Protein AF-A0A8T5Q5N9-F1 (afdb_monomer)

pLDDT: mean 78.14, std 13.55, range [36.5, 97.75]

Mean predicted aligned error: 17.18 Å

Nearest PDB structures (foldseek):
  6h2e-assembly1_P-2  TM=3.193E-01  e=1.320E+00  Aeromonas hydrophila subsp. hydrophila AL09-71
  3ma9-assembly1_A  TM=2.725E-01  e=1.890E+00  Human immunodeficiency virus 1
  4ry2-assembly1_B  TM=1.202E-01  e=4.051E+00  Acetivibrio thermocellus ATCC 27405

Foldseek 3Di:
DVVVVVVVVVVVVVVVVVVVCVPDPPDDPCVVCVVVVVVDVVVVCVVCQLVVQLVVQLVVQLVVLCVPPCVPQDDPVSSVVSSVRSNVRSVVVSVVCVVPVDTVVVCVLVVQLVVLVVVLVVQLCVVQPPHDRALSNLVSLLSSLVCCVPVPVVSLVVLVVDPNSVVVNVVSVVSNVVSVVRSVVRVVVPPDPDDPDDPPPPPDPDDDDDPVRVVVVVVVVVVVVVVVLVVLLVVLVVLQDDPVLLVLLVVLLVLLVVVLVVVVVVLVVDLDDDDPVVLVVLVVSLVVSLVSLVSVVVVLVSLVVNLVSLLVVLVVQCVVDPDPVSVVLSVVLNVLSVVLVVLSVVVVVSNVLSVLLNVLSVVSRPDDPCVPPPDSDGDDVRNSVSSVSNSVSSVVVSVSVVVSSVSSVVSSVSSD

Solvent-accessible surface area (backbone atoms only — not comparable to full-atom values): 23082 Å² total; per-residue (Å²): 110,75,71,57,54,54,50,49,53,51,51,48,52,55,49,50,54,52,54,60,46,70,78,37,104,77,57,50,72,60,58,57,49,48,62,48,63,72,55,47,63,67,57,54,38,71,75,39,47,67,61,54,44,30,52,51,38,27,54,51,36,29,52,50,33,52,74,71,40,43,87,78,36,63,67,73,66,28,49,52,50,35,47,52,52,10,45,54,52,11,54,53,48,40,54,47,26,71,72,70,72,58,52,70,73,79,39,47,48,59,51,51,52,51,48,38,51,51,49,21,52,49,51,22,45,67,74,39,59,92,56,74,89,52,40,43,47,30,47,20,49,42,51,30,54,54,45,44,62,71,77,33,53,66,37,52,52,56,26,59,73,32,76,69,33,38,52,52,51,50,51,52,50,51,49,38,63,54,20,52,62,49,26,51,54,39,58,70,67,65,77,64,98,66,78,92,70,64,95,84,56,91,82,65,92,68,78,79,78,48,76,65,54,54,50,50,50,57,47,52,52,50,53,52,51,51,52,54,54,50,54,56,49,49,55,52,59,74,50,49,81,51,76,62,66,56,47,53,53,54,50,52,52,50,50,53,54,51,49,54,49,54,51,53,57,49,55,77,72,43,86,68,83,84,52,73,72,57,46,54,56,49,46,53,53,53,53,55,49,51,56,57,50,51,55,49,48,57,49,48,54,51,51,55,52,31,52,54,52,53,39,52,52,47,54,50,54,43,72,68,39,82,46,71,69,52,35,58,53,36,52,52,50,42,52,51,38,51,49,52,46,53,57,45,69,62,41,73,46,48,56,53,49,48,51,54,34,47,56,46,54,56,70,51,52,81,59,72,83,54,95,78,55,95,63,93,65,69,77,70,72,58,61,64,47,41,52,52,49,36,51,55,49,49,52,51,50,48,54,50,53,55,48,50,50,53,52,49,53,52,49,50,68,69,74,106

Secondary structure (DSSP, 8-state):
-HHHHHHHHHHHHHHHHHHHHHS-TT--HHHHHHHHHT--HHHHHHHSHHHHHHHHHHHHHHHHHHHHHTTTS-HHHHHHHHHHHHHHHHHHHHHHHHHH---GGGGHHHHHHHHHHHHHHHHHHHHHTTS-S-HHHHHHHHHHHHHHHHH-HHHHHHHHHSHHHHHHHHHHHHHHHHHHHHHHHHHHTTS--S----TT-TT---PPPPHHHHHHHHHHHHHHHHHHHHHHHHHHHHT---HHHHHHHHHHHHHHHHHHHHHHHHHHH--SPPPHHHHHHHHHHHHHHHHHHHHHHHHHHHHHHHHHHHHHHHHHHHHH--SHHHHHHHHHHHHHHHHHHHHHHTTHHHHHHHHHHHHHHHTTTT---GGG--S-----HHHHHHHHHHHHHHHHHHHHHHHHHHHHHHHHHHH-

Radius of gyration: 36.19 Å; Cα contacts (8 Å, |Δi|>4): 230; chains: 1; bounding box: 99×58×91 Å

Sequence (416 aa):
MKNKILLFVFMFLISSVFAIAADTDAFSLGDIVDTISGFNIAEAYLRAPMVIDGILYFIIFIGLGMVTLSKRFEGRGGKALIVGVGLALAIAMTVWTSKTGFRLMNLGPFAGLMFAILLGFWIWKFIAGDEKAGPTFWFAIMVVYIMMYMFFPELMAILSANKWGRMLLALLSILFVIAIPLFLAGMFRGGEPGEAKGWGGVLGGGRAPTAAERKQAKKAEKEEEGLEEGEEAADIAEAKLTKDEIRLMRDLYNKIRAYERKLRTKSIARTVVPSAAEIQAHDIIIASFNEELDAMIVLDEKIKAYVKKARGIISKLYKKATTIRKRKVMKKSMAIADALHSEYATVNLIEKMIDDVKAKLDSTIGLPNLNTFAGSGPMPPQELNALKDSQKIIKKVYNRVAQLMRLQGQTINLIS

Structure (mmCIF, N/CA/C/O backbone):
data_AF-A0A8T5Q5N9-F1
#
_entry.id   AF-A0A8T5Q5N9-F1
#
loop_
_atom_site.group_PDB
_atom_site.id
_atom_site.type_symbol
_atom_site.label_atom_id
_atom_site.label_alt_id
_atom_site.label_comp_id
_atom_site.label_asym_id
_atom_site.label_entity_id
_atom_site.label_seq_id
_atom_site.pdbx_PDB_ins_code
_atom_site.Cartn_x
_atom_site.Cartn_y
_atom_site.Cartn_z
_atom_site.occupancy
_atom_site.B_iso_or_equiv
_atom_site.auth_seq_id
_atom_site.auth_comp_id
_atom_site.auth_asym_id
_atom_site.auth_atom_id
_atom_site.pdbx_PDB_model_num
ATOM 1 N N . MET A 1 1 ? -2.108 -19.840 -4.901 1.00 49.47 1 MET A N 1
ATOM 2 C CA . MET A 1 1 ? -2.825 -20.878 -5.679 1.00 49.47 1 MET A CA 1
ATOM 3 C C . MET A 1 1 ? -3.295 -20.389 -7.048 1.00 49.47 1 MET A C 1
ATOM 5 O O . MET A 1 1 ? -2.982 -21.067 -8.012 1.00 49.47 1 MET A O 1
ATOM 9 N N . LYS A 1 2 ? -3.933 -19.212 -7.184 1.00 44.97 2 LYS A N 1
ATOM 10 C CA . LYS A 1 2 ? -4.432 -18.705 -8.486 1.00 44.97 2 LYS A CA 1
ATOM 11 C C . LYS A 1 2 ? -3.387 -18.668 -9.622 1.00 44.97 2 LYS A C 1
ATOM 13 O O . LYS A 1 2 ? -3.683 -19.134 -10.713 1.00 44.97 2 LYS A O 1
ATOM 18 N N . ASN A 1 3 ? -2.147 -18.249 -9.351 1.00 50.19 3 ASN A N 1
ATOM 19 C CA . ASN A 1 3 ? -1.096 -18.208 -10.386 1.00 50.19 3 ASN A CA 1
ATOM 20 C C . ASN A 1 3 ? -0.580 -19.600 -10.800 1.00 50.19 3 ASN A C 1
ATOM 22 O O . ASN A 1 3 ? -0.071 -19.748 -11.902 1.00 50.19 3 ASN A O 1
ATOM 26 N N . LYS A 1 4 ? -0.728 -20.624 -9.945 1.00 60.47 4 LYS A N 1
ATOM 27 C CA . LYS A 1 4 ? -0.317 -22.001 -10.269 1.00 60.47 4 LYS A CA 1
ATOM 28 C C . LYS A 1 4 ? -1.333 -22.694 -11.180 1.00 60.47 4 LYS A C 1
ATOM 30 O O . LYS A 1 4 ? -0.931 -23.445 -12.051 1.00 60.47 4 LYS A O 1
ATOM 35 N N . ILE A 1 5 ? -2.624 -22.390 -11.016 1.00 68.88 5 ILE A N 1
ATOM 36 C CA . ILE A 1 5 ? -3.695 -22.902 -11.886 1.00 68.88 5 ILE A CA 1
ATOM 37 C C . ILE A 1 5 ? -3.575 -22.296 -13.288 1.00 68.88 5 ILE A C 1
ATOM 39 O O . ILE A 1 5 ? -3.663 -23.025 -14.265 1.00 68.88 5 ILE A O 1
ATOM 43 N N . LEU A 1 6 ? -3.296 -20.991 -13.395 1.00 61.50 6 LEU A N 1
ATOM 44 C CA . LEU A 1 6 ? -3.071 -20.346 -14.693 1.00 61.50 6 LEU A CA 1
ATOM 45 C C . LEU A 1 6 ? -1.845 -20.928 -15.417 1.00 61.50 6 LEU A C 1
ATOM 47 O O . LEU A 1 6 ? -1.925 -21.218 -16.603 1.00 61.50 6 LEU A O 1
ATOM 51 N N . LEU A 1 7 ? -0.739 -21.148 -14.694 1.00 66.44 7 LEU A N 1
ATOM 52 C CA . LEU A 1 7 ? 0.461 -21.786 -15.244 1.00 66.44 7 LEU A CA 1
ATOM 53 C C . LEU A 1 7 ? 0.178 -23.225 -15.703 1.00 66.44 7 LEU A C 1
ATOM 55 O O . LEU A 1 7 ? 0.658 -23.633 -16.751 1.00 66.44 7 LEU A O 1
ATOM 59 N N . PHE A 1 8 ? -0.629 -23.973 -14.944 1.00 79.44 8 PHE A N 1
ATOM 60 C CA . PHE A 1 8 ? -1.012 -25.342 -15.284 1.00 79.44 8 PHE A CA 1
ATOM 61 C C . PHE A 1 8 ? -1.912 -25.394 -16.522 1.00 79.44 8 PHE A C 1
ATOM 63 O O . PHE A 1 8 ? -1.671 -26.200 -17.408 1.00 79.44 8 PHE A O 1
ATOM 70 N N . VAL A 1 9 ? -2.893 -24.492 -16.633 1.00 75.62 9 VAL A N 1
ATOM 71 C CA . VAL A 1 9 ? -3.743 -24.363 -17.831 1.00 75.62 9 VAL A CA 1
ATOM 72 C C . VAL A 1 9 ? -2.912 -23.948 -19.045 1.00 75.62 9 VAL A C 1
ATOM 74 O O . VAL A 1 9 ? -3.109 -24.481 -20.129 1.00 75.62 9 VAL A O 1
ATOM 77 N N . PHE A 1 10 ? -1.951 -23.041 -18.868 1.00 76.31 10 PHE A N 1
ATOM 78 C CA . PHE A 1 10 ? -1.068 -22.609 -19.948 1.00 76.31 10 PHE A CA 1
ATOM 79 C C . PHE A 1 10 ? -0.122 -23.730 -20.402 1.00 76.31 10 PHE A C 1
ATOM 81 O O . PHE A 1 10 ? 0.014 -23.964 -21.597 1.00 76.31 10 PHE A O 1
ATOM 88 N N . MET A 1 11 ? 0.471 -24.479 -19.465 1.00 74.25 11 MET A N 1
ATOM 89 C CA . MET A 1 11 ? 1.277 -25.658 -19.795 1.00 74.25 11 MET A CA 1
ATOM 90 C C . MET A 1 11 ? 0.447 -26.775 -20.425 1.00 74.25 11 MET A C 1
ATOM 92 O O . MET A 1 11 ? 0.939 -27.419 -21.341 1.00 74.25 11 MET A O 1
ATOM 96 N N . PHE A 1 12 ? -0.799 -26.970 -19.990 1.00 79.25 12 PHE A N 1
ATOM 97 C CA . PHE A 1 12 ? -1.718 -27.941 -20.584 1.00 79.25 12 PHE A CA 1
ATOM 98 C C . PHE A 1 12 ? -2.111 -27.552 -22.014 1.00 79.25 12 PHE A C 1
ATOM 100 O O . PHE A 1 12 ? -2.134 -28.401 -22.897 1.00 79.25 12 PHE A O 1
ATOM 107 N N . LEU A 1 13 ? -2.355 -26.262 -22.272 1.00 69.88 13 LEU A N 1
ATOM 108 C CA . LEU A 1 13 ? -2.612 -25.762 -23.624 1.00 69.88 13 LEU A CA 1
ATOM 109 C C . LEU A 1 13 ? -1.392 -25.964 -24.524 1.00 69.88 13 LEU A C 1
ATOM 111 O O . LEU A 1 13 ? -1.527 -26.523 -25.608 1.00 69.88 13 LEU A O 1
ATOM 115 N N . ILE A 1 14 ? -0.197 -25.604 -24.052 1.00 71.31 14 ILE A N 1
ATOM 116 C CA . ILE A 1 14 ? 1.043 -25.830 -24.802 1.00 71.31 14 ILE A CA 1
ATOM 117 C C . ILE A 1 14 ? 1.254 -27.327 -25.058 1.00 71.31 14 ILE A C 1
ATOM 119 O O . ILE A 1 14 ? 1.490 -27.714 -26.199 1.00 71.31 14 ILE A O 1
ATOM 123 N N . SER A 1 15 ? 1.104 -28.188 -24.046 1.00 67.31 15 SER A N 1
ATOM 124 C CA . SER A 1 15 ? 1.284 -29.633 -24.225 1.00 67.31 15 SER A CA 1
ATOM 125 C C . SER A 1 15 ? 0.228 -30.243 -25.141 1.00 67.31 15 SER A C 1
ATOM 127 O O . SER A 1 15 ? 0.544 -31.172 -25.870 1.00 67.31 15 SER A O 1
ATOM 129 N N . SER A 1 16 ? -1.007 -29.729 -25.136 1.00 67.94 16 SER A N 1
ATOM 130 C CA . SER A 1 16 ? -2.064 -30.199 -26.039 1.00 67.94 16 SER A CA 1
ATOM 131 C C . SER A 1 16 ? -1.765 -29.864 -27.500 1.00 67.94 16 SER A C 1
ATOM 133 O O . SER A 1 16 ? -1.978 -30.705 -28.366 1.00 67.94 16 SER A O 1
ATOM 135 N N . VAL A 1 17 ? -1.177 -28.693 -27.771 1.00 63.16 17 VAL A N 1
ATOM 136 C CA . VAL A 1 17 ? -0.716 -28.322 -29.117 1.00 63.16 17 VAL A CA 1
ATOM 137 C C . VAL A 1 17 ? 0.425 -29.240 -29.565 1.00 63.16 17 VAL A C 1
ATOM 139 O O . VAL A 1 17 ? 0.406 -29.725 -30.691 1.00 63.16 17 VAL A O 1
ATOM 142 N N . PHE A 1 18 ? 1.376 -29.550 -28.677 1.00 66.38 18 PHE A N 1
ATOM 143 C CA . PHE A 1 18 ? 2.459 -30.492 -28.982 1.00 66.38 18 PHE A CA 1
ATOM 144 C C . PHE A 1 18 ? 1.983 -31.945 -29.147 1.00 66.38 18 PHE A C 1
ATOM 146 O O . PHE A 1 18 ? 2.539 -32.663 -29.969 1.00 66.38 18 PHE A O 1
ATOM 153 N N . ALA A 1 19 ? 0.962 -32.384 -28.404 1.00 70.25 19 ALA A N 1
ATOM 154 C CA . ALA A 1 19 ? 0.410 -33.735 -28.519 1.00 70.25 19 ALA A CA 1
ATOM 155 C C . ALA A 1 19 ? -0.344 -33.941 -29.842 1.00 70.25 19 ALA A C 1
ATOM 157 O O . ALA A 1 19 ? -0.193 -34.982 -30.470 1.00 70.25 19 ALA A O 1
ATOM 158 N N . ILE A 1 20 ? -1.097 -32.933 -30.297 1.00 59.66 20 ILE A N 1
ATOM 159 C CA . ILE A 1 20 ? -1.766 -32.954 -31.609 1.00 59.66 20 ILE A CA 1
ATOM 160 C C . ILE A 1 20 ? -0.728 -32.931 -32.745 1.00 59.66 20 ILE A C 1
ATOM 162 O O . ILE A 1 20 ? -0.898 -33.614 -33.751 1.00 59.66 20 ILE A O 1
ATOM 166 N N . ALA A 1 21 ? 0.377 -32.202 -32.559 1.00 56.62 21 ALA A N 1
ATOM 167 C CA . ALA A 1 21 ? 1.484 -32.155 -33.514 1.00 56.62 21 ALA A CA 1
ATOM 168 C C . ALA A 1 21 ? 2.294 -33.465 -33.605 1.00 56.62 21 ALA A C 1
ATOM 170 O O . ALA A 1 21 ? 3.019 -33.651 -34.574 1.00 56.62 21 ALA A O 1
ATOM 171 N N . ALA A 1 22 ? 2.201 -34.360 -32.614 1.00 62.09 22 ALA A N 1
ATOM 172 C CA . ALA A 1 22 ? 2.976 -35.602 -32.574 1.00 62.09 22 ALA A CA 1
ATOM 173 C C . ALA A 1 22 ? 2.281 -36.798 -33.252 1.00 62.09 22 ALA A C 1
ATOM 175 O O . ALA A 1 22 ? 2.952 -37.779 -33.554 1.00 62.09 22 ALA A O 1
ATOM 176 N N . ASP A 1 23 ? 0.964 -36.731 -33.477 1.00 56.19 23 ASP A N 1
ATOM 177 C CA . ASP A 1 23 ? 0.148 -37.864 -33.956 1.00 56.19 23 ASP A CA 1
ATOM 178 C C . ASP A 1 23 ? -0.207 -37.769 -35.453 1.00 56.19 23 ASP A C 1
ATOM 180 O O . ASP A 1 23 ? -0.964 -38.571 -35.994 1.00 56.19 23 ASP A O 1
ATOM 184 N N . THR A 1 24 ? 0.326 -36.763 -36.151 1.00 52.03 24 THR A N 1
ATOM 185 C CA . THR A 1 24 ? 0.125 -36.598 -37.592 1.00 52.03 24 THR A CA 1
ATOM 186 C C . THR A 1 24 ? 1.456 -36.297 -38.274 1.00 52.03 24 THR A C 1
ATOM 188 O O . THR A 1 24 ? 2.008 -35.213 -38.117 1.00 52.03 24 THR A O 1
ATOM 191 N N . ASP A 1 25 ? 1.932 -37.219 -39.119 1.00 58.75 25 ASP A N 1
ATOM 192 C CA . ASP A 1 25 ? 3.103 -37.040 -40.007 1.00 58.75 25 ASP A CA 1
ATOM 193 C C . ASP A 1 25 ? 2.936 -35.881 -41.026 1.00 58.75 25 ASP A C 1
ATOM 195 O O . ASP A 1 25 ? 3.796 -35.648 -41.873 1.00 58.75 25 ASP A O 1
ATOM 199 N N . ALA A 1 26 ? 1.820 -35.147 -40.957 1.00 58.34 26 ALA A N 1
ATOM 200 C CA . ALA A 1 26 ? 1.430 -34.065 -41.854 1.00 58.34 26 ALA A CA 1
ATOM 201 C C . ALA A 1 26 ? 1.303 -32.692 -41.165 1.00 58.34 26 ALA A C 1
ATOM 203 O O . ALA A 1 26 ? 0.933 -31.731 -41.830 1.00 58.34 26 ALA A O 1
ATOM 204 N N . PHE A 1 27 ? 1.581 -32.564 -39.861 1.00 58.91 27 PHE A N 1
ATOM 205 C CA . PHE A 1 27 ? 1.531 -31.264 -39.187 1.00 58.91 27 PHE A CA 1
ATOM 206 C C . PHE A 1 27 ? 2.918 -30.625 -39.132 1.00 58.91 27 PHE A C 1
ATOM 208 O O . PHE A 1 27 ? 3.664 -30.754 -38.159 1.00 58.91 27 PHE A O 1
ATOM 215 N N . SER A 1 28 ? 3.280 -29.920 -40.202 1.00 68.88 28 SER A N 1
ATOM 216 C CA . SER A 1 28 ? 4.477 -29.089 -40.200 1.00 68.88 28 SER A CA 1
ATOM 217 C C . SER A 1 28 ? 4.204 -27.838 -39.367 1.00 68.88 28 SER A C 1
ATOM 219 O O . SER A 1 28 ? 3.231 -27.122 -39.599 1.00 68.88 28 SER A O 1
ATOM 221 N N . LEU A 1 29 ? 5.104 -27.496 -38.437 1.00 61.22 29 LEU A N 1
ATOM 222 C CA . LEU A 1 29 ? 5.145 -26.140 -37.865 1.00 61.22 29 LEU A CA 1
ATOM 223 C C . LEU A 1 29 ? 5.176 -25.075 -38.976 1.00 61.22 29 LEU A C 1
ATOM 225 O O . LEU A 1 29 ? 4.679 -23.972 -38.764 1.00 61.22 29 LEU A O 1
ATOM 229 N N . GLY A 1 30 ? 5.695 -25.434 -40.156 1.00 70.38 30 GLY A N 1
ATOM 230 C CA . GLY A 1 30 ? 5.623 -24.653 -41.382 1.00 70.38 30 GLY A CA 1
ATOM 231 C C . GLY A 1 30 ? 4.201 -24.297 -41.800 1.00 70.38 30 GLY A C 1
ATOM 232 O O . GLY A 1 30 ? 3.995 -23.149 -42.125 1.00 70.38 30 GLY A O 1
ATOM 23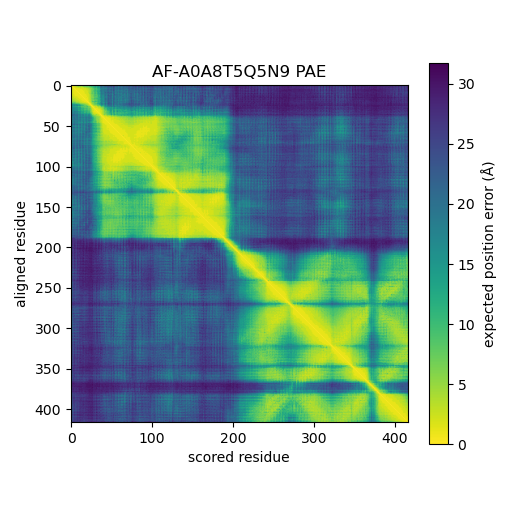3 N N . ASP A 1 31 ? 3.195 -25.167 -41.678 1.00 70.88 31 ASP A N 1
ATOM 234 C CA . ASP A 1 31 ? 1.828 -24.860 -42.139 1.00 70.88 31 ASP A CA 1
ATOM 235 C C . ASP A 1 31 ? 1.099 -23.875 -41.213 1.00 70.88 31 ASP A C 1
ATOM 237 O O . ASP A 1 31 ? 0.349 -23.010 -41.674 1.00 70.88 31 ASP A O 1
ATOM 241 N N . ILE A 1 32 ? 1.342 -23.946 -39.895 1.00 66.19 32 ILE A N 1
ATOM 242 C CA . ILE A 1 32 ? 0.863 -22.910 -38.962 1.00 66.19 32 ILE A CA 1
ATOM 243 C C . ILE A 1 32 ? 1.610 -21.608 -39.225 1.00 66.19 32 ILE A C 1
ATOM 245 O O . ILE A 1 32 ? 0.993 -20.546 -39.279 1.00 66.19 32 ILE A O 1
ATOM 249 N N . VAL A 1 33 ? 2.936 -21.681 -39.362 1.00 70.38 33 VAL A N 1
ATOM 250 C CA . VAL A 1 33 ? 3.762 -20.509 -39.646 1.00 70.38 33 VAL A CA 1
ATOM 251 C C . VAL A 1 33 ? 3.393 -19.915 -40.999 1.00 70.38 33 VAL A C 1
ATOM 253 O O . VAL A 1 33 ? 3.396 -18.702 -41.084 1.00 70.38 33 VAL A O 1
ATOM 256 N N . ASP A 1 34 ? 2.974 -20.700 -41.988 1.00 71.56 34 ASP A N 1
ATOM 257 C CA . ASP A 1 34 ? 2.566 -20.259 -43.324 1.00 71.56 34 ASP A CA 1
ATOM 258 C C . ASP A 1 34 ? 1.148 -19.683 -43.329 1.00 71.56 34 ASP A C 1
ATOM 260 O O . ASP A 1 34 ? 0.881 -18.645 -43.936 1.00 71.56 34 ASP A O 1
ATOM 264 N N . THR A 1 35 ? 0.244 -20.272 -42.546 1.00 73.06 35 THR A N 1
ATOM 265 C CA . THR A 1 35 ? -1.091 -19.707 -42.304 1.00 73.06 35 THR A CA 1
ATOM 266 C C . THR A 1 35 ? -1.003 -18.380 -41.539 1.00 73.06 35 THR A C 1
ATOM 268 O O . THR A 1 35 ? -1.766 -17.450 -41.805 1.00 73.06 35 THR A O 1
ATOM 271 N N . ILE A 1 36 ? -0.056 -18.258 -40.601 1.00 69.75 36 ILE A N 1
ATOM 272 C CA . ILE A 1 36 ? 0.204 -17.019 -39.855 1.00 69.75 36 ILE A CA 1
ATOM 273 C C . ILE A 1 36 ? 1.060 -16.038 -40.673 1.00 69.75 36 ILE A C 1
ATOM 275 O O . ILE A 1 36 ? 0.845 -14.834 -40.564 1.00 69.75 36 ILE A O 1
ATOM 279 N N . SER A 1 37 ? 1.987 -16.501 -41.515 1.00 68.88 37 SER A N 1
ATOM 280 C CA . SER A 1 37 ? 2.844 -15.645 -42.349 1.00 68.88 37 SER A CA 1
ATOM 281 C C . SER A 1 37 ? 2.044 -14.994 -43.473 1.00 68.88 37 SER A C 1
ATOM 283 O O . SER A 1 37 ? 2.305 -13.841 -43.813 1.00 68.88 37 SER A O 1
ATOM 285 N N . GLY A 1 38 ? 0.998 -15.670 -43.964 1.00 76.25 38 GLY A N 1
ATOM 286 C CA . GLY A 1 38 ? -0.015 -15.074 -44.832 1.00 76.25 38 GLY A CA 1
ATOM 287 C C . GLY A 1 38 ? -0.863 -14.001 -44.135 1.00 76.25 38 GLY A C 1
ATOM 288 O O . GLY A 1 38 ? -1.426 -13.129 -44.800 1.00 76.25 38 GLY A O 1
ATOM 289 N N . PHE A 1 39 ? -0.937 -14.007 -42.798 1.00 80.31 39 PHE A N 1
ATOM 290 C CA . PHE A 1 39 ? -1.622 -12.975 -42.023 1.00 80.31 39 PHE A CA 1
ATOM 291 C C . PHE A 1 39 ? -0.670 -11.831 -41.658 1.00 80.31 39 PHE A C 1
ATOM 293 O O . PHE A 1 39 ? -0.136 -11.727 -40.551 1.00 80.31 39 PHE A O 1
ATOM 300 N N . ASN A 1 40 ? -0.494 -10.905 -42.598 1.00 85.12 40 ASN A N 1
ATOM 301 C CA . ASN A 1 40 ? 0.261 -9.688 -42.348 1.00 85.12 40 ASN A CA 1
ATOM 302 C C . ASN A 1 40 ? -0.549 -8.729 -41.453 1.00 85.12 40 ASN A C 1
ATOM 304 O O . ASN A 1 40 ? -1.422 -7.995 -41.918 1.00 85.12 40 ASN A O 1
ATOM 308 N N . ILE A 1 41 ? -0.239 -8.713 -40.152 1.00 83.75 41 ILE A N 1
ATOM 309 C CA . ILE A 1 41 ? -0.877 -7.826 -39.162 1.00 83.75 41 ILE A CA 1
ATOM 310 C C . ILE A 1 41 ? -0.767 -6.353 -39.575 1.00 83.75 41 ILE A C 1
ATOM 312 O O . ILE A 1 41 ? -1.712 -5.592 -39.366 1.00 83.75 41 ILE A O 1
ATOM 316 N N . ALA A 1 42 ? 0.355 -5.944 -40.174 1.00 85.88 42 ALA A N 1
ATOM 317 C CA . ALA A 1 42 ? 0.517 -4.575 -40.647 1.00 85.88 42 ALA A CA 1
ATOM 318 C C . ALA A 1 42 ? -0.461 -4.275 -41.790 1.00 85.88 42 ALA A C 1
ATOM 320 O O . ALA A 1 42 ? -1.094 -3.223 -41.799 1.00 85.88 42 ALA A O 1
ATOM 321 N N . GLU A 1 43 ? -0.667 -5.219 -42.707 1.00 88.19 43 GLU A N 1
ATOM 322 C CA . GLU A 1 43 ? -1.647 -5.069 -43.781 1.00 88.19 43 GLU A CA 1
ATOM 323 C C . GLU A 1 43 ? -3.089 -5.061 -43.253 1.00 88.19 43 GLU A C 1
ATOM 325 O O . GLU A 1 43 ? -3.887 -4.210 -43.647 1.00 88.19 43 GLU A O 1
ATOM 330 N N . ALA A 1 44 ? -3.422 -5.942 -42.304 1.00 87.50 44 ALA A N 1
ATOM 331 C CA . ALA A 1 44 ? -4.719 -5.930 -41.630 1.00 87.50 44 ALA A CA 1
ATOM 332 C C . ALA A 1 44 ? -4.974 -4.586 -40.921 1.00 87.50 44 ALA A C 1
ATOM 334 O O . ALA A 1 44 ? -6.073 -4.032 -41.012 1.00 87.50 44 ALA A O 1
ATOM 335 N N . TYR A 1 45 ? -3.940 -4.021 -40.286 1.00 90.12 45 TYR A N 1
ATOM 336 C CA . TYR A 1 45 ? -3.982 -2.686 -39.695 1.00 90.12 45 TYR A CA 1
ATOM 337 C C . TYR A 1 45 ? -4.235 -1.598 -40.738 1.00 90.12 45 TYR A C 1
ATOM 339 O O . TYR A 1 45 ? -5.102 -0.751 -40.544 1.00 90.12 45 TYR A O 1
ATOM 347 N N . LEU A 1 46 ? -3.528 -1.633 -41.867 1.00 91.12 46 LEU A N 1
ATOM 348 C CA . LEU A 1 46 ? -3.705 -0.661 -42.946 1.00 91.12 46 LEU A CA 1
ATOM 349 C C . LEU A 1 46 ? -5.095 -0.739 -43.593 1.00 91.12 46 LEU A C 1
ATOM 351 O O . LEU A 1 46 ? -5.628 0.297 -43.993 1.00 91.12 46 LEU A O 1
ATOM 355 N N . ARG A 1 47 ? -5.704 -1.932 -43.655 1.00 94.06 47 ARG A N 1
ATOM 356 C CA . ARG A 1 47 ? -7.066 -2.133 -44.179 1.00 94.06 47 ARG A CA 1
ATOM 357 C C . ARG A 1 47 ? -8.150 -1.599 -43.239 1.00 94.06 47 ARG A C 1
ATOM 359 O O . ARG A 1 47 ? -9.149 -1.068 -43.717 1.00 94.06 47 ARG A O 1
ATOM 366 N N . ALA A 1 48 ? -7.972 -1.719 -41.923 1.00 93.06 48 ALA A N 1
ATOM 367 C CA . ALA A 1 48 ? -8.984 -1.330 -40.936 1.00 93.06 48 ALA A CA 1
ATOM 368 C C . ALA A 1 48 ? -8.416 -0.519 -39.748 1.00 93.06 48 ALA A C 1
ATOM 370 O O . ALA A 1 48 ? -8.659 -0.872 -38.588 1.00 93.06 48 ALA A O 1
ATOM 371 N N . PRO A 1 49 ? -7.714 0.606 -39.992 1.00 91.56 49 PRO A N 1
ATOM 372 C CA . PRO A 1 49 ? -6.965 1.308 -38.949 1.00 91.56 49 PRO A CA 1
ATOM 373 C C . PRO A 1 49 ? -7.885 1.875 -37.869 1.00 91.56 49 PRO A C 1
ATOM 375 O O . PRO A 1 49 ? -7.573 1.805 -36.690 1.00 91.56 49 PRO A O 1
ATOM 378 N N . MET A 1 50 ? -9.066 2.375 -38.247 1.00 93.31 50 MET A N 1
ATOM 379 C CA . MET A 1 50 ? -10.024 2.962 -37.305 1.00 93.31 50 MET A CA 1
ATOM 380 C C . MET A 1 50 ? -10.624 1.924 -36.347 1.00 93.31 50 MET A C 1
ATOM 382 O O . MET A 1 50 ? -10.819 2.215 -35.167 1.00 93.31 50 MET A O 1
ATOM 386 N N . VAL A 1 51 ? -10.906 0.715 -36.846 1.00 92.69 51 VAL A N 1
ATOM 387 C CA . VAL A 1 51 ? -11.461 -0.379 -36.034 1.00 92.69 51 VAL A CA 1
ATOM 388 C C . VAL A 1 51 ? -10.406 -0.877 -35.057 1.00 92.69 51 VAL A C 1
ATOM 390 O O . VAL A 1 51 ? -10.682 -1.011 -33.866 1.00 92.69 51 VAL A O 1
ATOM 393 N N . ILE A 1 52 ? -9.186 -1.105 -35.547 1.00 91.94 52 ILE A N 1
ATOM 394 C CA . ILE A 1 52 ? -8.096 -1.615 -34.718 1.00 91.94 52 ILE A CA 1
ATOM 395 C C . ILE A 1 52 ? -7.680 -0.571 -33.676 1.00 91.94 52 ILE A C 1
ATOM 397 O O . ILE A 1 52 ? -7.560 -0.914 -32.501 1.00 91.94 52 ILE A O 1
ATOM 401 N N . ASP A 1 53 ? -7.586 0.707 -34.050 1.00 93.25 53 ASP A N 1
ATOM 402 C CA . ASP A 1 53 ? -7.316 1.798 -33.109 1.00 93.25 53 ASP A CA 1
ATOM 403 C C . ASP A 1 53 ? -8.410 1.924 -32.051 1.00 93.25 53 ASP A C 1
ATOM 405 O O . ASP A 1 53 ? -8.104 2.050 -30.868 1.00 93.25 53 ASP A O 1
ATOM 409 N N . GLY A 1 54 ? -9.685 1.814 -32.438 1.00 94.62 54 GLY A N 1
ATOM 410 C CA . GLY A 1 54 ? -10.801 1.822 -31.491 1.00 94.62 54 GLY A CA 1
ATOM 411 C C . GLY A 1 54 ? -10.742 0.680 -30.476 1.00 94.62 54 GLY A C 1
ATOM 412 O O . GLY A 1 54 ? -10.938 0.908 -29.280 1.00 94.62 54 GLY A O 1
ATOM 413 N N . ILE A 1 55 ? -10.404 -0.535 -30.922 1.00 92.62 55 ILE A N 1
ATOM 414 C CA . ILE A 1 55 ? -10.214 -1.691 -30.032 1.00 92.62 55 ILE A CA 1
ATOM 415 C C . ILE A 1 55 ? -9.022 -1.462 -29.094 1.00 92.62 55 ILE A C 1
ATOM 417 O O . ILE A 1 55 ? -9.124 -1.720 -27.893 1.00 92.62 55 ILE A O 1
ATOM 421 N N . LEU A 1 56 ? -7.904 -0.944 -29.607 1.00 91.69 56 LEU A N 1
ATOM 422 C CA . LEU A 1 56 ? -6.721 -0.655 -28.798 1.00 91.69 56 LEU A CA 1
ATOM 423 C C . LEU A 1 56 ? -7.004 0.425 -27.748 1.00 91.69 56 LEU A C 1
ATOM 425 O O . LEU A 1 56 ? -6.686 0.224 -26.575 1.00 91.69 56 LEU A O 1
ATOM 429 N N . TYR A 1 57 ? -7.662 1.526 -28.122 1.00 93.69 57 TYR A N 1
ATOM 430 C CA . TYR A 1 57 ? -8.093 2.552 -27.171 1.00 93.69 57 TYR A CA 1
ATOM 431 C C . TYR A 1 57 ? -9.000 1.967 -26.088 1.00 93.69 57 TYR A C 1
ATOM 433 O O . TYR A 1 57 ? -8.809 2.257 -24.907 1.00 93.69 57 TYR A O 1
ATOM 441 N N . PHE A 1 58 ? -9.936 1.093 -26.459 1.00 95.50 58 PHE A N 1
ATOM 442 C CA . PHE A 1 58 ? -10.821 0.425 -25.508 1.00 95.50 58 PHE A CA 1
ATOM 443 C C . PHE A 1 58 ? -10.065 -0.420 -24.482 1.00 95.50 58 PHE A C 1
ATOM 445 O O . PHE A 1 58 ? -10.282 -0.266 -23.277 1.00 95.50 58 PHE A O 1
ATOM 452 N N . ILE A 1 59 ? -9.125 -1.254 -24.936 1.00 93.94 59 ILE A N 1
ATOM 453 C CA . ILE A 1 59 ? -8.287 -2.073 -24.051 1.00 93.94 59 ILE A CA 1
ATOM 454 C C . ILE A 1 59 ? -7.450 -1.183 -23.122 1.00 93.94 59 ILE A C 1
ATOM 456 O O . ILE A 1 59 ? -7.399 -1.432 -21.915 1.00 93.94 59 ILE A O 1
ATOM 460 N N . ILE A 1 60 ? -6.830 -0.127 -23.661 1.00 89.94 60 ILE A N 1
ATOM 461 C CA . ILE A 1 60 ? -5.990 0.805 -22.897 1.00 89.94 60 ILE A CA 1
ATOM 462 C C . ILE A 1 60 ? -6.809 1.503 -21.807 1.00 89.94 60 ILE A C 1
ATOM 464 O O . ILE A 1 60 ? -6.405 1.494 -20.642 1.00 89.94 60 ILE A O 1
ATOM 468 N N . PHE A 1 61 ? -7.966 2.080 -22.143 1.00 94.31 61 PHE A N 1
ATOM 469 C CA . PHE A 1 61 ? -8.764 2.828 -21.173 1.00 94.31 61 PHE A CA 1
ATOM 470 C C . PHE A 1 61 ? -9.416 1.935 -20.119 1.00 94.31 61 PHE A C 1
ATOM 472 O 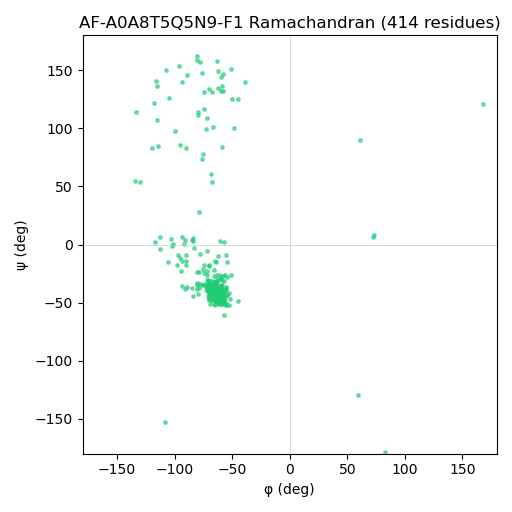O . PHE A 1 61 ? -9.469 2.330 -18.953 1.00 94.31 61 PHE A O 1
ATOM 479 N N . ILE A 1 62 ? -9.835 0.714 -20.470 1.00 96.06 62 ILE A N 1
ATOM 480 C CA . ILE A 1 62 ? -10.263 -0.265 -19.462 1.00 96.06 62 ILE A CA 1
ATOM 481 C C . ILE A 1 62 ? -9.103 -0.632 -18.546 1.00 96.06 62 ILE A C 1
ATOM 483 O O . ILE A 1 62 ? -9.275 -0.632 -17.328 1.00 96.06 62 ILE A O 1
ATOM 487 N N . GLY A 1 63 ? -7.927 -0.935 -19.101 1.00 89.38 63 GLY A N 1
ATOM 488 C CA . GLY A 1 63 ? -6.746 -1.278 -18.314 1.00 89.38 63 GLY A CA 1
ATOM 489 C C . GLY A 1 63 ? -6.382 -0.165 -17.331 1.00 89.38 63 GLY A C 1
ATOM 490 O O . GLY A 1 63 ? -6.219 -0.413 -16.135 1.00 89.38 63 GLY A O 1
ATOM 491 N N . LEU A 1 64 ? -6.348 1.079 -17.813 1.00 87.50 64 LEU A N 1
ATOM 492 C CA . LEU A 1 64 ? -6.065 2.255 -16.997 1.00 87.50 64 LEU A CA 1
ATOM 493 C C . LEU A 1 64 ? -7.133 2.475 -15.919 1.00 87.50 64 LEU A C 1
ATOM 495 O O . LEU A 1 64 ? -6.795 2.693 -14.754 1.00 87.50 64 LEU A O 1
ATOM 499 N N . GLY A 1 65 ? -8.414 2.367 -16.276 1.00 94.44 65 GLY A N 1
ATOM 500 C CA . GLY A 1 65 ? -9.526 2.463 -15.333 1.00 94.44 65 GLY A CA 1
ATOM 501 C C . GLY A 1 65 ? -9.468 1.372 -14.264 1.00 94.44 65 GLY A C 1
ATOM 502 O O . GLY A 1 65 ? -9.663 1.647 -13.084 1.00 94.44 65 GLY A O 1
ATOM 503 N N . MET A 1 66 ? -9.105 0.143 -14.630 1.00 91.81 66 MET A N 1
ATOM 504 C CA . MET A 1 66 ? -8.928 -0.953 -13.679 1.00 91.81 66 MET A CA 1
ATOM 505 C C . MET A 1 66 ? -7.756 -0.698 -12.729 1.00 91.81 66 MET A C 1
ATOM 507 O O . MET A 1 66 ? -7.876 -0.977 -11.546 1.00 91.81 66 MET A O 1
ATOM 511 N N . VAL A 1 67 ? -6.638 -0.135 -13.187 1.00 89.94 67 VAL A N 1
ATOM 512 C CA . VAL A 1 67 ? -5.497 0.159 -12.298 1.00 89.94 67 VAL A CA 1
ATOM 513 C C . VAL A 1 67 ? -5.798 1.321 -11.345 1.00 89.94 67 VAL A C 1
ATOM 515 O O . VAL A 1 67 ? -5.409 1.286 -10.176 1.00 89.94 67 VAL A O 1
ATOM 518 N N . THR A 1 68 ? -6.486 2.352 -11.832 1.00 91.12 68 THR A N 1
ATOM 519 C CA . THR A 1 68 ? -6.678 3.613 -11.099 1.00 91.12 68 THR A CA 1
ATOM 520 C C . THR A 1 68 ? -7.948 3.634 -10.249 1.00 91.12 68 THR A C 1
ATOM 522 O O . THR A 1 68 ? -7.931 4.148 -9.131 1.00 91.12 68 THR A O 1
ATOM 525 N N . LEU A 1 69 ? -9.044 3.051 -10.737 1.00 94.19 69 LEU A N 1
ATOM 526 C CA . LEU A 1 69 ? -10.374 3.172 -10.137 1.00 94.19 69 LEU A CA 1
ATOM 527 C C . LEU A 1 69 ? -10.833 1.910 -9.398 1.00 94.19 69 LEU A C 1
ATOM 529 O O . LEU A 1 69 ? -11.759 2.005 -8.589 1.00 94.19 69 LEU A O 1
ATOM 533 N N . SER A 1 70 ? -10.190 0.749 -9.587 1.00 94.25 70 SER A N 1
ATOM 534 C CA . SER A 1 70 ? -10.664 -0.506 -8.971 1.00 94.25 70 SER A CA 1
ATOM 535 C C . SER A 1 70 ? -10.646 -0.493 -7.446 1.00 94.25 70 SER A C 1
ATOM 537 O O . SER A 1 70 ? -11.404 -1.231 -6.828 1.00 94.25 70 SER A O 1
ATOM 539 N N . LYS A 1 71 ? -9.772 0.315 -6.833 1.00 93.31 71 LYS A N 1
ATOM 540 C CA . LYS A 1 71 ? -9.707 0.467 -5.371 1.00 93.31 71 LYS A CA 1
ATOM 541 C C . LYS A 1 71 ? -10.856 1.305 -4.813 1.00 93.31 71 LYS A C 1
ATOM 543 O O . LYS A 1 71 ? -11.166 1.197 -3.637 1.00 93.31 71 LYS A O 1
ATOM 548 N N . ARG A 1 72 ? -11.445 2.182 -5.633 1.00 96.69 72 ARG A N 1
ATOM 549 C CA . ARG A 1 72 ? -12.550 3.062 -5.230 1.00 96.69 72 ARG A CA 1
ATOM 550 C C . ARG A 1 72 ? -13.906 2.441 -5.555 1.00 96.69 72 ARG A C 1
ATOM 552 O O . ARG A 1 72 ? -14.846 2.616 -4.789 1.00 96.69 72 ARG A O 1
ATOM 559 N N . PHE A 1 73 ? -14.004 1.723 -6.671 1.00 95.25 73 PHE A N 1
ATOM 560 C CA . PHE A 1 73 ? -15.242 1.100 -7.131 1.00 95.25 73 PHE A CA 1
ATOM 561 C C . PHE A 1 73 ? -15.114 -0.422 -7.095 1.00 95.25 73 PHE A C 1
ATOM 563 O O . PHE A 1 73 ? -14.786 -1.070 -8.091 1.00 95.25 73 PHE A O 1
ATOM 570 N N . GLU A 1 74 ? -15.369 -0.992 -5.919 1.00 94.50 74 GLU A N 1
ATOM 571 C CA . GLU A 1 74 ? -15.331 -2.436 -5.706 1.00 94.50 74 GLU A CA 1
ATOM 572 C C . GLU A 1 74 ? -16.628 -3.129 -6.175 1.00 94.50 74 GLU A C 1
ATOM 574 O O . GLU A 1 74 ? -17.678 -2.514 -6.376 1.00 94.50 74 GLU A O 1
ATOM 579 N N . GLY A 1 75 ? -16.564 -4.450 -6.363 1.00 96.00 75 GLY A N 1
ATOM 580 C CA . GLY A 1 75 ? -17.721 -5.268 -6.740 1.00 96.00 75 GLY A CA 1
ATOM 581 C C . GLY A 1 75 ? -18.053 -5.294 -8.239 1.00 96.00 75 GLY A C 1
ATOM 582 O O . GLY A 1 75 ? -17.353 -4.736 -9.085 1.00 96.00 75 GLY A O 1
ATOM 583 N N . ARG A 1 76 ? -19.123 -6.021 -8.592 1.00 94.88 76 ARG A N 1
ATOM 584 C CA . ARG A 1 76 ? -19.531 -6.250 -9.995 1.00 94.88 76 ARG A CA 1
ATOM 585 C C . ARG A 1 76 ? -20.032 -4.967 -10.669 1.00 94.88 76 ARG A C 1
ATOM 587 O O . ARG A 1 76 ? -19.699 -4.735 -11.826 1.00 94.88 76 ARG A O 1
ATOM 594 N N . GLY A 1 77 ? -20.756 -4.123 -9.928 1.00 96.25 77 GLY A N 1
ATOM 595 C CA . GLY A 1 77 ? -21.227 -2.818 -10.407 1.00 96.25 77 GLY A CA 1
ATOM 596 C C . GLY A 1 77 ? -20.085 -1.834 -10.675 1.00 96.25 77 GLY A C 1
ATOM 597 O O . GLY A 1 77 ? -20.058 -1.207 -11.728 1.00 96.25 77 GLY A O 1
ATOM 598 N N . GLY A 1 78 ? -19.084 -1.774 -9.787 1.00 95.94 78 GLY A N 1
ATOM 599 C CA . GLY A 1 78 ? -17.899 -0.934 -9.987 1.00 95.94 78 GLY A CA 1
ATOM 600 C C . GLY A 1 78 ? -17.109 -1.308 -11.243 1.00 95.94 78 GLY A C 1
ATOM 601 O O . GLY A 1 78 ? -16.727 -0.439 -12.022 1.00 95.94 78 GLY A O 1
ATOM 602 N N . LYS A 1 79 ? -16.952 -2.610 -11.512 1.00 95.75 79 LYS A N 1
ATOM 603 C CA . LYS A 1 79 ? -16.323 -3.093 -12.753 1.00 95.75 79 LYS A CA 1
ATOM 604 C C . LYS A 1 79 ? -17.110 -2.710 -14.005 1.00 95.75 79 LYS A C 1
ATOM 606 O O . LYS A 1 79 ? -16.500 -2.288 -14.980 1.00 95.75 79 LYS A O 1
ATOM 611 N N . ALA A 1 80 ? -18.439 -2.835 -13.982 1.00 97.56 80 ALA A N 1
ATOM 612 C CA . ALA A 1 80 ? -19.280 -2.412 -15.102 1.00 97.56 80 ALA A CA 1
ATOM 613 C C . ALA A 1 80 ? -19.137 -0.906 -15.379 1.00 97.56 80 ALA A C 1
ATOM 615 O O . ALA A 1 80 ? -19.022 -0.510 -16.535 1.00 97.56 80 ALA A O 1
ATOM 616 N N . LEU A 1 81 ? -19.052 -0.083 -14.328 1.00 97.31 81 LEU A N 1
ATOM 617 C CA . LEU A 1 81 ? -18.812 1.354 -14.459 1.00 97.31 81 LEU A CA 1
ATOM 618 C C . LEU A 1 81 ? -17.440 1.653 -15.085 1.00 97.31 81 LEU A C 1
ATOM 620 O O . LEU A 1 81 ? -17.355 2.461 -16.004 1.00 97.31 81 LEU A O 1
ATOM 624 N N . ILE A 1 82 ? -16.381 0.963 -14.651 1.00 96.69 82 ILE A N 1
ATOM 625 C CA . ILE A 1 82 ? -15.035 1.101 -15.234 1.00 96.69 82 ILE A CA 1
ATOM 626 C C . ILE A 1 82 ? -15.036 0.732 -16.726 1.00 96.69 82 ILE A C 1
ATOM 628 O O . ILE A 1 82 ? -14.458 1.455 -17.535 1.00 96.69 82 ILE A O 1
ATOM 632 N N . VAL A 1 83 ? -15.713 -0.359 -17.101 1.00 97.19 83 VAL A N 1
ATOM 633 C CA . VAL A 1 83 ? -15.850 -0.782 -18.505 1.00 97.19 83 VAL A CA 1
ATOM 634 C C . VAL A 1 83 ? -16.634 0.246 -19.322 1.00 97.19 83 VAL A C 1
ATOM 636 O O . VAL A 1 83 ? -16.203 0.597 -20.417 1.00 97.19 83 VAL A O 1
ATOM 639 N N . GLY A 1 84 ? -17.738 0.773 -18.783 1.00 97.38 84 GLY A N 1
ATOM 640 C CA . GLY A 1 84 ? -18.541 1.804 -19.443 1.00 97.38 84 GLY A CA 1
ATOM 641 C C . GLY A 1 84 ? -17.760 3.097 -19.688 1.00 97.38 84 GLY A C 1
ATOM 642 O O . GLY A 1 84 ? -17.791 3.633 -20.793 1.00 97.38 84 GLY A O 1
ATOM 643 N N . VAL A 1 85 ? -16.994 3.560 -18.694 1.00 96.25 85 VAL A N 1
ATOM 644 C CA . VAL A 1 85 ? -16.112 4.731 -18.840 1.00 96.25 85 VAL A CA 1
ATOM 645 C C . VAL A 1 85 ? -15.009 4.463 -19.867 1.00 96.25 85 VAL A C 1
ATOM 647 O O . VAL A 1 85 ? -14.751 5.311 -20.719 1.00 96.25 85 VAL A O 1
ATOM 650 N N . GLY A 1 86 ? -14.392 3.278 -19.833 1.00 95.88 86 GLY A N 1
ATOM 651 C CA . GLY A 1 86 ? -13.383 2.881 -20.815 1.00 95.88 86 GLY A CA 1
ATOM 652 C C . GLY A 1 86 ? -13.921 2.867 -22.249 1.00 95.88 86 GLY A C 1
ATOM 653 O O . GLY A 1 86 ? -13.260 3.373 -23.154 1.00 95.88 86 GLY A O 1
ATOM 654 N N . LEU A 1 87 ? -15.145 2.365 -22.448 1.00 97.69 87 LEU A N 1
ATOM 655 C CA . LEU A 1 87 ? -15.826 2.369 -23.746 1.00 97.69 87 LEU A CA 1
ATOM 656 C C . LEU A 1 87 ? -16.107 3.787 -24.244 1.00 97.69 87 LEU A C 1
ATOM 658 O O . LEU A 1 87 ? -15.813 4.102 -25.395 1.00 97.69 87 LEU A O 1
ATOM 662 N N . ALA A 1 88 ? -16.639 4.650 -23.376 1.00 97.75 88 ALA A N 1
ATOM 663 C CA . ALA A 1 88 ? -16.946 6.032 -23.729 1.00 97.75 88 ALA A CA 1
ATOM 664 C C . ALA A 1 88 ? -15.687 6.805 -24.161 1.00 97.75 88 ALA A C 1
ATOM 666 O O . ALA A 1 88 ? -15.709 7.507 -25.172 1.00 97.75 88 ALA A O 1
ATOM 667 N N . LEU A 1 89 ? -14.574 6.631 -23.440 1.00 96.25 89 LEU A N 1
ATOM 668 C CA . LEU A 1 89 ? -13.289 7.247 -23.787 1.00 96.25 89 LEU A CA 1
ATOM 669 C C . LEU A 1 89 ? -12.708 6.699 -25.093 1.00 96.25 89 LEU A C 1
ATOM 671 O O . LEU A 1 89 ? -12.169 7.467 -25.889 1.00 96.25 89 LEU A O 1
ATOM 675 N N . ALA A 1 90 ? -12.844 5.395 -25.343 1.00 96.31 90 ALA A N 1
ATOM 676 C CA . ALA A 1 90 ? -12.395 4.787 -26.589 1.00 96.31 90 ALA A CA 1
ATOM 677 C C . ALA A 1 90 ? -13.133 5.366 -27.797 1.00 96.31 90 ALA A C 1
ATOM 679 O O . ALA A 1 90 ? -12.491 5.809 -28.743 1.00 96.31 90 ALA A O 1
ATOM 680 N N . ILE A 1 91 ? -14.466 5.456 -27.722 1.00 97.25 91 ILE A N 1
ATOM 681 C CA . ILE A 1 91 ? -15.290 6.063 -28.775 1.00 97.25 91 ILE A CA 1
ATOM 682 C C . ILE A 1 91 ? -14.891 7.528 -28.990 1.00 97.25 91 ILE A C 1
ATOM 684 O O . ILE A 1 91 ? -14.699 7.949 -30.130 1.00 97.25 91 ILE A O 1
ATOM 688 N N . ALA A 1 92 ? -14.717 8.298 -27.911 1.00 96.81 92 ALA A N 1
ATOM 689 C CA . ALA A 1 92 ? -14.296 9.695 -28.001 1.00 96.81 92 ALA A CA 1
ATOM 690 C C . ALA A 1 92 ? -12.939 9.848 -28.710 1.00 96.81 92 ALA A C 1
ATOM 692 O O . ALA A 1 92 ? -12.799 10.706 -29.585 1.00 96.81 92 ALA A O 1
ATOM 693 N N . MET A 1 93 ? -11.965 8.989 -28.395 1.00 95.44 93 MET A N 1
ATOM 694 C CA . MET A 1 93 ? -10.663 8.982 -29.066 1.00 95.44 93 MET A CA 1
ATOM 695 C C . MET A 1 93 ? -10.756 8.552 -30.526 1.00 95.44 93 MET A C 1
ATOM 697 O O . MET A 1 93 ? -10.155 9.198 -31.377 1.00 95.44 93 MET A O 1
ATOM 701 N N . THR A 1 94 ? -11.545 7.527 -30.850 1.00 95.62 94 THR A N 1
ATOM 702 C CA . THR A 1 94 ? -11.761 7.101 -32.239 1.00 95.62 94 THR A CA 1
ATOM 703 C C . THR A 1 94 ? -12.381 8.221 -33.081 1.00 95.62 94 THR A C 1
ATOM 705 O O . THR A 1 94 ? -11.947 8.461 -34.208 1.00 95.62 94 THR A O 1
ATOM 708 N N . VAL A 1 95 ? -13.350 8.963 -32.530 1.00 95.75 95 VAL A N 1
ATOM 709 C CA . VAL A 1 95 ? -13.934 10.142 -33.192 1.00 95.75 95 VAL A CA 1
ATOM 710 C C . VAL A 1 95 ? -12.893 11.248 -33.362 1.00 95.75 95 VAL A C 1
ATOM 712 O O . VAL A 1 95 ? -12.832 11.877 -34.418 1.00 95.75 95 VAL A O 1
ATOM 715 N N . TRP A 1 96 ? -12.056 11.489 -32.352 1.00 94.44 96 TRP A N 1
ATOM 716 C CA . TRP A 1 96 ? -10.984 12.479 -32.436 1.00 94.44 96 TRP A CA 1
ATOM 717 C C . TRP A 1 96 ? -9.958 12.124 -33.521 1.00 94.44 96 TRP A C 1
ATOM 719 O O . TRP A 1 96 ? -9.664 12.963 -34.368 1.00 94.44 96 TRP A O 1
ATOM 729 N N . THR A 1 97 ? -9.508 10.869 -33.572 1.00 91.56 97 THR A N 1
ATOM 730 C CA . THR A 1 97 ? -8.648 10.310 -34.627 1.00 91.56 97 THR A CA 1
ATOM 731 C C . THR A 1 97 ? -9.245 10.503 -36.017 1.00 91.56 97 THR A C 1
ATOM 733 O O . THR A 1 97 ? -8.542 10.921 -36.936 1.00 91.56 97 THR A O 1
ATOM 736 N N . SER A 1 98 ? -10.553 10.272 -36.174 1.00 93.19 98 SER A N 1
ATOM 737 C CA . SER A 1 98 ? -11.238 10.503 -37.450 1.00 93.19 98 SER A CA 1
ATOM 738 C C . SER A 1 98 ? -11.223 11.972 -37.880 1.00 93.19 98 SER A C 1
ATOM 740 O O . SER A 1 98 ? -11.260 12.239 -39.077 1.00 93.19 98 SER A O 1
ATOM 742 N N . LYS A 1 99 ? -11.190 12.921 -36.936 1.00 93.81 99 LYS A N 1
ATOM 743 C CA . LYS A 1 99 ? -11.169 14.363 -37.231 1.00 93.81 99 LYS A CA 1
ATOM 744 C C . LYS A 1 99 ? -9.763 14.894 -37.494 1.00 93.81 99 LYS A C 1
ATOM 746 O O . LYS A 1 99 ? -9.598 15.772 -38.331 1.00 93.81 99 LYS A O 1
ATOM 751 N N . THR A 1 100 ? -8.765 14.402 -36.767 1.00 92.69 100 THR A N 1
ATOM 752 C CA . THR A 1 100 ? -7.385 14.909 -36.842 1.00 92.69 100 THR A CA 1
ATOM 753 C C . THR A 1 100 ? -6.509 14.142 -37.827 1.00 92.69 100 THR A C 1
ATOM 755 O O . THR A 1 100 ? -5.420 14.602 -38.155 1.00 92.69 100 THR A O 1
ATOM 758 N N . GLY A 1 101 ? -6.945 12.961 -38.276 1.00 90.50 101 GLY A N 1
ATOM 759 C CA . GLY A 1 101 ? -6.122 12.044 -39.067 1.00 90.50 101 GLY A CA 1
ATOM 760 C C . GLY A 1 101 ? -5.024 11.349 -38.251 1.00 90.50 101 GLY A C 1
ATOM 761 O O . GLY A 1 101 ? -4.190 10.641 -38.816 1.00 90.50 101 GLY A O 1
ATOM 762 N N . PHE A 1 102 ? -5.006 11.531 -36.927 1.00 85.88 102 PHE A N 1
ATOM 763 C CA . PHE A 1 102 ? -4.019 10.926 -36.042 1.00 85.88 102 PHE A CA 1
ATOM 764 C C . PHE A 1 102 ? -4.293 9.433 -35.831 1.00 85.88 102 PHE A C 1
ATOM 766 O O . PHE A 1 102 ? -5.297 9.078 -35.221 1.00 85.88 102 PHE A O 1
ATOM 773 N N . ARG A 1 103 ? -3.380 8.560 -36.268 1.00 88.75 103 ARG A N 1
ATOM 774 C CA . ARG A 1 103 ? -3.475 7.098 -36.094 1.00 88.75 103 ARG A CA 1
ATOM 775 C C . ARG A 1 103 ? -2.472 6.602 -35.056 1.00 88.75 103 ARG A C 1
ATOM 777 O O . ARG A 1 103 ? -1.382 7.165 -34.956 1.00 88.75 103 ARG A O 1
ATOM 784 N N . LEU A 1 104 ? -2.782 5.519 -34.338 1.00 85.50 104 LEU A N 1
ATOM 785 C CA . LEU A 1 104 ? -1.820 4.884 -33.416 1.00 85.50 104 LEU A CA 1
ATOM 786 C C . LEU A 1 104 ? -0.547 4.422 -34.132 1.00 85.50 104 LEU A C 1
ATOM 788 O O . LEU A 1 104 ? 0.525 4.472 -33.540 1.00 85.50 104 LEU A O 1
ATOM 792 N N . MET A 1 105 ? -0.621 4.048 -35.410 1.00 84.88 105 MET A N 1
ATOM 793 C CA . MET A 1 105 ? 0.567 3.750 -36.220 1.00 84.88 105 MET A CA 1
ATOM 794 C C . MET A 1 105 ? 1.561 4.921 -36.275 1.00 84.88 105 MET A C 1
ATOM 796 O O . MET A 1 105 ? 2.768 4.694 -36.282 1.00 84.88 105 MET A O 1
ATOM 800 N N . ASN A 1 106 ? 1.087 6.170 -36.217 1.00 83.44 106 ASN A N 1
ATOM 801 C CA . ASN A 1 106 ? 1.964 7.347 -36.174 1.00 83.44 106 ASN A CA 1
ATOM 802 C C . ASN A 1 106 ? 2.715 7.454 -34.834 1.00 83.44 106 ASN A C 1
ATOM 804 O O . ASN A 1 106 ? 3.721 8.154 -34.738 1.00 83.44 106 ASN A O 1
ATOM 808 N N . LEU A 1 107 ? 2.249 6.747 -33.798 1.00 84.06 107 LEU A N 1
ATOM 809 C CA . LEU A 1 107 ? 2.965 6.566 -32.538 1.00 84.06 107 LEU A CA 1
ATOM 810 C C . LEU A 1 107 ? 3.973 5.417 -32.589 1.00 84.06 107 LEU A C 1
ATOM 812 O O . LEU A 1 107 ? 4.608 5.176 -31.571 1.00 84.06 107 LEU A O 1
ATOM 816 N N . GLY A 1 108 ? 4.172 4.733 -33.721 1.00 81.44 108 GLY A N 1
ATOM 817 C CA . GLY A 1 108 ? 5.166 3.662 -33.873 1.00 81.44 108 GLY A CA 1
ATOM 818 C C . GLY A 1 108 ? 6.538 4.000 -33.265 1.00 81.44 108 GLY A C 1
ATOM 819 O O . GLY A 1 108 ? 7.024 3.238 -32.427 1.00 81.44 108 GLY A O 1
ATOM 820 N N . PRO A 1 109 ? 7.115 5.183 -33.547 1.00 79.94 109 PRO A N 1
ATOM 821 C CA . PRO A 1 109 ? 8.350 5.627 -32.903 1.00 79.94 109 PRO A CA 1
ATOM 822 C C . PRO A 1 109 ? 8.225 5.717 -31.370 1.00 79.94 109 PRO A C 1
ATOM 824 O O . PRO A 1 109 ? 9.078 5.220 -30.638 1.00 79.94 109 PRO A O 1
ATOM 827 N N . PHE A 1 110 ? 7.140 6.297 -30.853 1.00 78.50 110 PHE A N 1
ATOM 828 C CA . PHE A 1 110 ? 6.898 6.386 -29.408 1.00 78.50 110 PHE A CA 1
ATOM 829 C C . PHE A 1 110 ? 6.662 5.016 -28.759 1.00 78.50 110 PHE A C 1
ATOM 831 O O . PHE A 1 110 ? 7.089 4.794 -27.627 1.00 78.50 110 PHE A O 1
ATOM 838 N N . ALA A 1 111 ? 6.019 4.086 -29.466 1.00 80.19 111 ALA A N 1
ATOM 839 C CA . ALA A 1 111 ? 5.839 2.710 -29.029 1.00 80.19 111 ALA A CA 1
ATOM 840 C C . ALA A 1 111 ? 7.190 1.987 -28.951 1.00 80.19 111 ALA A C 1
ATOM 842 O O . ALA A 1 111 ? 7.462 1.332 -27.949 1.00 80.19 111 ALA A O 1
ATOM 843 N N . GLY A 1 112 ? 8.068 2.188 -29.940 1.00 78.06 112 GLY A N 1
ATOM 844 C CA . GLY A 1 112 ? 9.454 1.717 -29.905 1.00 78.06 112 GLY A CA 1
ATOM 845 C C . GLY A 1 112 ? 10.235 2.288 -28.719 1.00 78.06 112 GLY A C 1
ATOM 846 O O . GLY A 1 112 ? 10.898 1.543 -28.002 1.00 78.06 112 GLY A O 1
ATOM 847 N N . LEU A 1 113 ? 10.081 3.586 -28.431 1.00 81.50 113 LEU A N 1
ATOM 848 C CA . LEU A 1 113 ? 10.694 4.230 -27.263 1.00 81.50 113 LEU A CA 1
ATOM 849 C C . LEU A 1 113 ? 10.199 3.620 -25.943 1.00 81.50 113 LEU A C 1
ATOM 851 O O . LEU A 1 113 ? 10.996 3.288 -25.066 1.00 81.50 113 LEU A O 1
ATOM 855 N N . MET A 1 114 ? 8.882 3.463 -25.795 1.00 81.75 114 MET A N 1
ATOM 856 C CA . MET A 1 114 ? 8.283 2.849 -24.610 1.00 81.75 114 MET A CA 1
ATOM 857 C C . MET A 1 114 ? 8.712 1.395 -24.452 1.00 81.75 114 MET A C 1
ATOM 859 O O . MET A 1 114 ? 9.034 0.975 -23.342 1.00 81.75 114 MET A O 1
ATOM 863 N N . PHE A 1 115 ? 8.776 0.644 -25.550 1.00 80.81 115 PHE A N 1
ATOM 864 C CA . PHE A 1 115 ? 9.273 -0.723 -25.559 1.00 80.81 115 PHE A CA 1
ATOM 865 C C . PHE A 1 115 ? 10.741 -0.789 -25.128 1.00 80.81 115 PHE A C 1
ATOM 867 O O . PHE A 1 115 ? 11.070 -1.582 -24.251 1.00 80.81 115 PHE A O 1
ATOM 874 N N . ALA A 1 116 ? 11.605 0.082 -25.655 1.00 80.81 116 ALA A N 1
ATOM 875 C CA . ALA A 1 116 ? 13.009 0.155 -25.258 1.00 80.81 116 ALA A CA 1
ATOM 876 C C . ALA A 1 116 ? 13.161 0.456 -23.757 1.00 80.81 116 ALA A C 1
ATOM 878 O O . ALA A 1 116 ? 13.923 -0.218 -23.068 1.00 80.81 116 ALA A O 1
ATOM 879 N N . ILE A 1 117 ? 12.385 1.403 -23.217 1.00 83.94 117 ILE A N 1
ATOM 880 C CA . ILE A 1 117 ? 12.389 1.729 -21.781 1.00 83.94 117 ILE A CA 1
ATOM 881 C C . ILE A 1 117 ? 11.898 0.547 -20.937 1.00 83.94 117 ILE A C 1
ATOM 883 O O . ILE A 1 117 ? 12.525 0.207 -19.933 1.00 83.94 117 ILE A O 1
ATOM 887 N N . LEU A 1 118 ? 10.793 -0.093 -21.332 1.00 83.25 118 LEU A N 1
ATOM 888 C CA . LEU A 1 118 ? 10.249 -1.261 -20.634 1.00 83.25 118 LEU A CA 1
ATOM 889 C C . LEU A 1 118 ? 11.231 -2.429 -20.644 1.00 83.25 118 LEU A C 1
ATOM 891 O O . LEU A 1 118 ? 11.415 -3.081 -19.617 1.00 83.25 118 LEU A O 1
ATOM 895 N N . LEU A 1 119 ? 11.885 -2.669 -21.776 1.00 81.56 119 LEU A N 1
ATOM 896 C CA . LEU A 1 119 ? 12.896 -3.703 -21.910 1.00 81.56 119 LEU A CA 1
ATOM 897 C C . LEU A 1 119 ? 14.122 -3.388 -21.052 1.00 81.56 119 LEU A C 1
ATOM 899 O O . LEU A 1 119 ? 14.601 -4.263 -20.340 1.00 81.56 119 LEU A O 1
ATOM 903 N N . GLY A 1 120 ? 14.569 -2.132 -21.021 1.00 83.50 120 GLY A N 1
ATOM 904 C CA . GLY A 1 120 ? 15.612 -1.669 -20.108 1.00 83.50 120 GLY A CA 1
ATOM 905 C C . GLY A 1 120 ? 15.272 -1.902 -18.645 1.00 83.50 120 GLY A C 1
ATOM 906 O O . GLY A 1 120 ? 16.075 -2.446 -17.891 1.00 83.50 120 GLY A O 1
ATOM 907 N N . PHE A 1 121 ? 14.052 -1.545 -18.245 1.00 86.19 121 PHE A N 1
ATOM 908 C CA . PHE A 1 121 ? 13.551 -1.801 -16.899 1.00 86.19 121 PHE A CA 1
ATOM 909 C C . PHE A 1 121 ? 13.484 -3.301 -16.589 1.00 86.19 121 PHE A C 1
ATOM 911 O O . PHE A 1 121 ? 13.802 -3.722 -15.476 1.00 86.19 121 PHE A O 1
ATOM 918 N N . TRP A 1 122 ? 13.088 -4.117 -17.565 1.00 84.38 122 TRP A N 1
ATOM 919 C CA . TRP A 1 122 ? 13.023 -5.565 -17.418 1.00 84.38 122 TRP A CA 1
ATOM 920 C C . TRP A 1 122 ? 14.414 -6.185 -17.270 1.00 84.38 122 TRP A C 1
ATOM 922 O O . TRP A 1 122 ? 14.624 -6.948 -16.332 1.00 84.38 122 TRP A O 1
ATOM 932 N N . ILE A 1 123 ? 15.378 -5.791 -18.106 1.00 83.50 123 ILE A N 1
ATOM 933 C CA . ILE A 1 123 ? 16.788 -6.196 -18.014 1.00 83.50 123 ILE A CA 1
ATOM 934 C C . ILE A 1 123 ? 17.376 -5.763 -16.673 1.00 83.50 123 ILE A C 1
ATOM 936 O O . ILE A 1 123 ? 17.983 -6.574 -15.976 1.00 83.50 123 ILE A O 1
ATOM 940 N N . TRP A 1 124 ? 17.138 -4.514 -16.263 1.00 88.44 124 TRP A N 1
ATOM 941 C CA . TRP A 1 124 ? 17.557 -4.022 -14.956 1.00 88.44 124 TRP A CA 1
ATOM 942 C C . TRP A 1 124 ? 17.021 -4.908 -13.836 1.00 88.44 124 TRP A C 1
ATOM 944 O O . TRP A 1 124 ? 17.795 -5.387 -13.015 1.00 88.44 124 TRP A O 1
ATOM 954 N N . LYS A 1 125 ? 15.712 -5.170 -13.817 1.00 85.19 125 LYS A N 1
ATOM 955 C CA . LYS A 1 125 ? 15.075 -5.991 -12.785 1.00 85.19 125 LYS A CA 1
ATOM 956 C C . LYS A 1 125 ? 15.546 -7.445 -12.818 1.00 85.19 125 LYS A C 1
ATOM 958 O O . LYS A 1 125 ? 15.681 -8.059 -11.765 1.00 85.19 125 LYS A O 1
ATOM 963 N N . PHE A 1 126 ? 15.789 -7.991 -14.005 1.00 85.19 126 PHE A N 1
ATOM 964 C CA . PHE A 1 126 ? 16.277 -9.354 -14.179 1.00 85.19 126 PHE A CA 1
ATOM 965 C C . PHE A 1 126 ? 17.692 -9.519 -13.612 1.00 85.19 126 PHE A C 1
ATOM 967 O O . PHE A 1 126 ? 17.949 -10.486 -12.902 1.00 85.19 126 PHE A O 1
ATOM 974 N N . ILE A 1 127 ? 18.580 -8.551 -13.860 1.00 85.62 127 ILE A N 1
ATOM 975 C CA . ILE A 1 127 ? 19.970 -8.593 -13.383 1.00 85.62 127 ILE A CA 1
ATOM 976 C C . ILE A 1 127 ? 20.072 -8.153 -11.910 1.00 85.62 127 ILE A C 1
ATOM 978 O O . ILE A 1 127 ? 20.846 -8.723 -11.149 1.00 85.62 127 ILE A O 1
ATOM 982 N N . ALA A 1 128 ? 19.301 -7.147 -11.482 1.00 81.31 128 ALA A N 1
ATOM 983 C CA . ALA A 1 128 ? 19.349 -6.602 -10.121 1.00 81.31 128 ALA A CA 1
ATOM 984 C C . ALA A 1 128 ? 18.576 -7.436 -9.084 1.00 81.31 128 ALA A C 1
ATOM 986 O O . ALA A 1 128 ? 18.847 -7.336 -7.887 1.00 81.31 128 ALA A O 1
ATOM 987 N N . GLY A 1 129 ? 17.583 -8.224 -9.507 1.00 84.88 129 GLY A N 1
ATOM 988 C CA . GLY A 1 129 ? 16.701 -8.946 -8.592 1.00 84.88 129 GLY A CA 1
ATOM 989 C C . GLY A 1 129 ? 15.946 -8.009 -7.634 1.00 84.88 129 GLY A C 1
ATOM 990 O O . GLY A 1 129 ? 15.309 -7.048 -8.063 1.00 84.88 129 GLY A O 1
ATOM 991 N N . ASP A 1 130 ? 16.005 -8.312 -6.332 1.00 81.88 130 ASP A N 1
ATOM 992 C CA . ASP A 1 130 ? 15.399 -7.515 -5.248 1.00 81.88 130 ASP A CA 1
ATOM 993 C C . ASP A 1 130 ? 16.370 -6.469 -4.646 1.00 81.88 130 ASP A C 1
ATOM 995 O O . ASP A 1 130 ? 16.014 -5.762 -3.694 1.00 81.88 130 ASP A O 1
ATOM 999 N N . GLU A 1 131 ? 17.608 -6.375 -5.142 1.00 72.44 131 GLU A N 1
ATOM 1000 C CA . GLU A 1 131 ? 18.620 -5.480 -4.578 1.00 72.44 131 GLU A CA 1
ATOM 1001 C C . GLU A 1 131 ? 18.416 -4.013 -4.993 1.00 72.44 131 GLU A C 1
ATOM 1003 O O . GLU A 1 131 ? 17.762 -3.686 -5.985 1.00 72.44 131 GLU A O 1
ATOM 1008 N N . LYS A 1 132 ? 18.954 -3.084 -4.187 1.00 72.44 132 LYS A N 1
ATOM 1009 C CA . LYS A 1 132 ? 18.884 -1.643 -4.482 1.00 72.44 132 LYS A CA 1
ATOM 1010 C C . LYS A 1 132 ? 19.630 -1.343 -5.787 1.00 72.44 132 LYS A C 1
ATOM 1012 O O . LYS A 1 132 ? 20.612 -2.008 -6.091 1.00 72.44 132 LYS A O 1
ATOM 1017 N N . ALA A 1 133 ? 19.182 -0.316 -6.516 1.00 74.69 133 ALA A N 1
ATOM 1018 C CA . ALA A 1 133 ? 19.767 0.129 -7.783 1.00 74.69 133 ALA A CA 1
ATOM 1019 C C . ALA A 1 133 ? 21.300 0.276 -7.685 1.00 74.69 133 ALA A C 1
ATOM 1021 O O . ALA A 1 133 ? 21.804 1.248 -7.124 1.00 74.69 133 ALA A O 1
ATOM 1022 N N . GLY A 1 134 ? 22.016 -0.731 -8.187 1.00 85.19 134 GLY A N 1
ATOM 1023 C CA . GLY A 1 134 ? 23.472 -0.819 -8.183 1.00 85.19 134 GLY A CA 1
ATOM 1024 C C . GLY A 1 134 ? 24.059 -0.632 -9.588 1.00 85.19 134 GLY A C 1
ATOM 1025 O O . GLY A 1 134 ? 23.429 0.000 -10.438 1.00 85.19 134 GLY A O 1
ATOM 1026 N N . PRO A 1 135 ? 25.238 -1.212 -9.878 1.00 90.44 135 PRO A N 1
ATOM 1027 C CA . PRO A 1 135 ? 25.885 -1.141 -11.198 1.00 90.44 135 PRO A CA 1
ATOM 1028 C C . PRO A 1 135 ? 24.979 -1.624 -12.344 1.00 90.44 135 PRO A C 1
ATOM 1030 O O . PRO A 1 135 ? 25.052 -1.132 -13.467 1.00 90.44 135 PRO A O 1
ATOM 1033 N N . THR A 1 136 ? 24.057 -2.533 -12.033 1.00 88.50 136 THR A N 1
ATOM 1034 C CA . THR A 1 136 ? 23.042 -3.084 -12.938 1.00 88.50 136 THR A CA 1
ATOM 1035 C C . THR A 1 136 ? 22.100 -2.028 -13.522 1.00 88.50 136 THR A C 1
ATOM 1037 O O . THR A 1 136 ? 21.617 -2.195 -14.639 1.00 88.50 136 THR A O 1
ATOM 1040 N N . PHE A 1 137 ? 21.849 -0.927 -12.805 1.00 92.25 137 PHE A N 1
ATOM 1041 C CA . PHE A 1 137 ? 21.043 0.188 -13.308 1.00 92.25 137 PHE A CA 1
ATOM 1042 C C . PHE A 1 137 ? 21.750 0.918 -14.455 1.00 92.25 137 PHE A C 1
ATOM 1044 O O . PHE A 1 137 ? 21.153 1.163 -15.502 1.00 92.25 137 PHE A O 1
ATOM 1051 N N . TRP A 1 138 ? 23.043 1.206 -14.287 1.00 94.06 138 TRP A N 1
ATOM 1052 C CA . TRP A 1 138 ? 23.863 1.851 -15.314 1.00 94.06 138 TRP A CA 1
ATOM 1053 C C . TRP A 1 138 ? 24.013 0.965 -16.549 1.00 94.06 138 TRP A C 1
ATOM 1055 O O . TRP A 1 138 ? 23.865 1.442 -17.672 1.00 94.06 138 TRP A O 1
ATOM 1065 N N . PHE A 1 139 ? 24.190 -0.342 -16.343 1.00 92.56 139 PHE A N 1
ATOM 1066 C CA . PHE A 1 139 ? 24.188 -1.311 -17.434 1.00 92.56 139 PHE A CA 1
ATOM 1067 C C . PHE A 1 139 ? 22.877 -1.290 -18.232 1.00 92.56 139 PHE A C 1
ATOM 1069 O O . PHE A 1 139 ? 22.900 -1.265 -19.460 1.00 92.56 139 PHE A O 1
ATOM 1076 N N . ALA A 1 140 ? 21.726 -1.231 -17.560 1.00 92.38 140 ALA A N 1
ATOM 1077 C CA . ALA A 1 140 ? 20.439 -1.159 -18.244 1.00 92.38 140 ALA A CA 1
ATOM 1078 C C . ALA A 1 140 ? 20.290 0.116 -19.088 1.00 92.38 140 ALA A C 1
ATOM 1080 O O . ALA A 1 140 ? 19.809 0.033 -20.215 1.00 92.38 140 ALA A O 1
ATOM 1081 N N . ILE A 1 141 ? 20.755 1.272 -18.597 1.00 93.31 141 ILE A N 1
ATOM 1082 C CA . ILE A 1 141 ? 20.797 2.515 -19.390 1.00 93.31 141 ILE A CA 1
ATOM 1083 C C . ILE A 1 141 ? 21.645 2.322 -20.655 1.00 93.31 141 ILE A C 1
ATOM 1085 O O . ILE A 1 141 ? 21.222 2.733 -21.736 1.00 93.31 141 ILE A O 1
ATOM 1089 N N . MET A 1 142 ? 22.806 1.663 -20.543 1.00 95.19 142 MET A N 1
ATOM 1090 C CA . MET A 1 142 ? 23.662 1.371 -21.698 1.00 95.19 142 MET A CA 1
ATOM 1091 C C . MET A 1 142 ? 22.962 0.491 -22.731 1.00 95.19 142 MET A C 1
ATOM 1093 O O . MET A 1 142 ? 22.991 0.802 -23.921 1.00 95.19 142 MET A O 1
ATOM 1097 N N . VAL A 1 143 ? 22.300 -0.575 -22.279 1.00 91.00 143 VAL A N 1
ATOM 1098 C CA . VAL A 1 143 ? 21.568 -1.479 -23.170 1.00 91.00 143 VAL A CA 1
ATOM 1099 C C . VAL A 1 143 ? 20.425 -0.746 -23.865 1.00 91.00 143 VAL A C 1
ATOM 1101 O O . VAL A 1 143 ? 20.305 -0.854 -25.080 1.00 91.00 143 VAL A O 1
ATOM 1104 N N . VAL A 1 144 ? 19.633 0.055 -23.144 1.00 93.00 144 VAL A N 1
ATOM 1105 C CA . VAL A 1 144 ? 18.550 0.852 -23.750 1.00 93.00 144 VAL A CA 1
ATOM 1106 C C . VAL A 1 144 ? 19.090 1.782 -24.827 1.00 93.00 144 VAL A C 1
ATOM 1108 O O . VAL A 1 144 ? 18.539 1.814 -25.925 1.00 93.00 144 VAL A O 1
ATOM 1111 N N . TYR A 1 145 ? 20.175 2.504 -24.540 1.00 94.25 145 TYR A N 1
ATOM 1112 C CA . TYR A 1 145 ? 20.795 3.410 -25.503 1.00 94.25 145 TYR A CA 1
ATOM 1113 C C . TYR A 1 145 ? 21.223 2.675 -26.779 1.00 94.25 145 TYR A C 1
ATOM 1115 O O . TYR A 1 145 ? 20.823 3.057 -27.878 1.00 94.25 145 TYR A O 1
ATOM 1123 N N . ILE A 1 146 ? 21.972 1.577 -26.637 1.00 93.94 146 ILE A N 1
ATOM 1124 C CA . ILE A 1 146 ? 22.458 0.773 -27.768 1.00 93.94 146 ILE A CA 1
ATOM 1125 C C . ILE A 1 146 ? 21.284 0.184 -28.562 1.00 93.94 146 ILE A C 1
ATOM 1127 O O . ILE A 1 146 ? 21.271 0.242 -29.791 1.00 93.94 146 ILE A O 1
ATOM 1131 N N . MET A 1 147 ? 20.268 -0.342 -27.874 1.00 89.31 147 MET A N 1
ATOM 1132 C CA . MET A 1 147 ? 19.088 -0.909 -28.520 1.00 89.31 147 MET A CA 1
ATOM 1133 C C . MET A 1 147 ? 18.278 0.141 -29.282 1.00 89.31 147 MET A C 1
ATOM 1135 O O . MET A 1 147 ? 17.786 -0.157 -30.366 1.00 89.31 147 MET A O 1
ATOM 1139 N N . MET A 1 148 ? 18.162 1.366 -28.762 1.00 91.75 148 MET A N 1
ATOM 1140 C CA . MET A 1 148 ? 17.486 2.453 -29.472 1.00 91.75 148 MET A CA 1
ATOM 1141 C C . MET A 1 148 ? 18.169 2.782 -30.802 1.00 91.75 148 MET A C 1
ATOM 1143 O O . MET A 1 148 ? 17.484 2.904 -31.815 1.00 91.75 148 MET A O 1
ATOM 1147 N N . TYR A 1 149 ? 19.502 2.864 -30.823 1.00 91.94 149 TYR A N 1
ATOM 1148 C CA . TYR A 1 149 ? 20.254 3.119 -32.055 1.00 91.94 149 TYR A CA 1
ATOM 1149 C C . TYR A 1 149 ? 20.206 1.948 -33.045 1.00 91.94 149 TYR A C 1
ATOM 1151 O O . TYR A 1 149 ? 20.151 2.179 -34.249 1.00 91.94 149 TYR A O 1
ATOM 1159 N N . MET A 1 150 ? 20.224 0.707 -32.552 1.00 89.94 150 MET A N 1
ATOM 1160 C CA . MET A 1 150 ? 20.312 -0.486 -33.398 1.00 89.94 150 MET A CA 1
ATOM 1161 C C . MET A 1 150 ? 18.958 -0.943 -33.953 1.00 89.94 150 MET A C 1
ATOM 1163 O O . MET A 1 150 ? 18.863 -1.277 -35.128 1.00 89.94 150 MET A O 1
ATOM 1167 N N . PHE A 1 151 ? 17.912 -0.963 -33.125 1.00 85.69 151 PHE A N 1
ATOM 1168 C CA . PHE A 1 151 ? 16.605 -1.513 -33.507 1.00 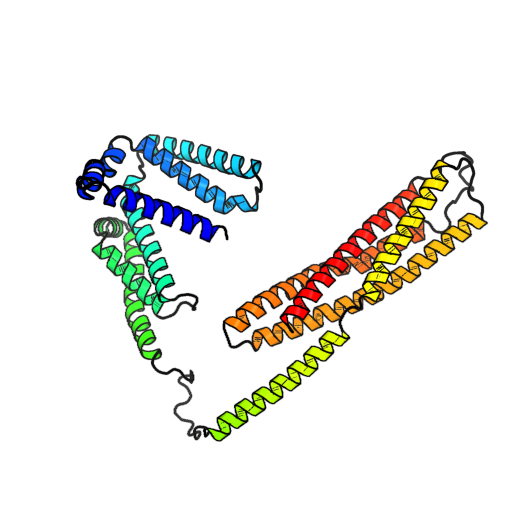85.69 151 PHE A CA 1
ATOM 1169 C C . PHE A 1 151 ? 15.602 -0.447 -33.950 1.00 85.69 151 PHE A C 1
ATOM 1171 O O . PHE A 1 151 ? 14.615 -0.782 -34.600 1.00 85.69 151 PHE A O 1
ATOM 1178 N N . PHE A 1 152 ? 15.834 0.828 -33.619 1.00 89.31 152 PHE A N 1
ATOM 1179 C CA . PHE A 1 152 ? 14.887 1.910 -33.901 1.00 89.31 152 PHE A CA 1
ATOM 1180 C C . PHE A 1 152 ? 15.543 3.121 -34.597 1.00 89.31 152 PHE A C 1
ATOM 1182 O O . PHE A 1 152 ? 15.381 4.256 -34.137 1.00 89.31 152 PHE A O 1
ATOM 1189 N N . PRO A 1 153 ? 16.251 2.935 -35.730 1.00 89.69 153 PRO A N 1
ATOM 1190 C CA . PRO A 1 153 ? 16.928 4.034 -36.427 1.00 89.69 153 PRO A CA 1
ATOM 1191 C C . PRO A 1 153 ? 15.960 5.141 -36.882 1.00 89.69 153 PRO A C 1
ATOM 1193 O O . PRO A 1 153 ? 16.288 6.324 -36.801 1.00 89.69 153 PRO A O 1
ATOM 1196 N N . GLU A 1 154 ? 14.735 4.786 -37.278 1.00 87.12 154 GLU A N 1
ATOM 1197 C CA . GLU A 1 154 ? 13.694 5.750 -37.661 1.00 87.12 154 GLU A CA 1
ATOM 1198 C C . GLU A 1 154 ? 13.265 6.645 -36.491 1.00 87.12 154 GLU A C 1
ATOM 1200 O O . GLU A 1 154 ? 13.113 7.857 -36.647 1.00 87.12 154 GLU A O 1
ATOM 1205 N N . LEU A 1 155 ? 13.132 6.078 -35.286 1.00 87.81 155 LEU A N 1
ATOM 1206 C CA . LEU A 1 155 ? 12.850 6.852 -34.075 1.00 87.81 155 LEU A CA 1
ATOM 1207 C C . LEU A 1 155 ? 13.984 7.840 -33.789 1.00 87.81 155 LEU A C 1
ATOM 1209 O O . LEU A 1 155 ? 13.722 8.991 -33.445 1.00 87.81 155 LEU A O 1
ATOM 1213 N N . MET A 1 156 ? 15.237 7.416 -33.955 1.00 92.50 156 MET A N 1
ATOM 1214 C CA . MET A 1 156 ? 16.401 8.282 -33.763 1.00 92.50 156 MET A CA 1
ATOM 1215 C C . MET A 1 156 ? 16.422 9.435 -34.775 1.00 92.50 156 MET A C 1
ATOM 1217 O O . MET A 1 156 ? 16.693 10.581 -34.403 1.00 92.50 156 MET A O 1
ATOM 1221 N N . ALA A 1 157 ? 16.048 9.172 -36.030 1.00 93.31 157 ALA A N 1
ATOM 1222 C CA . ALA A 1 157 ? 15.886 10.205 -37.050 1.00 93.31 157 ALA A CA 1
ATOM 1223 C C . ALA A 1 157 ? 14.776 11.206 -36.668 1.00 93.31 157 ALA A C 1
ATOM 1225 O O . ALA A 1 157 ? 14.998 12.416 -36.671 1.00 93.31 157 ALA A O 1
ATOM 1226 N N . ILE A 1 158 ? 13.612 10.723 -36.228 1.00 89.06 158 ILE A N 1
ATOM 1227 C CA . ILE A 1 158 ? 12.486 11.577 -35.812 1.00 89.06 158 ILE A CA 1
ATOM 1228 C C . ILE A 1 158 ? 12.830 12.410 -34.569 1.00 89.06 158 ILE A C 1
ATOM 1230 O O . ILE A 1 158 ? 12.507 13.600 -34.500 1.00 89.06 158 ILE A O 1
ATOM 1234 N N . LEU A 1 159 ? 13.496 11.814 -33.578 1.00 90.25 159 LEU A N 1
ATOM 1235 C CA . LEU A 1 159 ? 13.936 12.526 -32.379 1.00 90.25 159 LEU A CA 1
ATOM 1236 C C . LEU A 1 159 ? 14.990 13.585 -32.721 1.00 90.25 159 LEU A C 1
ATOM 1238 O O . LEU A 1 159 ? 14.919 14.697 -32.206 1.00 90.25 159 LEU A O 1
ATOM 1242 N N . SER A 1 160 ? 15.932 13.286 -33.615 1.00 94.75 160 SER A N 1
ATOM 1243 C CA . SER A 1 160 ? 16.970 14.246 -34.010 1.00 94.75 160 SER A CA 1
ATOM 1244 C C . SER A 1 160 ? 16.449 15.392 -34.890 1.00 94.75 160 SER A C 1
ATOM 1246 O O . SER A 1 160 ? 16.990 16.498 -34.823 1.00 94.75 160 SER A O 1
ATOM 1248 N N . ALA A 1 161 ? 15.362 15.187 -35.641 1.00 94.38 161 ALA A N 1
ATOM 1249 C CA . ALA A 1 161 ? 14.700 16.248 -36.404 1.00 94.38 161 ALA A CA 1
ATOM 1250 C C . ALA A 1 161 ? 13.974 17.270 -35.504 1.00 94.38 161 ALA A C 1
ATOM 1252 O O . ALA A 1 161 ? 13.906 18.459 -35.820 1.00 94.38 161 ALA A O 1
ATOM 1253 N N . ASN A 1 162 ? 13.456 16.834 -34.353 1.00 90.81 162 ASN A N 1
ATOM 1254 C CA . ASN A 1 162 ? 12.663 17.670 -33.453 1.00 90.81 162 ASN A CA 1
ATOM 1255 C C . ASN A 1 162 ? 13.513 18.332 -32.354 1.00 90.81 162 ASN A C 1
ATOM 1257 O O . ASN A 1 162 ? 14.357 17.694 -31.731 1.00 90.81 162 ASN A O 1
ATOM 1261 N N . LYS A 1 163 ? 13.252 19.609 -32.017 1.00 92.25 163 LYS A N 1
ATOM 1262 C CA . LYS A 1 163 ? 14.002 20.330 -30.958 1.00 92.25 163 LYS A CA 1
ATOM 1263 C C . LYS A 1 163 ? 13.953 19.610 -29.603 1.00 92.25 163 LYS A C 1
ATOM 1265 O O . LYS A 1 163 ? 14.987 19.461 -28.958 1.00 92.25 163 LYS A O 1
ATOM 1270 N N . TRP A 1 164 ? 12.768 19.162 -29.184 1.00 86.31 164 TRP A N 1
ATOM 1271 C CA . TRP A 1 164 ? 12.590 18.430 -27.926 1.00 86.31 164 TRP A CA 1
ATOM 1272 C C . TRP A 1 164 ? 13.252 17.046 -27.973 1.00 86.31 164 TRP A C 1
ATOM 1274 O O . TRP A 1 164 ? 13.850 16.617 -26.988 1.00 86.31 164 TRP A O 1
ATOM 1284 N N . GLY A 1 165 ? 13.205 16.376 -29.129 1.00 88.31 165 GLY A N 1
ATOM 1285 C CA . GLY A 1 165 ? 13.813 15.065 -29.319 1.00 88.31 165 GLY A CA 1
ATOM 1286 C C . GLY A 1 165 ? 15.338 15.139 -29.262 1.00 88.31 165 GLY A C 1
ATOM 1287 O O . GLY A 1 165 ? 15.950 14.331 -28.576 1.00 88.31 165 GLY A O 1
ATOM 1288 N N . ARG A 1 166 ? 15.956 16.179 -29.841 1.00 94.00 166 ARG A N 1
ATOM 1289 C CA . ARG A 1 166 ? 17.398 16.446 -29.692 1.00 94.00 166 ARG A CA 1
ATOM 1290 C C . ARG A 1 166 ? 17.809 16.636 -28.238 1.00 94.00 166 ARG A C 1
ATOM 1292 O O . ARG A 1 166 ? 18.843 16.115 -27.837 1.00 94.00 166 ARG A O 1
ATOM 1299 N N . MET A 1 167 ? 17.004 17.343 -27.443 1.00 92.25 167 MET A N 1
ATOM 1300 C CA . MET A 1 167 ? 17.267 17.510 -26.010 1.00 92.25 167 MET A CA 1
ATOM 1301 C C . MET A 1 167 ? 17.206 16.166 -25.271 1.00 92.25 167 MET A C 1
ATOM 1303 O O . MET A 1 167 ? 18.081 15.874 -24.459 1.00 92.25 167 MET A O 1
ATOM 1307 N N . LEU A 1 168 ? 16.214 15.328 -25.589 1.00 91.00 168 LEU A N 1
ATOM 1308 C CA . LEU A 1 168 ? 16.088 13.982 -25.028 1.00 91.00 168 LEU A CA 1
ATOM 1309 C C . LEU A 1 168 ? 17.271 13.086 -25.427 1.00 91.00 168 LEU A C 1
ATOM 1311 O O . LEU A 1 168 ? 17.837 12.408 -24.574 1.00 91.00 168 LEU A O 1
ATOM 1315 N N . LEU A 1 169 ? 17.678 13.115 -26.698 1.00 93.75 169 LEU A N 1
ATOM 1316 C CA . LEU A 1 169 ? 18.831 12.365 -27.201 1.00 93.75 169 LEU A CA 1
ATOM 1317 C C . LEU A 1 169 ? 20.144 12.830 -26.569 1.00 93.75 169 LEU 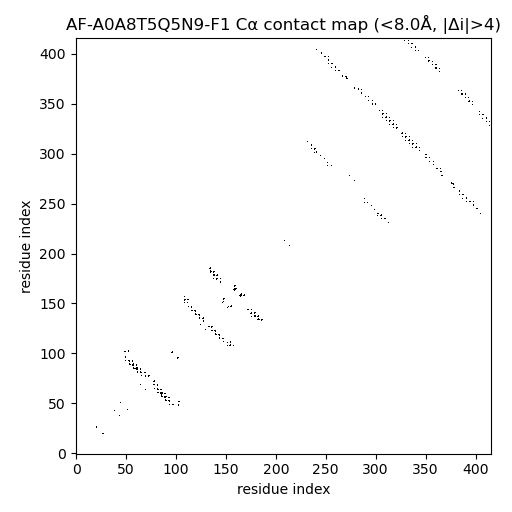A C 1
ATOM 1319 O O . LEU A 1 169 ? 20.983 11.997 -26.226 1.00 93.75 169 LEU A O 1
ATOM 1323 N N . ALA A 1 170 ? 20.314 14.139 -26.375 1.00 95.25 170 ALA A N 1
ATOM 1324 C CA . ALA A 1 170 ? 21.470 14.697 -25.684 1.00 95.25 170 ALA A CA 1
ATOM 1325 C C . ALA A 1 170 ? 21.520 14.218 -24.228 1.00 95.25 170 ALA A C 1
ATOM 1327 O O . ALA A 1 170 ? 22.557 13.733 -23.781 1.00 95.25 170 ALA A O 1
ATOM 1328 N N . LEU A 1 171 ? 20.392 14.267 -23.511 1.00 93.69 171 LEU A N 1
ATOM 1329 C CA . LEU A 1 171 ? 20.296 13.762 -22.141 1.00 93.69 171 LEU A CA 1
ATOM 1330 C C . LEU A 1 171 ? 20.611 12.261 -22.065 1.00 93.69 171 LEU A C 1
ATOM 1332 O O . LEU A 1 171 ? 21.386 11.840 -21.208 1.00 93.69 171 LEU A O 1
ATOM 1336 N N . LEU A 1 172 ? 20.048 11.460 -22.972 1.00 93.69 172 LEU A N 1
ATOM 1337 C CA . LEU A 1 172 ? 20.287 10.018 -23.023 1.00 93.69 172 LEU A CA 1
ATOM 1338 C C . LEU A 1 172 ? 21.759 9.699 -23.334 1.00 93.69 172 LEU A C 1
ATOM 1340 O O . LEU A 1 172 ? 22.330 8.802 -22.722 1.00 93.69 172 LEU A O 1
ATOM 1344 N N . SER A 1 173 ? 22.391 10.471 -24.222 1.00 95.50 173 SER A N 1
ATOM 1345 C CA . SER A 1 173 ? 23.818 10.334 -24.549 1.00 95.50 173 SER A CA 1
ATOM 1346 C C . SER A 1 173 ? 24.715 10.720 -23.369 1.00 95.50 173 SER A C 1
ATOM 1348 O O . SER A 1 173 ? 25.686 10.024 -23.084 1.00 95.50 173 SER A O 1
ATOM 1350 N N . ILE A 1 174 ? 24.370 11.775 -22.621 1.00 95.25 174 ILE A N 1
ATOM 1351 C CA . ILE A 1 174 ? 25.073 12.142 -21.380 1.00 95.25 174 ILE A CA 1
ATOM 1352 C C . ILE A 1 174 ? 24.943 11.020 -20.342 1.00 95.25 174 ILE A C 1
ATOM 1354 O O . ILE A 1 174 ? 25.940 10.616 -19.746 1.00 95.25 174 ILE A O 1
ATOM 1358 N N . LEU A 1 175 ? 23.735 10.478 -20.148 1.00 94.25 175 LEU A N 1
ATOM 1359 C CA . LEU A 1 175 ? 23.509 9.357 -19.230 1.00 94.25 175 LEU A CA 1
ATOM 1360 C C . LEU A 1 175 ? 24.283 8.109 -19.652 1.00 94.25 175 LEU A C 1
ATOM 1362 O O . LEU A 1 175 ? 24.839 7.438 -18.790 1.00 94.25 175 LEU A O 1
ATOM 1366 N N . PHE A 1 176 ? 24.365 7.825 -20.951 1.00 96.38 176 PHE A N 1
ATOM 1367 C CA . PHE A 1 176 ? 25.176 6.737 -21.491 1.00 96.38 176 PHE A CA 1
ATOM 1368 C C . PHE A 1 176 ? 26.665 6.918 -21.161 1.00 96.38 176 PHE A C 1
ATOM 1370 O O . PHE A 1 176 ? 27.295 6.000 -20.639 1.00 96.38 176 PHE A O 1
ATOM 1377 N N . VAL A 1 177 ? 27.214 8.117 -21.382 1.00 97.25 177 VAL A N 1
ATOM 1378 C CA . VAL A 1 177 ? 28.620 8.428 -21.074 1.00 97.25 177 VAL A CA 1
ATOM 1379 C C . VAL A 1 177 ? 28.908 8.314 -19.575 1.00 97.25 177 VAL A C 1
ATOM 1381 O O . VAL A 1 177 ? 29.952 7.790 -19.205 1.00 97.25 177 VAL A O 1
ATOM 1384 N N . ILE A 1 178 ? 27.985 8.743 -18.706 1.00 94.56 178 ILE A N 1
ATOM 1385 C CA . ILE A 1 178 ? 28.100 8.599 -17.242 1.00 94.56 178 ILE A CA 1
ATOM 1386 C C . ILE A 1 178 ? 27.948 7.133 -16.802 1.00 94.56 178 ILE A C 1
ATOM 1388 O O . ILE A 1 178 ? 28.598 6.696 -15.849 1.00 94.56 178 ILE A O 1
ATOM 1392 N N . ALA A 1 179 ? 27.112 6.358 -17.494 1.00 95.19 179 ALA A N 1
ATOM 1393 C CA . ALA A 1 179 ? 26.854 4.965 -17.163 1.00 95.19 179 ALA A CA 1
ATOM 1394 C C . ALA A 1 179 ? 28.105 4.090 -17.302 1.00 95.19 179 ALA A C 1
ATOM 1396 O O . ALA A 1 179 ? 28.313 3.219 -16.463 1.00 95.19 179 ALA A O 1
ATOM 1397 N N . ILE A 1 180 ? 28.963 4.351 -18.295 1.00 95.75 180 ILE A N 1
ATOM 1398 C CA . ILE A 1 180 ? 30.190 3.577 -18.542 1.00 95.75 180 ILE A CA 1
ATOM 1399 C C . ILE A 1 180 ? 31.129 3.557 -17.315 1.00 95.75 180 ILE A C 1
ATOM 1401 O O . ILE A 1 180 ? 31.380 2.470 -16.786 1.00 95.75 180 ILE A O 1
ATOM 1405 N N . PRO A 1 181 ? 31.642 4.695 -16.800 1.00 94.75 181 PRO A N 1
ATOM 1406 C CA . PRO A 1 181 ? 32.560 4.687 -15.665 1.00 94.75 181 PRO A CA 1
ATOM 1407 C C . PRO A 1 181 ? 31.892 4.203 -14.376 1.00 94.75 181 PRO A C 1
ATOM 1409 O O . PRO A 1 181 ? 32.548 3.546 -13.573 1.00 94.75 181 PRO A O 1
ATOM 1412 N N . LEU A 1 182 ? 30.599 4.473 -14.168 1.00 92.50 182 LEU A N 1
ATOM 1413 C CA . LEU A 1 182 ? 29.888 4.013 -12.971 1.00 92.50 182 LEU A CA 1
ATOM 1414 C C . LEU A 1 182 ? 29.623 2.507 -12.988 1.00 92.50 182 LEU A C 1
ATOM 1416 O O . LEU A 1 182 ? 29.731 1.858 -11.946 1.00 92.50 182 LEU A O 1
ATOM 1420 N N . PHE A 1 183 ? 29.325 1.940 -14.156 1.00 93.12 183 PHE A N 1
ATOM 1421 C CA . PHE A 1 183 ? 29.222 0.499 -14.335 1.00 93.12 183 PHE A CA 1
ATOM 1422 C C . PHE A 1 183 ? 30.576 -0.180 -14.106 1.00 93.12 183 PHE A C 1
ATOM 1424 O O . PHE A 1 183 ? 30.649 -1.117 -13.312 1.00 93.12 183 PHE A O 1
ATOM 1431 N N . LEU A 1 184 ? 31.653 0.334 -14.715 1.00 93.12 184 LEU A N 1
ATOM 1432 C CA . LEU A 1 184 ? 33.008 -0.195 -14.525 1.00 93.12 184 LEU A CA 1
ATOM 1433 C C . LEU A 1 184 ? 33.447 -0.102 -13.058 1.00 93.12 184 LEU A C 1
ATOM 1435 O O . LEU A 1 184 ? 33.823 -1.111 -12.468 1.00 93.12 184 LEU A O 1
ATOM 1439 N N . ALA A 1 185 ? 33.323 1.069 -12.427 1.00 89.12 185 ALA A N 1
ATOM 1440 C CA . ALA A 1 185 ? 33.636 1.241 -11.008 1.00 89.12 185 ALA A CA 1
ATOM 1441 C C . ALA A 1 185 ? 32.794 0.315 -10.117 1.00 89.12 185 ALA A C 1
ATOM 1443 O O . ALA A 1 185 ? 33.277 -0.179 -9.102 1.00 89.12 185 ALA A O 1
ATOM 1444 N N . GLY A 1 186 ? 31.544 0.068 -10.503 1.00 87.69 186 GLY A N 1
ATOM 1445 C CA . GLY A 1 186 ? 30.651 -0.877 -9.853 1.00 87.69 186 GLY A CA 1
ATOM 1446 C C . GLY A 1 186 ? 31.108 -2.332 -9.955 1.00 87.69 186 GLY A C 1
ATOM 1447 O O . GLY A 1 186 ? 31.100 -3.033 -8.947 1.00 87.69 186 GLY A O 1
ATOM 1448 N N . MET A 1 187 ? 31.541 -2.772 -11.140 1.00 86.00 187 MET A N 1
ATOM 1449 C CA . MET A 1 187 ? 32.081 -4.121 -11.341 1.00 86.00 187 MET A CA 1
ATOM 1450 C C . MET A 1 187 ? 33.396 -4.329 -10.584 1.00 86.00 187 MET A C 1
ATOM 1452 O O . MET A 1 187 ? 33.560 -5.347 -9.919 1.00 86.00 187 MET A O 1
ATOM 1456 N N . PHE A 1 188 ? 34.306 -3.351 -10.613 1.00 84.62 188 PHE A N 1
ATOM 1457 C CA . PHE A 1 188 ? 35.603 -3.465 -9.933 1.00 84.62 188 PHE A CA 1
ATOM 1458 C C . PHE A 1 188 ? 35.519 -3.306 -8.409 1.00 84.62 188 PHE A C 1
ATOM 1460 O O . PHE A 1 188 ? 36.383 -3.805 -7.695 1.00 84.62 188 PHE A O 1
ATOM 1467 N N . ARG A 1 189 ? 34.463 -2.675 -7.881 1.00 77.38 189 ARG A N 1
ATOM 1468 C CA . ARG A 1 189 ? 34.196 -2.626 -6.432 1.00 77.38 189 ARG A CA 1
ATOM 1469 C C . ARG A 1 189 ? 33.591 -3.919 -5.870 1.00 77.38 189 ARG A C 1
ATOM 1471 O O . ARG A 1 189 ? 33.470 -4.033 -4.657 1.00 77.38 189 ARG A O 1
ATOM 1478 N N . GLY A 1 190 ? 33.209 -4.876 -6.719 1.00 56.19 190 GLY A N 1
ATOM 1479 C CA . GLY A 1 190 ? 32.495 -6.099 -6.331 1.00 56.19 190 GLY A CA 1
ATOM 1480 C C . GLY A 1 190 ? 33.359 -7.334 -6.042 1.00 56.19 190 GLY A C 1
ATOM 1481 O O . GLY A 1 190 ? 32.799 -8.411 -5.863 1.00 56.19 190 GLY A O 1
ATOM 1482 N N . GLY A 1 191 ? 34.692 -7.214 -6.018 1.00 47.78 191 GLY A N 1
ATOM 1483 C CA . GLY A 1 191 ? 35.610 -8.354 -5.868 1.00 47.78 191 GLY A CA 1
ATOM 1484 C C . GLY A 1 191 ? 36.002 -8.742 -4.437 1.00 47.78 191 GLY A C 1
ATOM 1485 O O . GLY A 1 191 ? 36.517 -9.840 -4.245 1.00 47.78 191 GLY A O 1
ATOM 1486 N N . GLU A 1 192 ? 35.750 -7.906 -3.426 1.00 44.22 192 GLU A N 1
ATOM 1487 C CA . GLU A 1 192 ? 36.065 -8.243 -2.030 1.00 44.22 192 GLU A CA 1
ATOM 1488 C C . GLU A 1 192 ? 34.785 -8.358 -1.187 1.00 44.22 192 GLU A C 1
ATOM 1490 O O . GLU A 1 192 ? 34.152 -7.349 -0.861 1.00 44.22 192 GLU A O 1
ATOM 1495 N N . PRO A 1 193 ? 34.373 -9.583 -0.801 1.00 49.41 193 PRO A N 1
ATOM 1496 C CA . PRO A 1 193 ? 33.311 -9.778 0.170 1.00 49.41 193 PRO A CA 1
ATOM 1497 C C . PRO A 1 193 ? 33.862 -9.477 1.569 1.00 49.41 193 PRO A C 1
ATOM 1499 O O . PRO A 1 193 ? 34.181 -10.383 2.336 1.00 49.41 193 PRO A O 1
ATOM 1502 N N . GLY A 1 194 ? 33.993 -8.200 1.920 1.00 47.38 194 GLY A N 1
ATOM 1503 C CA . GLY A 1 194 ? 34.367 -7.827 3.280 1.00 47.38 194 GLY A CA 1
ATOM 1504 C C . GLY A 1 194 ? 34.753 -6.368 3.444 1.00 47.38 194 GLY A C 1
ATOM 1505 O O . GLY A 1 194 ? 35.728 -5.919 2.871 1.00 47.38 194 GLY A O 1
ATOM 1506 N N . GLU A 1 195 ? 34.015 -5.675 4.310 1.00 45.75 195 GLU A N 1
ATOM 1507 C CA . GLU A 1 195 ? 34.385 -4.386 4.906 1.00 45.75 195 GLU A CA 1
ATOM 1508 C C . GLU A 1 195 ? 34.591 -3.226 3.923 1.00 45.75 195 GLU A C 1
ATOM 1510 O O . GLU A 1 195 ? 35.696 -2.875 3.523 1.00 45.75 195 GLU A O 1
ATOM 1515 N N . ALA A 1 196 ? 33.496 -2.508 3.665 1.00 44.81 196 ALA A N 1
ATOM 1516 C CA . ALA A 1 196 ? 33.549 -1.117 3.242 1.00 44.81 196 ALA A CA 1
ATOM 1517 C C . ALA A 1 196 ? 34.270 -0.266 4.310 1.00 44.81 196 ALA A C 1
ATOM 1519 O O . ALA A 1 196 ? 33.639 0.366 5.157 1.00 44.81 196 ALA A O 1
ATOM 1520 N N . LYS A 1 197 ? 35.604 -0.239 4.270 1.00 41.53 197 LYS A N 1
ATOM 1521 C CA . LYS A 1 197 ? 36.399 0.831 4.864 1.00 41.53 197 LYS A CA 1
ATOM 1522 C C . LYS A 1 197 ? 36.365 2.000 3.896 1.00 41.53 197 LYS A C 1
ATOM 1524 O O . LYS A 1 197 ? 36.851 1.923 2.770 1.00 41.53 197 LYS A O 1
ATOM 1529 N N . GLY A 1 198 ? 35.739 3.084 4.344 1.00 38.00 198 GLY A N 1
ATOM 1530 C CA . GLY A 1 198 ? 35.822 4.371 3.676 1.00 38.00 198 GLY A CA 1
ATOM 1531 C C . GLY A 1 198 ? 37.279 4.752 3.416 1.00 38.00 198 GLY A C 1
ATOM 1532 O O . GLY A 1 198 ? 38.183 4.397 4.173 1.00 38.00 198 GLY A O 1
ATOM 1533 N N . TRP A 1 199 ? 37.483 5.517 2.350 1.00 40.31 199 TRP A N 1
ATOM 1534 C CA . TRP A 1 199 ? 38.773 5.975 1.820 1.00 40.31 199 TRP A CA 1
ATOM 1535 C C . TRP A 1 199 ? 39.641 6.781 2.827 1.00 40.31 199 TRP A C 1
ATOM 1537 O O . TRP A 1 199 ? 40.733 7.219 2.493 1.00 40.31 199 TRP A O 1
ATOM 1547 N N . GLY A 1 200 ? 39.205 6.966 4.078 1.00 41.19 200 GLY A N 1
ATOM 1548 C CA . GLY A 1 200 ? 39.929 7.694 5.127 1.00 41.19 200 GLY A CA 1
ATOM 1549 C C . GLY A 1 200 ? 40.861 6.859 6.022 1.00 41.19 200 GLY A C 1
ATOM 1550 O O . GLY A 1 200 ? 41.396 7.402 6.978 1.00 41.19 200 GLY A O 1
ATOM 1551 N N . GLY A 1 201 ? 41.044 5.554 5.778 1.00 36.50 201 GLY A N 1
ATOM 1552 C CA . GLY A 1 201 ? 41.720 4.649 6.729 1.00 36.50 201 GLY A CA 1
ATOM 1553 C C . GLY A 1 201 ? 43.184 4.270 6.454 1.00 36.50 201 GLY A C 1
ATOM 1554 O O . GLY A 1 201 ? 43.745 3.495 7.223 1.00 36.50 201 GLY A O 1
ATOM 1555 N N . VAL A 1 202 ? 43.819 4.762 5.384 1.00 42.75 202 VAL A N 1
ATOM 1556 C CA . VAL A 1 202 ? 45.119 4.237 4.890 1.00 42.75 202 VAL A CA 1
ATOM 1557 C C . VAL A 1 202 ? 46.333 4.587 5.779 1.00 42.75 202 VAL A C 1
ATOM 1559 O O . VAL A 1 202 ? 47.415 4.054 5.568 1.00 42.75 202 VAL A O 1
ATOM 1562 N N . LEU A 1 203 ? 46.176 5.396 6.833 1.00 40.03 203 LEU A N 1
ATOM 1563 C CA . LEU A 1 203 ? 47.286 5.757 7.738 1.00 40.03 203 LEU A CA 1
ATOM 1564 C C . LEU A 1 203 ? 47.169 5.210 9.170 1.00 40.03 203 LEU A C 1
ATOM 1566 O O . LEU A 1 203 ? 48.003 5.521 10.016 1.00 40.03 203 LEU A O 1
ATOM 1570 N N . GLY A 1 204 ? 46.177 4.365 9.460 1.00 43.47 204 GLY A N 1
ATOM 1571 C CA . GLY A 1 204 ? 46.039 3.738 10.777 1.00 43.47 204 GLY A CA 1
ATOM 1572 C C . GLY A 1 204 ? 46.571 2.309 10.786 1.00 43.47 204 GLY A C 1
ATOM 1573 O O . GLY A 1 204 ? 45.841 1.394 10.414 1.00 43.47 204 GLY A O 1
ATOM 1574 N N . GLY A 1 205 ? 47.811 2.108 11.242 1.00 40.59 205 GLY A N 1
ATOM 1575 C CA . GLY A 1 205 ? 48.466 0.805 11.441 1.00 40.59 205 GLY A CA 1
ATOM 1576 C C . GLY A 1 205 ? 47.853 -0.043 12.564 1.00 40.59 205 GLY A C 1
ATOM 1577 O O . GLY A 1 205 ? 48.545 -0.465 13.486 1.00 40.59 205 GLY A O 1
ATOM 1578 N N . GLY A 1 206 ? 46.543 -0.278 12.510 1.00 49.97 206 GLY A N 1
ATOM 1579 C CA . GLY A 1 206 ? 45.837 -1.186 13.404 1.00 49.97 206 GLY A CA 1
ATOM 1580 C C . GLY A 1 206 ? 46.034 -2.627 12.948 1.00 49.97 206 GLY A C 1
ATOM 1581 O O . GLY A 1 206 ? 45.535 -3.025 11.894 1.00 49.97 206 GLY A O 1
ATOM 1582 N N . ARG A 1 207 ? 46.767 -3.408 13.744 1.00 57.62 207 ARG A N 1
ATOM 1583 C CA . ARG A 1 207 ? 46.946 -4.855 13.567 1.00 57.62 207 ARG A CA 1
ATOM 1584 C C . ARG A 1 207 ? 45.574 -5.518 13.397 1.00 57.62 207 ARG A C 1
ATOM 1586 O O . ARG A 1 207 ? 44.684 -5.323 14.221 1.00 57.62 207 ARG A O 1
ATOM 1593 N N . ALA A 1 208 ? 45.393 -6.270 12.312 1.00 57.78 208 ALA A N 1
ATOM 1594 C CA . ALA A 1 208 ? 44.136 -6.961 12.052 1.00 57.78 208 ALA A CA 1
ATOM 1595 C C . ALA A 1 208 ? 43.835 -7.946 13.200 1.00 57.78 208 ALA A C 1
ATOM 1597 O O . ALA A 1 208 ? 44.732 -8.707 13.578 1.00 57.78 208 ALA A O 1
ATOM 1598 N N . PRO A 1 209 ? 42.603 -7.954 13.744 1.00 66.69 209 PRO A N 1
ATOM 1599 C CA . PRO A 1 209 ? 42.247 -8.838 14.841 1.00 66.69 209 PRO A CA 1
ATOM 1600 C C . PRO A 1 209 ? 42.364 -10.298 14.403 1.00 66.69 209 PRO A C 1
ATOM 1602 O O . PRO A 1 209 ? 41.913 -10.688 13.319 1.00 66.69 209 PRO A O 1
ATOM 1605 N N . THR A 1 210 ? 42.978 -11.100 15.261 1.00 83.56 210 THR A N 1
ATOM 1606 C CA . THR A 1 210 ? 43.205 -12.531 15.068 1.00 83.56 210 THR A CA 1
ATOM 1607 C C . THR A 1 210 ? 41.880 -13.296 14.987 1.00 83.56 210 THR A C 1
ATOM 1609 O O . THR A 1 210 ? 40.833 -12.863 15.474 1.00 83.56 210 THR A O 1
ATOM 1612 N N . ALA A 1 211 ? 41.895 -14.486 14.377 1.00 79.50 211 ALA A N 1
ATOM 1613 C CA . ALA A 1 211 ? 40.703 -15.334 14.280 1.00 79.50 211 ALA A CA 1
ATOM 1614 C C . ALA A 1 211 ? 40.103 -15.693 15.659 1.00 79.50 211 ALA A C 1
ATOM 1616 O O . ALA A 1 211 ? 38.895 -15.915 15.763 1.00 79.50 211 ALA A O 1
ATOM 1617 N N . ALA A 1 212 ? 40.933 -15.724 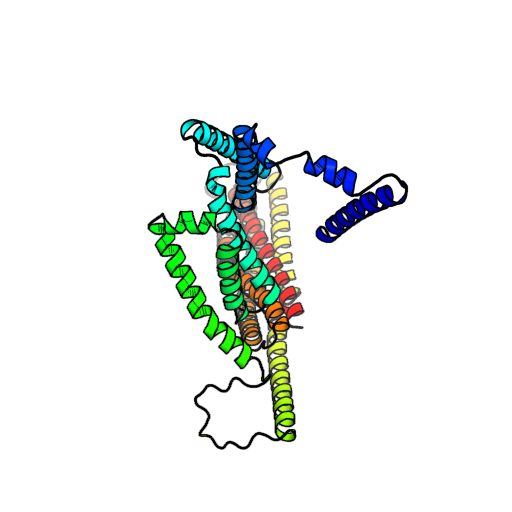16.708 1.00 81.44 212 ALA A N 1
ATOM 1618 C CA . ALA A 1 212 ? 40.507 -15.920 18.089 1.00 81.44 212 ALA A CA 1
ATOM 1619 C C . ALA A 1 212 ? 39.746 -14.697 18.631 1.00 81.44 212 ALA A C 1
ATOM 1621 O O . ALA A 1 212 ? 38.644 -14.862 19.150 1.00 81.44 212 ALA A O 1
ATOM 1622 N N . GLU A 1 213 ? 40.260 -13.483 18.414 1.00 79.31 213 GLU A N 1
ATOM 1623 C CA . GLU A 1 213 ? 39.589 -12.228 18.794 1.00 79.31 213 GLU A CA 1
ATOM 1624 C C . GLU A 1 213 ? 38.264 -12.051 18.045 1.00 79.31 213 GLU A C 1
ATOM 1626 O O . GLU A 1 213 ? 37.259 -11.682 18.642 1.00 79.31 213 GLU A O 1
ATOM 1631 N N . ARG A 1 214 ? 38.200 -12.424 16.758 1.00 78.19 214 ARG A N 1
ATOM 1632 C CA . ARG A 1 214 ? 36.938 -12.425 15.993 1.00 78.19 214 ARG A CA 1
ATOM 1633 C C . ARG A 1 214 ? 35.912 -13.421 16.539 1.00 78.19 214 ARG A C 1
ATOM 1635 O O . ARG A 1 214 ? 34.714 -13.151 16.488 1.00 78.19 214 ARG A O 1
ATOM 1642 N N . LYS A 1 215 ? 36.351 -14.584 17.035 1.00 82.00 215 LYS A N 1
ATOM 1643 C CA . LYS A 1 215 ? 35.458 -15.571 17.667 1.00 82.00 215 LYS A CA 1
ATOM 1644 C C . LYS A 1 215 ? 34.991 -15.110 19.046 1.00 82.00 215 LYS A C 1
ATOM 1646 O O . LYS A 1 215 ? 33.820 -15.306 19.352 1.00 82.00 215 LYS A O 1
ATOM 1651 N N . GLN A 1 216 ? 35.864 -14.492 19.840 1.00 79.19 216 GLN A N 1
ATOM 1652 C CA . GLN A 1 216 ? 35.498 -13.922 21.138 1.00 79.19 216 GLN A CA 1
ATOM 1653 C C . GLN A 1 216 ? 34.549 -12.733 20.980 1.00 79.19 216 GLN A C 1
ATOM 1655 O O . GLN A 1 216 ? 33.518 -12.724 21.638 1.00 79.19 216 GLN A O 1
ATOM 1660 N N . ALA A 1 217 ? 34.806 -11.820 20.038 1.00 74.25 217 ALA A N 1
ATOM 1661 C CA . ALA A 1 217 ? 33.904 -10.710 19.730 1.00 74.25 217 ALA A CA 1
ATOM 1662 C C . ALA A 1 217 ? 32.518 -11.205 19.292 1.00 74.25 217 ALA A C 1
ATOM 1664 O O . ALA A 1 217 ? 31.515 -10.757 19.826 1.00 74.25 217 ALA A O 1
ATOM 1665 N N . LYS A 1 218 ? 32.446 -12.217 18.412 1.00 77.38 218 LYS A N 1
ATOM 1666 C CA . LYS A 1 218 ? 31.164 -12.833 18.020 1.00 77.38 218 LYS A CA 1
ATOM 1667 C C . LYS A 1 218 ? 30.459 -13.580 19.152 1.00 77.38 218 LYS A C 1
ATOM 1669 O O . LYS A 1 218 ? 29.251 -13.779 19.075 1.00 77.38 218 LYS A O 1
ATOM 1674 N N . LYS A 1 219 ? 31.198 -14.090 20.139 1.00 80.44 219 LYS A N 1
ATOM 1675 C CA . LYS A 1 219 ? 30.609 -14.783 21.290 1.00 80.44 219 LYS A CA 1
ATOM 1676 C C . LYS A 1 219 ? 30.085 -13.774 22.312 1.00 80.44 219 LYS A C 1
ATOM 1678 O O . LYS A 1 219 ? 28.962 -13.945 22.760 1.00 80.44 219 LYS A O 1
ATOM 1683 N N . ALA A 1 220 ? 30.847 -12.715 22.581 1.00 74.00 220 ALA A N 1
ATOM 1684 C CA . ALA A 1 220 ? 30.427 -11.591 23.410 1.00 74.00 220 ALA A CA 1
ATOM 1685 C C . ALA A 1 220 ? 29.204 -10.881 22.809 1.00 74.00 220 ALA A C 1
ATOM 1687 O O . ALA A 1 220 ? 28.224 -10.696 23.510 1.00 74.00 220 ALA A O 1
ATOM 1688 N N . GLU A 1 221 ? 29.201 -10.615 21.497 1.00 75.00 221 GLU A N 1
ATOM 1689 C CA . GLU A 1 221 ? 28.053 -10.026 20.787 1.00 75.00 221 GLU A CA 1
ATOM 1690 C C . GLU A 1 221 ? 26.800 -10.912 20.899 1.00 75.00 221 GLU A C 1
ATOM 1692 O O . GLU A 1 221 ? 25.706 -10.407 21.110 1.00 75.00 221 GLU A O 1
ATOM 1697 N N . LYS A 1 222 ? 26.948 -12.244 20.837 1.00 75.50 222 LYS A N 1
ATOM 1698 C CA . LYS A 1 222 ? 25.825 -13.179 21.032 1.00 75.50 222 LYS A CA 1
ATOM 1699 C C . LYS A 1 222 ? 25.344 -13.283 22.480 1.00 75.50 222 LYS A C 1
ATOM 1701 O O . LYS A 1 222 ? 24.159 -13.517 22.693 1.00 75.50 222 LYS A O 1
ATOM 1706 N N . GLU A 1 223 ? 26.245 -13.197 23.456 1.00 75.44 223 GLU A N 1
ATOM 1707 C CA . GLU A 1 223 ? 25.884 -13.201 24.880 1.00 75.44 223 GLU A CA 1
ATOM 1708 C C . GLU A 1 223 ? 25.195 -11.883 25.268 1.00 75.44 223 GLU A C 1
ATOM 1710 O O . GLU A 1 223 ? 24.192 -11.913 25.974 1.00 75.44 223 GLU A O 1
ATOM 1715 N N . GLU A 1 224 ? 25.657 -10.750 24.732 1.00 71.38 224 GLU A N 1
ATOM 1716 C CA . GLU A 1 224 ? 25.041 -9.431 24.912 1.00 71.38 224 GLU A CA 1
ATOM 1717 C C . GLU A 1 224 ? 23.678 -9.340 24.200 1.00 71.38 224 GLU A C 1
ATOM 1719 O O . GLU A 1 224 ? 22.699 -8.932 24.823 1.00 71.38 224 GLU A O 1
ATOM 1724 N N . GLU A 1 225 ? 23.563 -9.835 22.955 1.00 72.06 225 GLU A N 1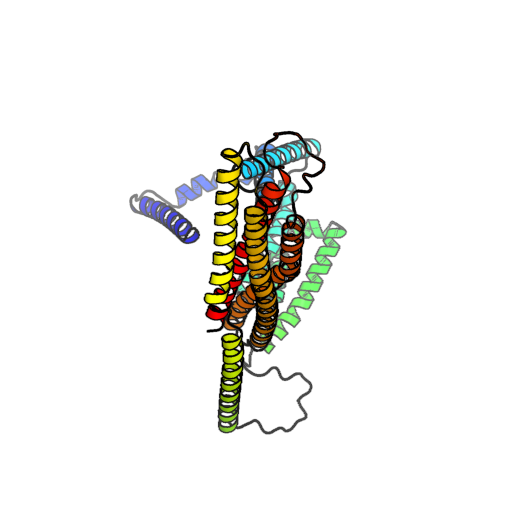
ATOM 1725 C CA . GLU A 1 225 ? 22.269 -9.962 22.256 1.00 72.06 225 GLU A CA 1
ATOM 1726 C C . GLU A 1 225 ? 21.286 -10.849 23.041 1.00 72.06 225 GLU A C 1
ATOM 1728 O O . GLU A 1 225 ? 20.113 -10.504 23.156 1.00 72.06 225 GLU A O 1
ATOM 1733 N N . GLY A 1 226 ? 21.743 -11.969 23.611 1.00 71.62 226 GLY A N 1
ATOM 1734 C CA . GLY A 1 226 ? 20.884 -12.886 24.367 1.00 71.62 226 GLY A CA 1
ATOM 1735 C C . GLY A 1 226 ? 20.388 -12.321 25.704 1.00 71.62 226 GLY A C 1
ATOM 1736 O O . GLY A 1 226 ? 19.258 -12.605 26.104 1.00 71.62 226 GLY A O 1
ATOM 1737 N N . LEU A 1 227 ? 21.207 -11.515 26.388 1.00 68.31 227 LEU A N 1
ATOM 1738 C CA . LEU A 1 227 ? 20.818 -10.838 27.629 1.00 68.31 227 LEU A CA 1
ATOM 1739 C C . LEU A 1 227 ? 19.804 -9.717 27.361 1.00 68.31 227 LEU A C 1
ATOM 1741 O O . LEU A 1 227 ? 18.786 -9.652 28.050 1.00 68.31 227 LEU A O 1
ATOM 1745 N N . GLU A 1 228 ? 20.023 -8.900 26.325 1.00 70.12 228 GLU A N 1
ATOM 1746 C CA . GLU A 1 228 ? 19.064 -7.862 25.922 1.00 70.12 228 GLU A CA 1
ATOM 1747 C C . GLU A 1 228 ? 17.737 -8.461 25.424 1.00 70.12 228 GLU A C 1
ATOM 1749 O O . GLU A 1 228 ? 16.667 -7.963 25.775 1.00 70.12 228 GLU A O 1
ATOM 1754 N N . GLU A 1 229 ? 17.772 -9.544 24.635 1.00 71.12 229 GLU A N 1
ATOM 1755 C CA . GLU A 1 229 ? 16.554 -10.233 24.180 1.00 71.12 229 GLU A CA 1
ATOM 1756 C C . GLU A 1 229 ? 15.754 -10.815 25.360 1.00 71.12 229 GLU A C 1
ATOM 1758 O O . GLU A 1 229 ? 14.521 -10.783 25.343 1.00 71.12 229 GLU A O 1
ATOM 1763 N N . GLY A 1 230 ? 16.433 -11.305 26.405 1.00 73.12 230 GLY A N 1
ATOM 1764 C CA . GLY A 1 230 ? 15.798 -11.818 27.621 1.00 73.12 230 GLY A CA 1
ATOM 1765 C C . GLY A 1 230 ? 15.101 -10.735 28.448 1.00 73.12 230 GLY A C 1
ATOM 1766 O O . GLY A 1 230 ? 13.967 -10.935 28.891 1.00 73.12 230 GLY A O 1
ATOM 1767 N N . GLU A 1 231 ? 15.745 -9.581 28.620 1.00 74.19 231 GLU A N 1
ATOM 1768 C CA . GLU A 1 231 ? 15.193 -8.444 29.366 1.00 74.19 231 GLU A CA 1
ATOM 1769 C C . GLU A 1 231 ? 14.007 -7.805 28.616 1.00 74.19 231 GLU A C 1
ATOM 1771 O O . GLU A 1 231 ? 12.939 -7.589 29.194 1.00 74.19 231 GLU A O 1
ATOM 1776 N N . GLU A 1 232 ? 14.118 -7.628 27.292 1.00 70.12 232 GLU A N 1
ATOM 1777 C CA . GLU A 1 232 ? 13.024 -7.098 26.464 1.00 70.12 232 GLU A CA 1
ATOM 1778 C C . GLU A 1 232 ? 11.825 -8.068 26.382 1.00 70.12 232 GLU A C 1
ATOM 1780 O O . GLU A 1 232 ? 10.667 -7.635 26.347 1.00 70.12 232 GLU A O 1
ATOM 1785 N N . ALA A 1 233 ? 12.062 -9.385 26.393 1.00 68.81 233 ALA A N 1
ATOM 1786 C CA . ALA A 1 233 ? 10.994 -10.384 26.441 1.00 68.81 233 ALA A CA 1
ATOM 1787 C C . ALA A 1 233 ? 10.265 -10.402 27.796 1.00 68.81 233 ALA A C 1
ATOM 1789 O O . ALA A 1 233 ? 9.038 -10.557 27.823 1.00 68.81 233 ALA A O 1
ATOM 1790 N N . ALA A 1 234 ? 10.990 -10.212 28.903 1.00 71.50 234 ALA A N 1
ATOM 1791 C CA . ALA A 1 234 ? 10.411 -10.103 30.241 1.00 71.50 234 ALA A CA 1
ATOM 1792 C C . ALA A 1 234 ? 9.511 -8.861 30.360 1.00 71.50 234 ALA A C 1
ATOM 1794 O O . ALA A 1 234 ? 8.363 -8.976 30.793 1.00 71.50 234 ALA A O 1
ATOM 1795 N N . ASP A 1 235 ? 9.968 -7.716 29.848 1.00 68.69 235 ASP A N 1
ATOM 1796 C CA . ASP A 1 235 ? 9.193 -6.471 29.801 1.00 68.69 235 ASP A CA 1
ATOM 1797 C C . ASP A 1 235 ? 7.890 -6.601 28.989 1.00 68.69 235 ASP A C 1
ATOM 1799 O O . ASP A 1 235 ? 6.847 -6.039 29.346 1.00 68.69 235 ASP A O 1
ATOM 1803 N N . ILE A 1 236 ? 7.926 -7.341 27.874 1.00 66.00 236 ILE A N 1
ATOM 1804 C CA . ILE A 1 236 ? 6.733 -7.620 27.057 1.00 66.00 236 ILE A CA 1
ATOM 1805 C C . ILE A 1 236 ? 5.783 -8.574 27.784 1.00 66.00 236 ILE A C 1
ATOM 1807 O O . ILE A 1 236 ? 4.563 -8.425 27.663 1.00 66.00 236 ILE A O 1
ATOM 1811 N N . ALA A 1 237 ? 6.322 -9.564 28.498 1.00 69.25 237 ALA A N 1
ATOM 1812 C CA . ALA A 1 237 ? 5.535 -10.527 29.257 1.00 69.25 237 ALA A CA 1
ATOM 1813 C C . ALA A 1 237 ? 4.812 -9.860 30.434 1.00 69.25 237 ALA A C 1
ATOM 1815 O O . ALA A 1 237 ? 3.634 -10.146 30.648 1.00 69.25 237 ALA A O 1
ATOM 1816 N N . GLU A 1 238 ? 5.471 -8.933 31.128 1.00 67.81 238 GLU A N 1
ATOM 1817 C CA . GLU A 1 238 ? 4.882 -8.156 32.222 1.00 67.81 238 GLU A CA 1
ATOM 1818 C C . GLU A 1 238 ? 3.775 -7.212 31.723 1.00 67.81 238 GLU A C 1
ATOM 1820 O O . GLU A 1 238 ? 2.729 -7.071 32.352 1.00 67.81 238 GLU A O 1
ATOM 1825 N N . ALA A 1 239 ? 3.947 -6.624 30.536 1.00 61.19 239 ALA A N 1
ATOM 1826 C CA . ALA A 1 239 ? 2.957 -5.731 29.933 1.00 61.19 239 ALA A CA 1
ATOM 1827 C C . ALA A 1 239 ? 1.846 -6.471 29.150 1.00 61.19 239 ALA A C 1
ATOM 1829 O O . ALA A 1 239 ? 1.007 -5.850 28.486 1.00 61.19 239 ALA A O 1
ATOM 1830 N N . LYS A 1 240 ? 1.826 -7.806 29.190 1.00 67.94 240 LYS A N 1
ATOM 1831 C CA . LYS A 1 240 ? 0.833 -8.613 28.485 1.00 67.94 240 LYS A CA 1
ATOM 1832 C C . LYS A 1 240 ? -0.520 -8.488 29.182 1.00 67.94 240 LYS A C 1
ATOM 1834 O O . LYS A 1 240 ? -0.732 -9.050 30.250 1.00 67.94 240 LYS A O 1
ATOM 1839 N N . LEU A 1 241 ? -1.448 -7.797 28.523 1.00 66.88 241 LEU A N 1
ATOM 1840 C CA . LEU A 1 241 ? -2.861 -7.775 28.897 1.00 66.88 241 LEU A CA 1
ATOM 1841 C C . LEU A 1 241 ? -3.362 -9.183 29.213 1.00 66.88 241 LEU A C 1
ATOM 1843 O O . LEU A 1 241 ? -3.242 -10.123 28.414 1.00 66.88 241 LEU A O 1
ATOM 1847 N N . THR A 1 242 ? -3.923 -9.318 30.405 1.00 72.56 242 THR A N 1
ATOM 1848 C CA . THR A 1 242 ? -4.414 -10.593 30.907 1.00 72.56 242 THR A CA 1
ATOM 1849 C C . THR A 1 242 ? -5.740 -10.930 30.231 1.00 72.56 242 THR A C 1
ATOM 1851 O O . THR A 1 242 ? -6.548 -10.066 29.884 1.00 72.56 242 THR A O 1
ATOM 1854 N N . LYS A 1 243 ? -6.008 -12.226 30.028 1.00 73.62 243 LYS A N 1
ATOM 1855 C CA . LYS A 1 243 ? -7.319 -12.680 29.523 1.00 73.62 243 LYS A CA 1
ATOM 1856 C C . LYS A 1 243 ? -8.470 -12.200 30.415 1.00 73.62 243 LYS A C 1
ATOM 1858 O O . LYS A 1 243 ? -9.591 -12.060 29.927 1.00 73.62 243 LYS A O 1
ATOM 1863 N N . ASP A 1 244 ? -8.182 -11.955 31.687 1.00 76.56 244 ASP A N 1
ATOM 1864 C CA . ASP A 1 244 ? -9.146 -11.529 32.693 1.00 76.56 244 ASP A CA 1
ATOM 1865 C C . ASP A 1 244 ? -9.572 -10.066 32.511 1.00 76.56 244 ASP A C 1
ATOM 1867 O O . ASP A 1 244 ? -10.756 -9.762 32.634 1.00 76.56 244 ASP A O 1
ATOM 1871 N N . GLU A 1 245 ? -8.683 -9.185 32.049 1.00 74.38 245 GLU A N 1
ATOM 1872 C CA . GLU A 1 245 ? -9.032 -7.796 31.717 1.00 74.38 245 GLU A CA 1
ATOM 1873 C C . GLU A 1 245 ? -10.024 -7.701 30.536 1.00 74.38 245 GLU A C 1
ATOM 1875 O O . GLU A 1 245 ? -10.937 -6.875 30.530 1.00 74.38 245 GLU A O 1
ATOM 1880 N N . ILE A 1 246 ? -9.931 -8.608 29.553 1.00 70.25 246 ILE A N 1
ATOM 1881 C CA . ILE A 1 246 ? -10.932 -8.708 28.470 1.00 70.25 246 ILE A CA 1
ATOM 1882 C C . ILE A 1 246 ? -12.265 -9.247 28.997 1.00 70.25 246 ILE A C 1
ATOM 1884 O O . ILE A 1 246 ? -13.332 -8.836 28.524 1.00 70.25 246 ILE A O 1
ATOM 1888 N N . ARG A 1 247 ? -12.216 -10.217 29.921 1.00 79.94 247 ARG A N 1
ATOM 1889 C CA . ARG A 1 247 ? -13.425 -10.787 30.531 1.00 79.94 247 ARG A CA 1
ATOM 1890 C C . ARG A 1 247 ? -14.215 -9.697 31.237 1.00 79.94 247 ARG A C 1
ATOM 1892 O O . ARG A 1 247 ? -15.398 -9.579 30.947 1.00 79.94 247 ARG A O 1
ATOM 1899 N N . LEU A 1 248 ? -13.542 -8.829 31.993 1.00 80.62 248 LEU A N 1
ATOM 1900 C CA . 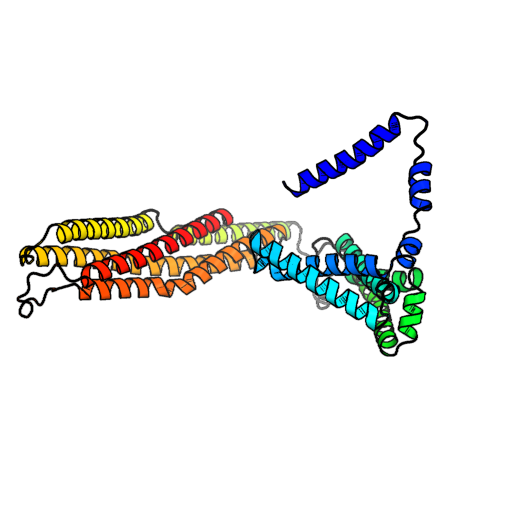LEU A 1 248 ? -14.161 -7.681 32.660 1.00 80.62 248 LEU A CA 1
ATOM 1901 C C . LEU A 1 248 ? -14.977 -6.823 31.678 1.00 80.62 248 LEU A C 1
ATOM 1903 O O . LEU A 1 248 ? -16.154 -6.555 31.908 1.00 80.62 248 LEU A O 1
ATOM 1907 N N . MET A 1 249 ? -14.415 -6.493 30.511 1.00 73.19 249 MET A N 1
ATOM 1908 C CA . MET A 1 249 ? -15.133 -5.712 29.497 1.00 73.19 249 MET A CA 1
ATOM 1909 C C . MET A 1 249 ? -16.340 -6.418 28.885 1.00 73.19 249 MET A C 1
ATOM 1911 O O . MET A 1 249 ? -17.378 -5.803 28.616 1.00 73.19 249 MET A O 1
ATOM 1915 N N . ARG A 1 250 ? -16.204 -7.718 28.624 1.00 81.62 250 ARG A N 1
ATOM 1916 C CA . ARG A 1 250 ? -17.307 -8.532 28.115 1.00 81.62 250 ARG A CA 1
ATOM 1917 C C . ARG A 1 250 ? -18.427 -8.633 29.148 1.00 81.62 250 ARG A C 1
ATOM 1919 O O . ARG A 1 250 ? -19.600 -8.572 28.777 1.00 81.62 250 ARG A O 1
ATOM 1926 N N . ASP A 1 251 ? -18.060 -8.791 30.410 1.00 85.56 251 ASP A N 1
ATOM 1927 C CA . ASP A 1 251 ? -18.992 -8.962 31.511 1.00 85.56 251 ASP A CA 1
ATOM 1928 C C . ASP A 1 251 ? -19.757 -7.663 31.775 1.00 85.56 251 ASP A C 1
ATOM 1930 O O . ASP A 1 251 ? -20.986 -7.719 31.840 1.00 85.56 251 ASP A O 1
ATOM 1934 N N . LEU A 1 252 ? -19.096 -6.496 31.751 1.00 79.19 252 LEU A N 1
ATOM 1935 C CA . LEU A 1 252 ? -19.781 -5.198 31.835 1.00 79.19 252 LEU A CA 1
ATOM 1936 C C . LEU A 1 252 ? -20.788 -5.011 30.687 1.00 79.19 252 LEU A C 1
ATOM 1938 O O . LEU A 1 252 ? -21.950 -4.663 30.911 1.00 79.19 252 LEU A O 1
ATOM 1942 N N . TYR A 1 253 ? -20.389 -5.316 29.445 1.00 77.38 253 TYR A N 1
ATOM 1943 C CA . TYR A 1 253 ? -21.298 -5.255 28.294 1.00 77.38 253 TYR A CA 1
ATOM 1944 C C . TYR A 1 253 ? -22.532 -6.155 28.479 1.00 77.38 253 TYR A C 1
ATOM 1946 O O . TYR A 1 253 ? -23.666 -5.752 28.192 1.00 77.38 253 TYR A O 1
ATOM 1954 N N . ASN A 1 254 ? -22.324 -7.378 28.970 1.00 82.44 254 ASN A N 1
ATOM 1955 C CA . ASN A 1 254 ? -23.399 -8.333 29.217 1.00 82.44 254 ASN A CA 1
ATOM 1956 C C . ASN A 1 254 ? -24.323 -7.880 30.354 1.00 82.44 254 ASN A C 1
ATOM 1958 O O . ASN A 1 254 ? -25.542 -8.024 30.216 1.00 82.44 254 ASN A O 1
ATOM 1962 N N . LYS A 1 255 ? -23.774 -7.303 31.431 1.00 84.06 255 LYS A N 1
ATOM 1963 C CA . LYS A 1 255 ? -24.535 -6.738 32.554 1.00 84.06 255 LYS A CA 1
ATOM 1964 C C . LYS A 1 255 ? -25.439 -5.596 32.094 1.00 84.06 255 LYS A C 1
ATOM 1966 O O . LYS A 1 255 ? -26.648 -5.658 32.314 1.00 84.06 255 LYS A O 1
ATOM 1971 N N . ILE A 1 256 ? -24.903 -4.635 31.343 1.00 74.00 256 ILE A N 1
ATOM 1972 C CA . ILE A 1 256 ? -25.675 -3.496 30.815 1.00 74.00 256 ILE A CA 1
ATOM 1973 C C . ILE A 1 256 ? -26.772 -3.968 29.858 1.00 74.00 256 ILE A C 1
ATOM 1975 O O . ILE A 1 256 ? -27.923 -3.545 29.955 1.00 74.00 256 ILE A O 1
ATOM 1979 N N . ARG A 1 257 ? -26.471 -4.932 28.980 1.00 80.12 257 ARG A N 1
ATOM 1980 C CA . ARG A 1 257 ? -27.471 -5.531 28.080 1.00 80.12 257 ARG A CA 1
ATOM 1981 C C . ARG A 1 257 ? -28.547 -6.332 28.819 1.00 80.12 257 ARG A C 1
ATOM 1983 O O . ARG A 1 257 ? -29.687 -6.416 28.359 1.00 80.12 257 ARG A O 1
ATOM 1990 N N . ALA A 1 258 ? -28.202 -7.007 29.912 1.00 82.88 258 ALA A N 1
ATOM 1991 C CA . ALA A 1 258 ? -29.181 -7.692 30.750 1.00 82.88 258 ALA A CA 1
ATOM 1992 C C . ALA A 1 258 ? -30.092 -6.679 31.457 1.00 82.88 258 ALA A C 1
ATOM 1994 O O . ALA A 1 258 ? -31.304 -6.889 31.514 1.00 82.88 258 ALA A O 1
ATOM 1995 N N . TYR A 1 259 ? -29.524 -5.566 31.919 1.00 78.94 259 TYR A N 1
ATOM 1996 C CA . TYR A 1 259 ? -30.257 -4.491 32.574 1.00 78.94 259 TYR A CA 1
ATOM 1997 C C . TYR A 1 259 ? -31.225 -3.763 31.633 1.00 78.94 259 TYR A C 1
ATOM 1999 O O . TYR A 1 259 ? -32.412 -3.656 31.937 1.00 78.94 259 TYR A O 1
ATOM 2007 N N . GLU A 1 260 ? -30.771 -3.394 30.433 1.00 76.12 260 GLU A N 1
ATOM 2008 C CA . GLU A 1 260 ? -31.612 -2.806 29.381 1.00 76.12 260 GLU A CA 1
ATOM 2009 C C . GLU A 1 260 ? -32.824 -3.700 29.060 1.00 76.12 260 GLU A C 1
ATOM 2011 O O . GLU A 1 260 ? -33.956 -3.225 28.946 1.00 76.12 260 GLU A O 1
ATOM 2016 N N . ARG A 1 261 ? -32.611 -5.022 28.961 1.00 79.88 261 ARG A N 1
ATOM 2017 C CA . ARG A 1 261 ? -33.698 -5.985 28.732 1.00 79.88 261 ARG A CA 1
ATOM 2018 C C . ARG A 1 261 ? -34.706 -5.994 29.880 1.00 79.88 261 ARG A C 1
ATOM 2020 O O . ARG A 1 261 ? -35.902 -5.991 29.606 1.00 79.88 261 ARG A O 1
ATOM 2027 N N . LYS A 1 262 ? -34.247 -5.969 31.138 1.00 82.50 262 LYS A N 1
ATOM 2028 C CA . LYS A 1 262 ? -35.133 -5.899 32.314 1.00 82.50 262 LYS A CA 1
ATOM 2029 C C . LYS A 1 262 ? -35.986 -4.627 32.299 1.00 82.50 262 LYS A C 1
ATOM 2031 O O . LYS A 1 262 ? -37.191 -4.716 32.529 1.00 82.50 262 LYS A O 1
ATOM 2036 N N . LEU A 1 263 ? -35.389 -3.477 31.983 1.00 74.56 263 LEU A N 1
ATOM 2037 C CA . LEU A 1 263 ? -36.107 -2.202 31.899 1.00 74.56 263 LEU A CA 1
ATOM 2038 C C . LEU A 1 263 ? -37.119 -2.183 30.756 1.00 74.56 263 LEU A C 1
ATOM 2040 O O . LEU A 1 263 ? -38.248 -1.757 30.965 1.00 74.56 263 LEU A O 1
ATOM 2044 N N . ARG A 1 264 ? -36.771 -2.723 29.583 1.00 74.69 264 ARG A N 1
ATOM 2045 C CA . ARG A 1 264 ? -37.699 -2.823 28.447 1.00 74.69 264 ARG A CA 1
ATOM 2046 C C . ARG A 1 264 ? -38.901 -3.718 28.749 1.00 74.69 264 ARG A C 1
ATOM 2048 O O . ARG A 1 264 ? -40.020 -3.371 28.394 1.00 74.69 264 ARG A O 1
ATOM 2055 N N . THR A 1 265 ? -38.693 -4.859 29.405 1.00 78.19 265 THR A N 1
ATOM 2056 C CA . THR A 1 265 ? -39.808 -5.729 29.808 1.00 78.19 265 THR A CA 1
ATOM 2057 C C . THR A 1 265 ? -40.688 -5.044 30.856 1.00 78.19 265 THR A C 1
ATOM 2059 O O . THR A 1 265 ? -41.910 -5.106 30.753 1.00 78.19 265 THR A O 1
ATOM 2062 N N . LYS A 1 266 ? -40.089 -4.337 31.829 1.00 75.50 266 LYS A N 1
ATOM 2063 C CA . LYS A 1 266 ? -40.838 -3.562 32.833 1.00 75.50 266 LYS A CA 1
ATOM 2064 C C . LYS A 1 266 ? -41.599 -2.378 32.225 1.00 75.50 266 LYS A C 1
ATOM 2066 O O . LYS A 1 266 ? -42.720 -2.132 32.654 1.00 75.50 266 LYS A O 1
ATOM 2071 N N . SER A 1 267 ? -41.034 -1.664 31.250 1.00 68.06 267 SER A N 1
ATOM 2072 C CA . SER A 1 267 ? -41.681 -0.492 30.641 1.00 68.06 267 SER A CA 1
ATOM 2073 C C . SER A 1 267 ? -42.879 -0.863 29.771 1.00 68.06 267 SER A C 1
ATOM 2075 O O . SER A 1 267 ? -43.858 -0.129 29.748 1.00 68.06 267 SER A O 1
ATOM 2077 N N . ILE A 1 268 ? -42.842 -2.028 29.116 1.00 65.31 268 ILE A N 1
ATOM 2078 C CA . ILE A 1 268 ? -43.986 -2.565 28.364 1.00 65.31 268 ILE A CA 1
ATOM 2079 C C . ILE A 1 268 ? -45.124 -2.991 29.310 1.00 65.31 268 ILE A C 1
ATOM 2081 O O . ILE A 1 268 ? -46.290 -2.902 28.943 1.00 65.31 268 ILE A O 1
ATOM 2085 N N . ALA A 1 269 ? -44.798 -3.436 30.528 1.00 63.34 269 ALA A N 1
ATOM 2086 C CA . ALA A 1 269 ? -45.770 -3.958 31.489 1.00 63.34 269 ALA A CA 1
ATOM 2087 C C . ALA A 1 269 ? -46.376 -2.902 32.438 1.00 63.34 269 ALA A C 1
ATOM 2089 O O . ALA A 1 269 ? -47.290 -3.233 33.191 1.00 63.34 269 ALA A O 1
ATOM 2090 N N . ARG A 1 270 ? -45.870 -1.659 32.466 1.00 58.06 270 ARG A N 1
ATOM 2091 C CA . ARG A 1 270 ? -46.248 -0.660 33.485 1.00 58.06 270 ARG A CA 1
ATOM 2092 C C . ARG A 1 270 ? -47.185 0.427 32.978 1.00 58.06 270 ARG A C 1
ATOM 2094 O O . ARG A 1 270 ? -46.835 1.195 32.092 1.00 58.06 270 ARG A O 1
ATOM 2101 N N . THR A 1 271 ? -48.295 0.576 33.694 1.00 58.34 271 THR A N 1
ATOM 2102 C CA . THR A 1 271 ? -49.135 1.784 33.761 1.00 58.34 271 THR A CA 1
ATOM 2103 C C . THR A 1 271 ? -48.904 2.602 35.043 1.00 58.34 271 THR A C 1
ATOM 2105 O O . THR A 1 271 ? -49.528 3.643 35.218 1.00 58.34 271 THR A O 1
ATOM 2108 N N . VAL A 1 272 ? -48.023 2.150 35.949 1.00 60.47 272 VAL A N 1
ATOM 2109 C CA . VAL A 1 272 ? -47.861 2.708 37.305 1.00 60.47 272 VAL A CA 1
ATOM 2110 C C . VAL A 1 272 ? -46.473 3.322 37.506 1.00 60.47 272 VAL A C 1
ATOM 2112 O O . VAL A 1 272 ? -45.463 2.778 37.047 1.00 60.47 272 VAL A O 1
ATOM 2115 N N . VAL A 1 273 ? -46.451 4.452 38.218 1.00 69.38 273 VAL A N 1
ATOM 2116 C CA . VAL A 1 273 ? -45.263 5.210 38.636 1.00 69.38 273 VAL A CA 1
ATOM 2117 C C . VAL A 1 273 ? -44.313 4.328 39.478 1.00 69.38 273 VAL A C 1
ATOM 2119 O O . VAL A 1 273 ? -44.789 3.640 40.383 1.00 69.38 273 VAL A O 1
ATOM 2122 N N . PRO A 1 274 ? -42.990 4.309 39.200 1.00 74.69 274 PRO A N 1
ATOM 2123 C CA . PRO A 1 274 ? -42.021 3.554 40.000 1.00 74.69 274 PRO A CA 1
ATOM 2124 C C . PRO A 1 274 ? -41.996 4.003 41.469 1.00 74.69 274 PRO A C 1
ATOM 2126 O O . PRO A 1 274 ? -42.126 5.190 41.759 1.00 74.69 274 PRO A O 1
ATOM 2129 N N . SER A 1 275 ? -41.797 3.066 42.402 1.00 81.25 275 SER A N 1
ATOM 2130 C CA . SER A 1 275 ? -41.680 3.397 43.831 1.00 81.25 275 SER A CA 1
ATOM 2131 C C . SER A 1 275 ? -40.271 3.890 44.190 1.00 81.25 275 SER A C 1
ATOM 2133 O O . SER A 1 275 ? -39.301 3.576 43.501 1.00 81.25 275 SER A O 1
ATOM 2135 N N . ALA A 1 276 ? -40.132 4.614 45.307 1.00 76.62 276 ALA A N 1
ATOM 2136 C CA . ALA A 1 276 ? -38.835 5.113 45.786 1.00 76.62 276 ALA A CA 1
ATOM 2137 C C . ALA A 1 276 ? -37.788 3.996 45.973 1.00 76.62 276 ALA A C 1
ATOM 2139 O O . ALA A 1 276 ? -36.623 4.174 45.630 1.00 76.62 276 ALA A O 1
ATOM 2140 N N . ALA A 1 277 ? -38.213 2.815 46.435 1.00 79.19 277 ALA A N 1
ATOM 2141 C CA . ALA A 1 277 ? -37.338 1.650 46.566 1.00 79.19 277 ALA A CA 1
ATOM 2142 C C . ALA A 1 277 ? -36.817 1.145 45.208 1.00 79.19 277 ALA A C 1
ATOM 2144 O O . ALA A 1 277 ? -35.701 0.640 45.113 1.00 79.19 277 ALA A O 1
ATOM 2145 N N . GLU A 1 278 ? -37.606 1.283 44.139 1.00 76.25 278 GLU A N 1
ATOM 2146 C CA . GLU A 1 278 ? -37.175 0.899 42.793 1.00 76.25 278 GLU A CA 1
ATOM 2147 C C . GLU A 1 278 ? -36.209 1.900 42.173 1.00 76.25 278 GLU A C 1
ATOM 2149 O O . GLU A 1 278 ? -35.299 1.475 41.464 1.00 76.25 278 GLU A O 1
ATOM 2154 N N . ILE A 1 279 ? -36.386 3.192 42.461 1.00 75.69 279 ILE A N 1
ATOM 2155 C CA . ILE A 1 279 ? -35.437 4.245 42.076 1.00 75.69 279 ILE A CA 1
ATOM 2156 C C . ILE A 1 279 ? -34.104 3.998 42.788 1.00 75.69 279 ILE A C 1
ATOM 2158 O O . ILE A 1 279 ? -33.074 3.883 42.135 1.00 75.69 279 ILE A O 1
ATOM 2162 N N . GLN A 1 280 ? -34.130 3.752 44.101 1.00 81.00 280 GLN A N 1
ATOM 2163 C CA . GLN A 1 280 ? -32.918 3.440 44.860 1.00 81.00 280 GLN A CA 1
ATOM 2164 C C . GLN A 1 280 ? -32.207 2.178 44.337 1.00 81.00 280 GLN A C 1
ATOM 2166 O O . GLN A 1 280 ? -30.983 2.148 44.225 1.00 81.00 280 GLN A O 1
ATOM 2171 N N . ALA A 1 281 ? -32.957 1.131 43.974 1.00 79.69 281 ALA A N 1
ATOM 2172 C CA . ALA A 1 281 ? -32.377 -0.062 43.358 1.00 79.69 281 ALA A CA 1
ATOM 2173 C C . ALA A 1 281 ? -31.761 0.226 41.974 1.00 79.69 281 ALA A C 1
ATOM 2175 O O . ALA A 1 281 ? -30.776 -0.414 41.603 1.00 79.69 281 ALA A O 1
ATOM 2176 N N . HIS A 1 282 ? -32.328 1.170 41.217 1.00 79.12 282 HIS A N 1
ATOM 2177 C CA . HIS A 1 282 ? -31.786 1.625 39.938 1.00 79.12 282 HIS A CA 1
ATOM 2178 C C . HIS A 1 282 ? -30.447 2.345 40.136 1.00 79.12 282 HIS A C 1
ATOM 2180 O O . HIS A 1 282 ? -29.466 1.999 39.476 1.00 79.12 282 HIS A O 1
ATOM 2186 N N . ASP A 1 283 ? -30.391 3.272 41.092 1.00 78.19 283 ASP A N 1
ATOM 2187 C CA . ASP A 1 283 ? -29.196 4.059 41.407 1.00 78.19 283 ASP A CA 1
ATOM 2188 C C . ASP A 1 283 ? -28.034 3.172 41.877 1.00 78.19 283 ASP A C 1
ATOM 2190 O O . ASP A 1 2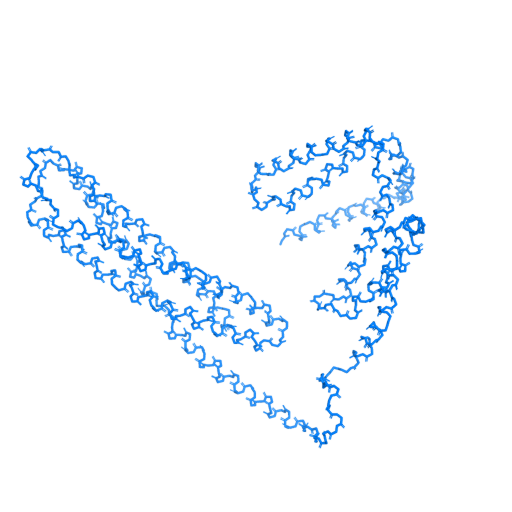83 ? -26.900 3.357 41.440 1.00 78.19 283 ASP A O 1
ATOM 2194 N N . ILE A 1 284 ? -28.306 2.140 42.689 1.00 84.00 284 ILE A N 1
ATOM 2195 C CA . ILE A 1 284 ? -27.288 1.161 43.116 1.00 84.00 284 ILE A CA 1
ATOM 2196 C C . ILE A 1 284 ? -26.687 0.423 41.909 1.00 84.00 284 ILE A C 1
ATOM 2198 O O . ILE A 1 284 ? -25.478 0.188 41.854 1.00 84.00 284 ILE A O 1
ATOM 2202 N N . ILE A 1 285 ? -27.513 0.057 40.924 1.00 82.50 285 ILE A N 1
ATOM 2203 C CA . ILE A 1 285 ? -27.035 -0.625 39.715 1.00 82.50 285 ILE A CA 1
ATOM 2204 C C . ILE A 1 285 ? -26.195 0.329 38.860 1.00 82.50 285 ILE A C 1
ATOM 2206 O O . ILE A 1 285 ? -25.127 -0.072 38.396 1.00 82.50 285 ILE A O 1
ATOM 2210 N N . ILE A 1 286 ? -26.628 1.582 38.686 1.00 76.88 286 ILE A N 1
ATOM 2211 C CA . ILE A 1 286 ? -25.839 2.601 37.978 1.00 76.88 286 ILE A CA 1
ATOM 2212 C C . ILE A 1 286 ? -24.485 2.811 38.662 1.00 76.88 286 ILE A C 1
ATOM 2214 O O . ILE A 1 286 ? -23.458 2.776 37.987 1.00 76.88 286 ILE A O 1
ATOM 2218 N N . ALA A 1 287 ? -24.467 2.949 39.990 1.00 82.69 287 ALA A N 1
ATOM 2219 C CA . ALA A 1 287 ? -23.234 3.118 40.752 1.00 82.69 287 ALA A CA 1
ATOM 2220 C C . ALA A 1 287 ? -22.257 1.950 40.524 1.00 82.69 287 ALA A C 1
ATOM 2222 O O . ALA A 1 287 ? -21.072 2.181 40.288 1.00 82.69 287 ALA A O 1
ATOM 2223 N N . SER A 1 288 ? -22.757 0.708 40.482 1.00 87.94 288 SER A N 1
ATOM 2224 C CA . SER A 1 288 ? -21.922 -0.463 40.169 1.00 87.94 288 SER A CA 1
ATOM 2225 C C . SER A 1 288 ? -21.342 -0.435 38.747 1.00 87.94 288 SER A C 1
ATOM 2227 O O . SER A 1 288 ? -20.220 -0.885 38.523 1.00 87.94 288 SER A O 1
ATOM 2229 N N . PHE A 1 289 ? -22.066 0.132 37.772 1.00 83.62 289 PHE A N 1
ATOM 2230 C CA . PHE A 1 289 ? -21.525 0.319 36.424 1.00 83.62 289 PHE A CA 1
ATOM 2231 C C . PHE A 1 289 ? -20.431 1.381 36.399 1.00 83.62 289 PHE A C 1
ATOM 2233 O O . PHE A 1 289 ? -19.443 1.187 35.696 1.00 83.62 289 PHE A O 1
ATOM 2240 N N . ASN A 1 290 ? -20.576 2.466 37.164 1.00 82.69 290 ASN A N 1
ATOM 2241 C CA . ASN A 1 290 ? -19.558 3.512 37.246 1.00 82.69 290 ASN A CA 1
ATOM 2242 C C . ASN A 1 290 ? -18.236 2.974 37.818 1.00 82.69 290 ASN A C 1
ATOM 2244 O O . ASN A 1 290 ? -17.186 3.246 37.241 1.00 82.69 290 ASN A O 1
ATOM 2248 N N . GLU A 1 291 ? -18.291 2.130 38.851 1.00 87.00 291 GLU A N 1
ATOM 2249 C CA . GLU A 1 291 ? -17.105 1.473 39.419 1.00 87.00 291 GLU A CA 1
ATOM 2250 C C . GLU A 1 291 ? -16.414 0.533 38.407 1.00 87.00 291 GLU A C 1
ATOM 2252 O O . GLU A 1 291 ? -15.194 0.558 38.234 1.00 87.00 291 GLU A O 1
ATOM 2257 N N . GLU A 1 292 ? -17.184 -0.265 37.659 1.00 85.94 292 GLU A N 1
ATOM 2258 C CA . GLU A 1 292 ? -16.627 -1.123 36.600 1.00 85.94 292 GLU A CA 1
ATOM 2259 C C . GLU A 1 292 ? -16.055 -0.313 35.423 1.00 85.94 292 GLU A C 1
ATOM 2261 O O . GLU A 1 292 ? -15.084 -0.737 34.790 1.00 85.94 292 GLU A O 1
ATOM 2266 N N . LEU A 1 293 ? -16.629 0.857 35.127 1.00 82.31 293 LEU A N 1
ATOM 2267 C CA . LEU A 1 293 ? -16.109 1.793 34.130 1.00 82.31 293 LEU A CA 1
ATOM 2268 C C . LEU A 1 293 ? -14.793 2.441 34.587 1.00 82.31 293 LEU A C 1
ATOM 2270 O O . LEU A 1 293 ? -13.902 2.615 33.759 1.00 82.31 293 LEU A O 1
ATOM 2274 N N . ASP A 1 294 ? -14.617 2.730 35.878 1.00 86.69 294 ASP A N 1
ATOM 2275 C CA . ASP A 1 294 ? -13.334 3.198 36.426 1.00 86.69 294 ASP A CA 1
ATOM 2276 C C . ASP A 1 294 ? -12.219 2.165 36.245 1.00 86.69 294 ASP A C 1
ATOM 2278 O O . ASP A 1 294 ? -11.109 2.497 35.819 1.00 86.69 294 ASP A O 1
ATOM 2282 N N . ALA A 1 295 ? -12.527 0.883 36.452 1.00 84.69 295 ALA A N 1
ATOM 2283 C CA . ALA A 1 295 ? -11.579 -0.192 36.168 1.00 84.69 295 ALA A CA 1
ATOM 2284 C C . ALA A 1 295 ? -11.167 -0.239 34.679 1.00 84.69 295 ALA A C 1
ATOM 2286 O O . ALA A 1 295 ? -10.034 -0.614 34.360 1.00 84.69 295 ALA A O 1
ATOM 2287 N N . MET A 1 296 ? -12.044 0.176 33.754 1.00 81.12 296 MET A N 1
ATOM 2288 C CA . MET A 1 296 ? -11.706 0.279 32.327 1.00 81.12 296 MET A CA 1
ATOM 2289 C C . MET A 1 296 ? -10.763 1.440 32.011 1.00 81.12 296 MET A C 1
ATOM 2291 O O . MET A 1 296 ? -9.968 1.316 31.081 1.00 81.12 296 MET A O 1
ATOM 2295 N N . ILE A 1 297 ? -10.817 2.537 32.768 1.00 82.94 297 ILE A N 1
ATOM 2296 C CA . ILE A 1 297 ? -9.875 3.656 32.609 1.00 82.94 297 ILE A CA 1
ATOM 2297 C C . ILE A 1 297 ? -8.464 3.193 32.988 1.00 82.94 297 ILE A C 1
ATOM 2299 O O . ILE A 1 297 ? -7.513 3.398 32.235 1.00 82.94 297 ILE A O 1
ATOM 2303 N N . VAL A 1 298 ? -8.330 2.462 34.099 1.00 86.31 298 VAL A N 1
ATOM 2304 C CA . VAL A 1 298 ? -7.046 1.856 34.498 1.00 86.31 298 VAL A CA 1
ATOM 2305 C C . VAL A 1 298 ? -6.534 0.890 33.425 1.00 86.31 298 VAL A C 1
ATOM 2307 O O . VAL A 1 298 ? -5.337 0.844 33.131 1.00 86.31 298 VAL A O 1
ATOM 2310 N N . LEU A 1 299 ? -7.437 0.121 32.811 1.00 80.88 299 LEU A N 1
ATOM 2311 C CA . LEU A 1 299 ? -7.092 -0.774 31.713 1.00 80.88 299 LEU A CA 1
ATOM 2312 C C . LEU A 1 299 ? -6.590 -0.011 30.479 1.00 80.88 299 LEU A C 1
ATOM 2314 O O . LEU A 1 299 ? -5.643 -0.465 29.836 1.00 80.88 299 LEU A O 1
ATOM 2318 N N . ASP A 1 300 ? -7.189 1.137 30.156 1.00 80.94 300 ASP A N 1
ATOM 2319 C CA . ASP A 1 300 ? -6.740 1.975 29.045 1.00 80.94 300 ASP A CA 1
ATOM 2320 C C . ASP A 1 300 ? -5.282 2.408 29.224 1.00 80.94 300 ASP A C 1
ATOM 2322 O O . ASP A 1 300 ? -4.472 2.199 28.320 1.00 80.94 300 ASP A O 1
ATOM 2326 N N . GLU A 1 301 ? -4.910 2.895 30.410 1.00 84.50 301 GLU A N 1
ATOM 2327 C CA . GLU A 1 301 ? -3.529 3.283 30.728 1.00 84.50 301 GLU A CA 1
ATOM 2328 C C . GLU A 1 301 ? -2.536 2.119 30.584 1.00 84.50 301 GLU A C 1
ATOM 2330 O O . GLU A 1 301 ? -1.434 2.281 30.046 1.00 84.50 301 GLU A O 1
ATOM 2335 N N . LYS A 1 302 ? -2.932 0.899 30.967 1.00 83.81 302 LYS A N 1
ATOM 2336 C CA . LYS A 1 302 ? -2.100 -0.295 30.741 1.00 83.81 302 LYS A CA 1
ATOM 2337 C C . LYS A 1 302 ? -1.905 -0.591 29.254 1.00 83.81 302 LYS A C 1
ATOM 2339 O O . LYS A 1 302 ? -0.785 -0.886 28.827 1.00 83.81 302 LYS A O 1
ATOM 2344 N N . ILE A 1 303 ? -2.963 -0.484 28.446 1.00 78.38 303 ILE A N 1
ATOM 2345 C CA . ILE A 1 303 ? -2.870 -0.652 26.987 1.00 78.38 303 ILE A CA 1
ATOM 2346 C C . ILE A 1 303 ? -1.945 0.433 26.402 1.00 78.38 303 ILE A C 1
ATOM 2348 O O . ILE A 1 303 ? -1.070 0.119 25.590 1.00 78.38 303 ILE A O 1
ATOM 2352 N N . LYS A 1 304 ? -2.085 1.684 26.861 1.00 82.81 304 LYS A N 1
ATOM 2353 C CA . LYS A 1 304 ? -1.269 2.861 26.509 1.00 82.81 304 LYS A CA 1
ATOM 2354 C C . LYS A 1 304 ? 0.224 2.564 26.703 1.00 82.81 304 LYS A C 1
ATOM 2356 O O . LYS A 1 304 ? 1.033 2.703 25.775 1.00 82.81 304 LYS A O 1
ATOM 2361 N N . ALA A 1 305 ? 0.579 2.065 27.887 1.00 84.69 305 ALA A N 1
ATOM 2362 C CA . ALA A 1 305 ? 1.939 1.674 28.239 1.00 84.69 305 ALA A CA 1
ATOM 2363 C C . ALA A 1 305 ? 2.461 0.511 27.374 1.00 84.69 305 ALA A C 1
ATOM 2365 O O . ALA A 1 305 ? 3.578 0.589 26.851 1.00 84.69 305 ALA A O 1
ATOM 2366 N N . TYR A 1 306 ? 1.646 -0.529 27.156 1.00 81.44 306 TYR A N 1
ATOM 2367 C CA . TYR A 1 306 ? 2.015 -1.686 26.334 1.00 81.44 306 TYR A CA 1
ATOM 2368 C C . TYR A 1 306 ? 2.340 -1.294 24.888 1.00 81.44 306 TYR A C 1
ATOM 2370 O O . TYR A 1 306 ? 3.400 -1.643 24.368 1.00 81.44 306 TYR A O 1
ATOM 2378 N N . VAL A 1 307 ? 1.455 -0.530 24.238 1.00 80.31 307 VAL A N 1
ATOM 2379 C CA . VAL A 1 307 ? 1.617 -0.093 22.840 1.00 80.31 307 VAL A CA 1
ATOM 2380 C C . VAL A 1 307 ? 2.918 0.693 22.669 1.00 80.31 307 VAL A C 1
ATOM 2382 O O . VAL A 1 307 ? 3.665 0.469 21.710 1.00 80.31 307 VAL A O 1
ATOM 2385 N N . LYS A 1 308 ? 3.216 1.596 23.613 1.00 85.88 308 LYS A N 1
ATOM 2386 C CA . LYS A 1 308 ? 4.438 2.408 23.607 1.00 85.88 308 LYS A CA 1
ATOM 2387 C C . LYS A 1 308 ? 5.693 1.541 23.752 1.00 85.88 308 LYS A C 1
ATOM 2389 O O . LYS A 1 308 ? 6.621 1.703 22.956 1.00 85.88 308 LYS A O 1
ATOM 2394 N N . LYS A 1 309 ? 5.707 0.605 24.712 1.00 83.88 309 LYS A N 1
ATOM 2395 C CA . LYS A 1 309 ? 6.823 -0.335 24.918 1.00 83.88 309 LYS A CA 1
ATOM 2396 C C . LYS A 1 309 ? 7.044 -1.226 23.689 1.00 83.88 309 LYS A C 1
ATOM 2398 O O . LYS A 1 309 ? 8.148 -1.253 23.148 1.00 83.88 309 LYS A O 1
ATOM 2403 N N . ALA A 1 310 ? 5.990 -1.869 23.181 1.00 78.62 310 ALA A N 1
ATOM 2404 C CA . ALA A 1 310 ? 6.063 -2.774 22.032 1.00 78.62 310 ALA A CA 1
ATOM 2405 C C . ALA A 1 310 ? 6.625 -2.085 20.776 1.00 78.62 310 ALA A C 1
ATOM 2407 O O . ALA A 1 310 ? 7.489 -2.634 20.091 1.00 78.62 310 ALA A O 1
ATOM 2408 N N . ARG A 1 311 ? 6.190 -0.850 20.491 1.00 84.38 311 ARG A N 1
ATOM 2409 C CA . ARG A 1 311 ? 6.721 -0.063 19.368 1.00 84.38 311 ARG A CA 1
ATOM 2410 C C . ARG A 1 311 ? 8.205 0.265 19.543 1.00 84.38 311 ARG A C 1
ATOM 2412 O O . ARG A 1 311 ? 8.958 0.201 18.571 1.00 84.38 311 ARG A O 1
ATOM 2419 N N . GLY A 1 312 ? 8.622 0.602 20.765 1.00 85.31 312 GLY A N 1
ATOM 2420 C CA . GLY A 1 312 ? 10.023 0.854 21.102 1.00 85.31 312 GLY A CA 1
ATOM 2421 C C . GLY A 1 312 ? 10.911 -0.351 20.797 1.00 85.31 312 GLY A C 1
ATOM 2422 O O . GLY A 1 312 ? 11.895 -0.214 20.067 1.00 85.31 312 GLY A O 1
ATOM 2423 N N . ILE A 1 313 ? 10.508 -1.531 21.272 1.00 82.19 313 ILE A N 1
ATOM 2424 C CA . ILE A 1 313 ? 11.233 -2.795 21.072 1.00 82.19 313 ILE A CA 1
ATOM 2425 C C . ILE A 1 313 ? 11.313 -3.147 19.582 1.00 82.19 313 ILE A C 1
ATOM 2427 O O . ILE A 1 313 ? 12.400 -3.325 19.038 1.00 82.19 313 ILE A O 1
ATOM 2431 N N . ILE A 1 314 ? 10.187 -3.129 18.862 1.00 80.94 314 ILE A N 1
ATOM 2432 C CA . ILE A 1 314 ? 10.163 -3.460 17.426 1.00 80.94 314 ILE A CA 1
ATOM 2433 C C . ILE A 1 314 ? 11.025 -2.493 16.608 1.00 80.94 314 ILE A C 1
ATOM 2435 O O . ILE A 1 314 ? 11.719 -2.912 15.682 1.00 80.94 314 ILE A O 1
ATOM 2439 N N . SER A 1 315 ? 11.031 -1.204 16.955 1.00 85.62 315 SER A N 1
ATOM 2440 C CA . SER A 1 315 ? 11.896 -0.213 16.312 1.00 85.62 315 SER A CA 1
ATOM 2441 C C . SER A 1 315 ? 13.384 -0.505 16.555 1.00 85.62 315 SER A C 1
ATOM 2443 O O . SER A 1 315 ? 14.183 -0.404 15.620 1.00 85.62 315 SER A O 1
ATOM 2445 N N . LYS A 1 316 ? 13.777 -0.886 17.779 1.00 84.88 316 LYS A N 1
ATOM 2446 C CA . LYS A 1 316 ? 15.160 -1.296 18.080 1.00 84.88 316 LYS A CA 1
ATOM 2447 C C . LYS A 1 316 ? 15.548 -2.551 17.292 1.00 84.88 316 LYS A C 1
ATOM 2449 O O . LYS A 1 316 ? 16.561 -2.530 16.592 1.00 84.88 316 LYS A O 1
ATOM 2454 N N . LEU A 1 317 ? 14.710 -3.589 17.314 1.00 79.88 317 LEU A N 1
ATOM 2455 C CA . LEU A 1 317 ? 14.928 -4.835 16.570 1.00 79.88 317 LEU A CA 1
ATOM 2456 C C . LEU A 1 317 ? 15.014 -4.597 15.056 1.00 79.88 317 LEU A C 1
ATOM 2458 O O . LEU A 1 317 ? 15.859 -5.173 14.371 1.00 79.88 317 LEU A O 1
ATOM 2462 N N . TYR A 1 318 ? 14.191 -3.693 14.516 1.00 79.88 318 TYR A N 1
ATOM 2463 C CA . TYR A 1 318 ? 14.255 -3.303 13.109 1.00 79.88 318 TYR A CA 1
ATOM 2464 C C . TYR A 1 318 ? 15.587 -2.625 12.754 1.00 79.88 318 TYR A C 1
ATOM 2466 O O . TYR A 1 318 ? 16.150 -2.916 11.697 1.00 79.88 318 TYR A O 1
ATOM 2474 N N . LYS A 1 319 ? 16.115 -1.756 13.629 1.00 83.38 319 LYS A N 1
ATOM 2475 C CA . LYS A 1 319 ? 17.429 -1.113 13.441 1.00 83.38 319 LYS A CA 1
ATOM 2476 C C . LYS A 1 319 ? 18.580 -2.120 13.515 1.00 83.38 319 LYS A C 1
ATOM 2478 O O . LYS A 1 319 ? 19.499 -2.024 12.706 1.00 83.38 319 LYS A O 1
ATOM 2483 N N . LYS A 1 320 ? 18.502 -3.095 14.428 1.00 81.56 320 LYS A N 1
ATOM 2484 C CA . LYS A 1 320 ? 19.500 -4.168 14.595 1.00 81.56 320 LYS A CA 1
ATOM 2485 C C . LYS A 1 320 ? 19.430 -5.242 13.495 1.00 81.56 320 LYS A C 1
ATOM 2487 O O . LYS A 1 320 ? 20.390 -5.971 13.270 1.00 81.56 320 LYS A O 1
ATOM 2492 N N . ALA A 1 321 ? 18.332 -5.337 12.739 1.00 82.62 321 ALA A N 1
ATOM 2493 C CA . ALA A 1 321 ? 18.187 -6.330 11.674 1.00 82.62 321 ALA A CA 1
ATOM 2494 C C . ALA A 1 321 ? 19.161 -6.089 10.496 1.00 82.62 321 ALA A C 1
ATOM 2496 O O . ALA A 1 321 ? 18.914 -5.279 9.594 1.00 82.62 321 ALA A O 1
ATOM 2497 N N . THR A 1 322 ? 20.251 -6.858 10.460 1.00 79.38 322 THR A N 1
ATOM 2498 C CA . THR A 1 322 ? 21.284 -6.801 9.409 1.00 79.38 322 THR A CA 1
ATOM 2499 C C . THR A 1 322 ? 20.895 -7.559 8.137 1.00 79.38 322 THR A C 1
ATOM 2501 O O . THR A 1 322 ? 21.193 -7.108 7.032 1.00 79.38 322 THR A O 1
ATOM 2504 N N . THR A 1 323 ? 20.167 -8.676 8.249 1.00 81.81 323 THR A N 1
ATOM 2505 C CA . THR A 1 323 ? 19.816 -9.517 7.091 1.00 81.81 323 THR A CA 1
ATOM 2506 C C . THR A 1 323 ? 18.502 -9.101 6.423 1.00 81.81 323 THR A C 1
ATOM 2508 O O . THR A 1 323 ? 17.537 -8.709 7.081 1.00 81.81 323 THR A O 1
ATOM 2511 N N . ILE A 1 324 ? 18.419 -9.251 5.093 1.00 76.75 324 ILE A N 1
ATOM 2512 C CA . ILE A 1 324 ? 17.218 -8.923 4.296 1.00 76.75 324 ILE A CA 1
ATOM 2513 C C . ILE A 1 324 ? 15.990 -9.702 4.791 1.00 76.75 324 ILE A C 1
ATOM 2515 O O . ILE A 1 324 ? 14.896 -9.144 4.911 1.00 76.75 324 ILE A O 1
ATOM 2519 N N . ARG A 1 325 ? 16.169 -10.985 5.132 1.00 73.81 325 ARG A N 1
ATOM 2520 C CA . ARG A 1 325 ? 15.091 -11.835 5.653 1.00 73.81 325 ARG A CA 1
ATOM 2521 C C . ARG A 1 325 ? 14.572 -11.318 6.997 1.00 73.81 325 ARG A C 1
ATOM 2523 O O . ARG A 1 325 ? 13.359 -11.152 7.125 1.00 73.81 325 ARG A O 1
ATOM 2530 N N . LYS A 1 326 ? 15.464 -10.991 7.946 1.00 77.62 326 LYS A N 1
ATOM 2531 C CA . LYS A 1 326 ? 15.077 -10.380 9.230 1.00 77.62 326 LYS A CA 1
ATOM 2532 C C . LYS A 1 326 ? 14.385 -9.032 9.003 1.00 77.62 326 LYS A C 1
ATOM 2534 O O . LYS A 1 326 ? 13.301 -8.822 9.533 1.00 77.62 326 LYS A O 1
ATOM 2539 N N . ARG A 1 327 ? 14.902 -8.169 8.119 1.00 76.06 327 ARG A N 1
ATOM 2540 C CA . ARG A 1 327 ? 14.263 -6.880 7.780 1.00 76.06 327 ARG A CA 1
ATOM 2541 C C . ARG A 1 327 ? 12.855 -7.033 7.216 1.00 76.06 327 ARG A C 1
ATOM 2543 O O . ARG A 1 327 ? 11.985 -6.239 7.551 1.00 76.06 327 ARG A O 1
ATOM 2550 N N . LYS A 1 328 ? 12.598 -8.038 6.373 1.00 78.44 328 LYS A N 1
ATOM 2551 C CA . LYS A 1 328 ? 11.259 -8.272 5.805 1.00 78.44 328 LYS A CA 1
ATOM 2552 C C . LYS A 1 328 ? 10.252 -8.710 6.869 1.00 78.44 328 LYS A C 1
ATOM 2554 O O . LYS A 1 328 ? 9.106 -8.270 6.818 1.00 78.44 328 LYS A O 1
ATOM 2559 N N . VAL A 1 329 ? 10.673 -9.551 7.817 1.00 78.12 329 VAL A N 1
ATOM 2560 C CA . VAL A 1 329 ? 9.852 -9.937 8.977 1.00 78.12 329 VAL A CA 1
ATOM 2561 C C . VAL A 1 329 ? 9.619 -8.721 9.872 1.00 78.12 329 VAL A C 1
ATOM 2563 O O . VAL A 1 329 ? 8.470 -8.356 10.097 1.00 78.12 329 VAL A O 1
ATOM 2566 N N . MET A 1 330 ? 10.681 -8.005 10.245 1.00 81.94 330 MET A N 1
ATOM 2567 C CA . MET A 1 330 ? 10.591 -6.822 11.105 1.00 81.94 330 MET A CA 1
ATOM 2568 C C . MET A 1 330 ? 9.787 -5.684 10.472 1.00 81.94 330 MET A C 1
ATOM 2570 O O . MET A 1 330 ? 9.080 -4.975 11.172 1.00 81.94 330 MET A O 1
ATOM 2574 N N . LYS A 1 331 ? 9.801 -5.532 9.142 1.00 83.56 331 LYS A N 1
ATOM 2575 C CA . LYS A 1 331 ? 8.939 -4.570 8.439 1.00 83.56 331 LYS A CA 1
ATOM 2576 C C . LYS A 1 331 ? 7.455 -4.908 8.600 1.00 83.56 331 LYS A C 1
ATOM 2578 O O . LYS A 1 331 ? 6.641 -3.997 8.713 1.00 83.56 331 LYS A O 1
ATOM 2583 N N . LYS A 1 332 ? 7.092 -6.198 8.615 1.00 81.31 332 LYS A N 1
ATOM 2584 C CA . LYS A 1 332 ? 5.715 -6.620 8.920 1.00 81.31 332 LYS A CA 1
ATOM 2585 C C . LYS A 1 332 ? 5.374 -6.337 10.380 1.00 81.31 332 LYS A C 1
ATOM 2587 O O . LYS A 1 332 ? 4.309 -5.788 10.632 1.00 81.31 332 LYS A O 1
ATOM 2592 N N . SER A 1 333 ? 6.280 -6.646 11.308 1.00 75.94 333 SER A N 1
ATOM 2593 C CA . SER A 1 333 ? 6.096 -6.349 12.733 1.00 75.94 333 SER A CA 1
ATOM 2594 C C . SER A 1 333 ? 5.942 -4.848 12.983 1.00 75.94 333 SER A C 1
ATOM 2596 O O . SER A 1 333 ? 5.050 -4.442 13.716 1.00 75.94 333 SER A O 1
ATOM 2598 N N . MET A 1 334 ? 6.733 -4.010 12.306 1.00 83.38 334 MET A N 1
ATOM 2599 C CA . MET A 1 334 ? 6.632 -2.552 12.388 1.00 83.38 334 MET A CA 1
ATOM 2600 C C . MET A 1 334 ? 5.299 -2.049 11.832 1.00 83.38 334 MET A C 1
ATOM 2602 O O . MET A 1 334 ? 4.653 -1.228 12.465 1.00 83.38 334 MET A O 1
ATOM 2606 N N . ALA A 1 335 ? 4.831 -2.596 10.704 1.00 83.44 335 ALA A N 1
ATOM 2607 C CA . ALA A 1 335 ? 3.512 -2.254 10.173 1.00 83.44 335 ALA A CA 1
ATOM 2608 C C . ALA A 1 335 ? 2.379 -2.618 11.151 1.00 83.44 335 ALA A C 1
ATOM 2610 O O . ALA A 1 335 ? 1.411 -1.873 11.269 1.00 83.44 335 ALA A O 1
ATOM 2611 N N . ILE A 1 336 ? 2.506 -3.737 11.874 1.00 78.38 336 ILE A N 1
ATOM 2612 C CA . ILE A 1 336 ? 1.556 -4.128 12.926 1.00 78.38 336 ILE A CA 1
ATOM 2613 C C . ILE A 1 336 ? 1.664 -3.183 14.127 1.00 78.38 336 ILE A C 1
ATOM 2615 O O . ILE A 1 336 ? 0.636 -2.755 14.639 1.00 78.38 336 ILE A O 1
ATOM 2619 N N . ALA A 1 337 ? 2.874 -2.810 14.548 1.00 76.94 337 ALA A N 1
ATOM 2620 C CA . ALA A 1 337 ? 3.100 -1.870 15.644 1.00 76.94 337 ALA A CA 1
ATOM 2621 C C . ALA A 1 337 ? 2.564 -0.466 15.330 1.00 76.94 337 ALA A C 1
ATOM 2623 O O . ALA A 1 337 ? 1.956 0.168 16.187 1.00 76.94 337 ALA A O 1
ATOM 2624 N N . ASP A 1 338 ? 2.748 0.009 14.099 1.00 83.19 338 ASP A N 1
ATOM 2625 C CA . ASP A 1 338 ? 2.208 1.285 13.638 1.00 83.19 338 ASP A CA 1
ATOM 2626 C C . ASP A 1 338 ? 0.681 1.223 13.504 1.00 83.19 338 ASP A C 1
ATOM 2628 O O . ASP A 1 338 ? 0.007 2.179 13.874 1.00 83.19 338 ASP A O 1
ATOM 2632 N N . ALA A 1 339 ? 0.113 0.096 13.057 1.00 80.75 339 ALA A N 1
ATOM 2633 C CA . ALA A 1 339 ? -1.336 -0.110 13.068 1.00 80.75 339 ALA A CA 1
ATOM 2634 C C . ALA A 1 339 ? -1.895 -0.131 14.500 1.00 80.75 339 ALA A C 1
ATOM 2636 O O . ALA A 1 339 ? -2.905 0.513 14.766 1.00 80.75 339 ALA A O 1
ATOM 2637 N N . LEU A 1 340 ? -1.212 -0.806 15.431 1.00 77.75 340 LEU A N 1
ATOM 2638 C CA . LEU A 1 340 ? -1.540 -0.827 16.857 1.00 77.75 340 LEU A CA 1
ATOM 2639 C C . LEU A 1 340 ? -1.493 0.594 17.437 1.00 77.75 340 LEU A C 1
ATOM 2641 O O . LEU A 1 340 ? -2.430 1.015 18.103 1.00 77.75 340 LEU A O 1
ATOM 2645 N N . HIS A 1 341 ? -0.440 1.354 17.132 1.00 81.44 341 HIS A N 1
ATOM 2646 C CA . HIS A 1 341 ? -0.285 2.737 17.574 1.00 81.44 341 HIS A CA 1
ATOM 2647 C C . HIS A 1 341 ? -1.316 3.679 16.945 1.00 81.44 341 HIS A C 1
ATOM 2649 O O . HIS A 1 341 ? -1.812 4.563 17.629 1.00 81.44 341 HIS A O 1
ATOM 2655 N N . SER A 1 342 ? -1.669 3.493 15.671 1.00 81.75 342 SER A N 1
ATOM 2656 C CA . SER A 1 342 ? -2.697 4.284 14.986 1.00 81.75 342 SER A CA 1
ATOM 2657 C C . SER A 1 342 ? -4.090 4.000 15.539 1.00 81.75 342 SER A C 1
ATOM 2659 O O . SER A 1 342 ? -4.835 4.937 15.807 1.00 81.75 342 SER A O 1
ATOM 2661 N N . GLU A 1 343 ? -4.447 2.727 15.725 1.00 77.06 343 GLU A N 1
ATOM 2662 C CA . GLU A 1 343 ? -5.694 2.347 16.397 1.00 77.06 343 GLU A CA 1
ATOM 2663 C C . GLU A 1 343 ? -5.718 2.943 17.804 1.00 77.06 343 GLU A C 1
ATOM 2665 O O . GLU A 1 343 ? -6.712 3.546 18.198 1.00 77.06 343 GLU A O 1
ATOM 2670 N N . TYR A 1 344 ? -4.589 2.900 18.514 1.00 73.75 344 TYR A N 1
ATOM 2671 C CA . TYR A 1 344 ? -4.463 3.482 19.841 1.00 73.75 344 TYR A CA 1
ATOM 2672 C C . TYR A 1 344 ? -4.498 5.022 19.868 1.00 73.75 344 TYR A C 1
ATOM 2674 O O . TYR A 1 344 ? -5.050 5.625 20.779 1.00 73.75 344 TYR A O 1
ATOM 2682 N N . ALA A 1 345 ? -3.984 5.718 18.857 1.00 73.25 345 ALA A N 1
ATOM 2683 C CA . ALA A 1 345 ? -4.147 7.170 18.761 1.00 73.25 345 ALA A CA 1
ATOM 2684 C C . ALA A 1 345 ? -5.637 7.553 18.673 1.00 73.25 345 ALA A C 1
ATOM 2686 O O . ALA A 1 345 ? -6.044 8.618 19.131 1.00 73.25 345 ALA A O 1
ATOM 2687 N N . THR A 1 346 ? -6.478 6.644 18.164 1.00 65.69 346 THR A N 1
ATOM 2688 C CA . THR A 1 346 ? -7.938 6.775 18.226 1.00 65.69 346 THR A CA 1
ATOM 2689 C C . THR A 1 346 ? -8.560 6.264 19.533 1.00 65.69 346 THR A C 1
ATOM 2691 O O . THR A 1 346 ? -9.782 6.262 19.637 1.00 65.69 346 THR A O 1
ATOM 2694 N N . VAL A 1 347 ? -7.766 5.825 20.515 1.00 58.97 347 VAL A N 1
ATOM 2695 C CA . VAL A 1 347 ? -8.171 5.291 21.832 1.00 58.97 347 VAL A CA 1
ATOM 2696 C C . VAL A 1 347 ? -8.123 6.332 22.956 1.00 58.97 347 VAL A C 1
ATOM 2698 O O . VAL A 1 347 ? -8.822 6.139 23.938 1.00 58.97 347 VAL A O 1
ATOM 2701 N N . ASN A 1 348 ? -7.572 7.536 22.748 1.00 63.91 348 ASN A N 1
ATOM 2702 C CA . ASN A 1 348 ? -7.989 8.709 23.554 1.00 63.91 348 ASN A CA 1
ATOM 2703 C C . ASN A 1 348 ? -9.522 8.951 23.491 1.00 63.91 348 ASN A C 1
ATOM 2705 O O . ASN A 1 348 ? -10.080 9.776 24.205 1.00 63.91 348 ASN A O 1
ATOM 2709 N N . LEU A 1 349 ? -10.216 8.222 22.611 1.00 64.50 349 LEU A N 1
ATOM 2710 C CA . LEU A 1 349 ? -11.661 8.110 22.541 1.00 64.50 349 LEU A CA 1
ATOM 2711 C C . LEU A 1 349 ? -12.264 7.157 23.592 1.00 64.50 349 LEU A C 1
ATOM 2713 O O . LEU A 1 349 ? -13.438 7.318 23.854 1.00 64.50 349 LEU A O 1
ATOM 2717 N N . ILE A 1 350 ? -11.551 6.171 24.159 1.00 69.00 350 ILE A N 1
ATOM 2718 C CA . ILE A 1 350 ? -12.107 5.215 25.141 1.00 69.00 350 ILE A CA 1
ATOM 2719 C C . ILE A 1 350 ? -12.414 5.920 26.456 1.00 69.00 350 ILE A C 1
ATOM 2721 O O . ILE A 1 350 ? -13.547 5.820 26.904 1.00 69.00 350 ILE A O 1
ATOM 2725 N N . GLU A 1 351 ? -11.459 6.658 27.022 1.00 78.81 351 GLU A N 1
ATOM 2726 C CA . GLU A 1 351 ? -11.673 7.477 28.225 1.00 78.81 351 GLU A CA 1
ATOM 2727 C C . GLU A 1 351 ? -12.842 8.443 28.009 1.00 78.81 351 GLU A C 1
ATOM 2729 O O . GLU A 1 351 ? -13.850 8.362 28.700 1.00 78.81 351 GLU A O 1
ATOM 2734 N N . LYS A 1 352 ? -12.811 9.208 26.911 1.00 82.25 352 LYS A N 1
ATOM 2735 C CA . LYS A 1 352 ? -13.920 10.088 26.524 1.00 82.25 352 LYS A CA 1
ATOM 2736 C C . LYS A 1 352 ? -15.253 9.348 26.346 1.00 82.25 352 LYS A C 1
ATOM 2738 O O . LYS A 1 352 ? -16.302 9.860 26.707 1.00 82.25 352 LYS A O 1
ATOM 2743 N N . MET A 1 353 ? -15.241 8.154 25.759 1.00 76.50 353 MET A N 1
ATOM 2744 C CA . MET A 1 353 ? -16.438 7.329 25.577 1.00 76.50 353 MET A CA 1
ATOM 2745 C C . MET A 1 353 ? -16.961 6.788 26.908 1.00 76.50 353 MET A C 1
ATOM 2747 O O . MET A 1 353 ? -18.170 6.621 27.045 1.00 76.50 353 MET A O 1
ATOM 2751 N N . ILE A 1 354 ? -16.075 6.487 27.858 1.00 78.88 354 ILE A N 1
ATOM 2752 C CA . ILE A 1 354 ? -16.427 6.096 29.222 1.00 78.88 354 ILE A CA 1
ATOM 2753 C C . ILE A 1 354 ? -17.038 7.295 29.944 1.00 78.88 354 ILE A C 1
ATOM 2755 O O . ILE A 1 354 ? -18.116 7.150 30.509 1.00 78.88 354 ILE A O 1
ATOM 2759 N N . ASP A 1 355 ? -16.431 8.475 29.844 1.00 85.00 355 ASP A N 1
ATOM 2760 C CA . ASP A 1 355 ? -16.965 9.711 30.418 1.00 85.00 355 ASP A CA 1
ATOM 2761 C C . ASP A 1 355 ? -18.330 10.069 29.822 1.00 85.00 355 ASP A C 1
ATOM 2763 O O . ASP A 1 355 ? -19.257 10.391 30.557 1.00 85.00 355 ASP A O 1
ATOM 2767 N N . ASP A 1 356 ? -18.505 9.925 28.504 1.00 80.81 356 ASP A N 1
ATOM 2768 C CA . ASP A 1 356 ? -19.796 10.116 27.831 1.00 80.81 356 ASP A CA 1
ATOM 2769 C C . ASP A 1 356 ? -20.854 9.122 28.349 1.00 80.81 356 ASP A C 1
ATOM 2771 O O . ASP A 1 356 ? -22.033 9.462 28.466 1.00 80.81 356 ASP A O 1
ATOM 2775 N N . VAL A 1 357 ? -20.457 7.877 28.640 1.00 75.75 357 VAL A N 1
ATOM 2776 C CA . VAL A 1 357 ? -21.344 6.856 29.221 1.00 75.75 357 VAL A CA 1
ATOM 2777 C C . VAL A 1 357 ? -21.694 7.209 30.662 1.00 75.75 357 VAL A C 1
ATOM 2779 O O . VAL A 1 357 ? -22.873 7.139 31.002 1.00 75.75 357 VAL A O 1
ATOM 2782 N N . LYS A 1 358 ? -20.712 7.610 31.478 1.00 81.62 358 LYS A N 1
ATOM 2783 C CA . LYS A 1 358 ? -20.921 8.048 32.862 1.00 81.62 358 LYS A CA 1
ATOM 2784 C C . LYS A 1 358 ? -21.841 9.253 32.912 1.00 81.62 358 LYS A C 1
ATOM 2786 O O . LYS A 1 358 ? -22.886 9.168 33.529 1.00 81.62 358 LYS A O 1
ATOM 2791 N N . ALA A 1 359 ? -21.561 10.302 32.142 1.00 82.12 359 ALA A N 1
ATOM 2792 C CA . ALA A 1 359 ? -22.412 11.486 32.060 1.00 82.12 359 ALA A CA 1
ATOM 2793 C C . ALA A 1 359 ? -23.858 11.138 31.666 1.00 82.12 359 ALA A C 1
ATOM 2795 O O . ALA A 1 359 ? -24.809 11.693 32.216 1.00 82.12 359 ALA A O 1
ATOM 2796 N N . LYS A 1 360 ? -24.049 10.184 30.742 1.00 79.62 360 LYS A N 1
ATOM 2797 C CA . LYS A 1 360 ? -25.386 9.694 30.374 1.00 79.62 360 LYS A CA 1
ATOM 2798 C C . LYS A 1 360 ? -26.046 8.886 31.488 1.00 79.62 360 LYS A C 1
ATOM 2800 O O . LYS A 1 360 ? -27.238 9.067 31.709 1.00 79.62 360 LYS A O 1
ATOM 2805 N N . LEU A 1 361 ? -25.315 8.011 32.170 1.00 74.12 361 LEU A N 1
ATOM 2806 C CA . LEU A 1 361 ? -25.837 7.238 33.298 1.00 74.12 361 LEU A CA 1
ATOM 2807 C C . LEU A 1 361 ? -26.157 8.146 34.493 1.00 74.12 361 LEU A C 1
ATOM 2809 O O . LEU A 1 361 ? -27.240 8.057 35.059 1.00 74.12 361 LEU A O 1
ATOM 2813 N N . ASP A 1 362 ? -25.289 9.095 34.808 1.00 78.62 362 ASP A N 1
ATOM 2814 C CA . ASP A 1 362 ? -25.478 10.050 35.896 1.00 78.62 362 ASP A CA 1
ATOM 2815 C C . ASP A 1 362 ? -26.655 10.989 35.616 1.00 78.62 362 ASP A C 1
ATOM 2817 O O . ASP A 1 362 ? -27.409 11.318 36.524 1.00 78.62 362 ASP A O 1
ATOM 2821 N N . SER A 1 363 ? -26.909 11.333 34.346 1.00 77.75 363 SER A N 1
ATOM 2822 C CA . SER A 1 363 ? -28.122 12.072 33.960 1.00 77.75 363 SER A CA 1
ATOM 2823 C C . SER A 1 363 ? -29.423 11.294 34.190 1.00 77.75 363 SER A C 1
ATOM 2825 O O . SER A 1 363 ? -30.501 11.886 34.149 1.00 77.75 363 SER A O 1
ATOM 2827 N N . THR A 1 364 ? -29.331 9.978 34.418 1.00 70.19 364 THR A N 1
ATOM 2828 C CA . THR A 1 364 ? -30.475 9.136 34.789 1.00 70.19 364 THR A CA 1
ATOM 2829 C C . THR A 1 364 ? -30.624 8.938 36.299 1.00 70.19 364 THR A C 1
ATOM 2831 O O . THR A 1 364 ? -31.684 8.491 36.732 1.00 70.19 364 THR A O 1
ATOM 2834 N N . ILE A 1 365 ? -29.624 9.324 37.105 1.00 72.75 365 ILE A N 1
ATOM 2835 C CA . ILE A 1 365 ? -29.700 9.273 38.572 1.00 72.75 365 ILE A CA 1
ATOM 2836 C C . ILE A 1 365 ? -30.734 10.293 39.056 1.00 72.75 365 ILE A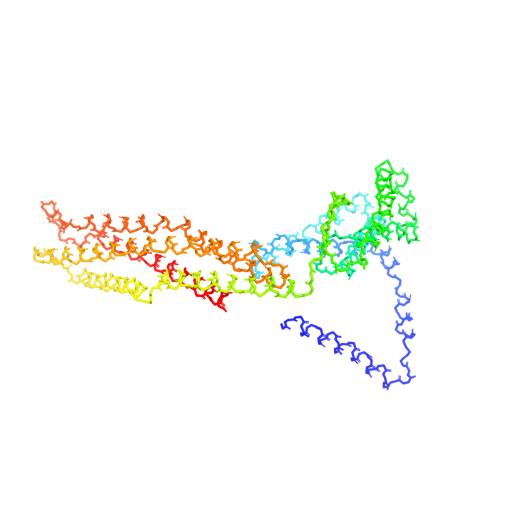 C 1
ATOM 2838 O O . ILE A 1 365 ? -30.723 11.458 38.656 1.00 72.75 365 ILE A O 1
ATOM 2842 N N . GLY A 1 366 ? -31.638 9.862 39.935 1.00 62.94 366 GLY A N 1
ATOM 2843 C CA . GLY A 1 366 ? -32.652 10.745 40.518 1.00 62.94 366 GLY A CA 1
ATOM 2844 C C . GLY A 1 366 ? -33.789 11.157 39.573 1.00 62.94 366 GLY A C 1
ATOM 2845 O O . GLY A 1 366 ? -34.624 11.981 39.953 1.00 62.94 366 GLY A O 1
ATOM 2846 N N . LEU A 1 367 ? -33.886 10.581 38.369 1.00 62.41 367 LEU A N 1
ATOM 2847 C CA . LEU A 1 367 ? -35.151 10.592 37.633 1.00 62.41 367 LEU A CA 1
ATOM 2848 C C . LEU A 1 367 ? -36.146 9.661 38.355 1.00 62.41 367 LEU A C 1
ATOM 2850 O O . LEU A 1 367 ? -35.773 8.555 38.748 1.00 62.41 367 LEU A O 1
ATOM 2854 N N . PRO A 1 368 ? -37.404 10.094 38.577 1.00 51.50 368 PRO A N 1
ATOM 2855 C CA . PRO A 1 368 ? -38.128 11.110 37.818 1.00 51.50 368 PRO A CA 1
ATOM 2856 C C . PRO A 1 368 ? -38.450 12.366 38.652 1.00 51.50 368 PRO A C 1
ATOM 2858 O O . PRO A 1 368 ? -38.984 12.254 39.755 1.00 51.50 368 PRO A O 1
ATOM 2861 N N . ASN A 1 369 ? -38.267 13.586 38.125 1.00 39.75 369 ASN A N 1
ATOM 2862 C CA . ASN A 1 369 ? -38.894 14.754 38.765 1.00 39.75 369 ASN A CA 1
ATOM 2863 C C . ASN A 1 369 ? -40.401 14.765 38.420 1.00 39.75 369 ASN A C 1
ATOM 2865 O O . ASN A 1 369 ? -40.859 15.495 37.547 1.00 39.75 369 ASN A O 1
ATOM 2869 N N . LEU A 1 370 ? -41.159 13.856 39.043 1.00 41.84 370 LEU A N 1
ATOM 2870 C CA . LEU A 1 370 ? -42.587 13.601 38.809 1.00 41.84 370 LEU A CA 1
ATOM 2871 C C . LEU A 1 370 ? -43.513 14.559 39.564 1.00 41.84 370 LEU A C 1
ATOM 2873 O O . LEU A 1 370 ? -44.720 14.515 39.341 1.00 41.84 370 LEU A O 1
ATOM 2877 N N . ASN A 1 371 ? -42.983 15.474 40.382 1.00 45.41 371 ASN A N 1
ATOM 2878 C CA . ASN A 1 371 ? -43.811 16.503 41.021 1.00 45.41 371 ASN A CA 1
ATOM 2879 C C . ASN A 1 371 ? -44.485 17.447 40.001 1.00 45.41 371 ASN A C 1
ATOM 2881 O O . ASN A 1 371 ? -45.369 18.211 40.376 1.00 45.41 371 ASN A O 1
ATOM 2885 N N . THR A 1 372 ? -44.122 17.381 38.714 1.00 47.81 372 THR A N 1
ATOM 2886 C CA . THR A 1 372 ? -44.729 18.170 37.628 1.00 47.81 372 THR A CA 1
ATOM 2887 C C . THR A 1 372 ? -45.520 17.357 36.597 1.00 47.81 372 THR A C 1
ATOM 2889 O O . THR A 1 372 ? -46.145 17.959 35.726 1.00 47.81 372 THR A O 1
ATOM 2892 N N . PHE A 1 373 ? -45.564 16.020 36.675 1.00 46.78 373 PHE A N 1
ATOM 2893 C CA . PHE A 1 373 ? -46.243 15.185 35.671 1.00 46.78 373 PHE A CA 1
ATOM 2894 C C . PHE A 1 373 ? -47.378 14.355 36.283 1.00 46.78 373 PHE A C 1
ATOM 2896 O O . PHE A 1 373 ? -47.244 13.169 36.565 1.00 46.78 373 PHE A O 1
ATOM 2903 N N . ALA A 1 374 ? -48.547 14.979 36.420 1.00 49.03 374 ALA A N 1
ATOM 2904 C CA . ALA A 1 374 ? -49.803 14.328 36.808 1.00 49.03 374 ALA A CA 1
ATOM 2905 C C . ALA A 1 374 ? -50.487 13.558 35.648 1.00 49.03 374 ALA A C 1
ATOM 2907 O O . ALA A 1 374 ? -51.709 13.437 35.611 1.00 49.03 374 ALA A O 1
ATOM 2908 N N . GLY A 1 375 ? -49.721 13.059 34.672 1.00 51.59 375 GLY A N 1
ATOM 2909 C CA . GLY A 1 375 ? -50.242 12.365 33.491 1.00 51.59 375 GLY A CA 1
ATOM 2910 C C . GLY A 1 375 ? -49.751 10.923 33.429 1.00 51.59 375 GLY A C 1
ATOM 2911 O O . GLY A 1 375 ? -48.548 10.685 33.369 1.00 51.59 375 GLY A O 1
ATOM 2912 N N . SER A 1 376 ? -50.678 9.967 33.409 1.00 46.09 376 SER A N 1
ATOM 2913 C CA . SER A 1 376 ? -50.469 8.519 33.268 1.00 46.09 376 SER A CA 1
ATOM 2914 C C . SER A 1 376 ? -49.965 8.124 31.868 1.00 46.09 376 SER A C 1
ATOM 2916 O O . SER A 1 376 ? -50.620 7.394 31.125 1.00 46.09 376 SER A O 1
ATOM 2918 N N . GLY A 1 377 ? -48.796 8.632 31.482 1.00 55.88 377 GLY A N 1
ATOM 2919 C CA . GLY A 1 377 ? -48.099 8.257 30.255 1.00 55.88 377 GLY A CA 1
ATOM 2920 C C . GLY A 1 377 ? -47.034 7.179 30.497 1.00 55.88 377 GLY A C 1
ATOM 2921 O O . GLY A 1 377 ? -46.495 7.086 31.602 1.00 55.88 377 GLY A O 1
ATOM 2922 N N . PRO A 1 378 ? -46.699 6.359 29.482 1.00 54.56 378 PRO A N 1
ATOM 2923 C CA . PRO A 1 378 ? -45.577 5.431 29.564 1.00 54.56 378 PRO A CA 1
ATOM 2924 C C . PRO A 1 378 ? -44.270 6.182 29.859 1.00 54.56 378 PRO A C 1
ATOM 2926 O O . PRO A 1 378 ? -44.076 7.314 29.418 1.00 54.56 378 PRO A O 1
ATOM 2929 N N . MET A 1 379 ? -43.390 5.519 30.612 1.00 53.19 379 MET A N 1
ATOM 2930 C CA . MET A 1 379 ? -42.072 5.990 31.058 1.00 53.19 379 MET A CA 1
ATOM 2931 C C . MET A 1 379 ? -41.329 6.795 29.964 1.00 53.19 379 MET A C 1
ATOM 2933 O O . MET A 1 379 ? -41.373 6.393 28.794 1.00 53.19 379 MET A O 1
ATOM 2937 N N . PRO A 1 380 ? -40.629 7.900 30.296 1.00 56.78 380 PRO A N 1
ATOM 2938 C CA . PRO A 1 380 ? -40.053 8.781 29.288 1.00 56.78 380 PRO A CA 1
ATOM 2939 C C . PRO A 1 380 ? -39.061 8.028 28.382 1.00 56.78 380 PRO A C 1
ATOM 2941 O O . PRO A 1 380 ? -38.204 7.299 28.886 1.00 56.78 380 PRO A O 1
ATOM 2944 N N . PRO A 1 381 ? -39.085 8.238 27.052 1.00 68.94 381 PRO A N 1
ATOM 2945 C CA . PRO A 1 381 ? -38.147 7.624 26.103 1.00 68.94 381 PRO A CA 1
ATOM 2946 C C . PRO A 1 381 ? -36.656 7.857 26.415 1.00 68.94 381 PRO A C 1
ATOM 2948 O O . PRO A 1 381 ? -35.798 7.199 25.832 1.00 68.94 381 PRO A O 1
ATOM 2951 N N . GLN A 1 382 ? -36.338 8.806 27.296 1.00 69.75 382 GLN A N 1
ATOM 2952 C CA . GLN A 1 382 ? -34.992 9.316 27.541 1.00 69.75 382 GLN A CA 1
ATOM 2953 C C . GLN A 1 382 ? -34.069 8.309 28.244 1.00 69.75 382 GLN A C 1
ATOM 2955 O O . GLN A 1 382 ? -32.984 8.068 27.724 1.00 69.75 382 GLN A O 1
ATOM 2960 N N . GLU A 1 383 ? -34.492 7.649 29.329 1.00 63.88 383 GLU A N 1
ATOM 2961 C CA . GLU A 1 383 ? -33.655 6.659 30.043 1.00 63.88 383 GLU A CA 1
ATOM 2962 C C . GLU A 1 383 ? -33.311 5.455 29.156 1.00 63.88 383 GLU A C 1
ATOM 2964 O O . GLU A 1 383 ? -32.162 5.019 29.059 1.00 63.88 383 GLU A O 1
ATOM 2969 N N . LEU A 1 384 ? -34.312 4.940 28.433 1.00 66.88 384 LEU A N 1
ATOM 2970 C CA . LEU A 1 384 ? -34.118 3.825 27.510 1.00 66.88 384 LEU A CA 1
ATOM 2971 C C . LEU A 1 384 ? -33.178 4.208 26.358 1.00 66.88 384 LEU A C 1
ATOM 2973 O O . LEU A 1 384 ? -32.389 3.378 25.903 1.00 66.88 384 LEU A O 1
ATOM 2977 N N . ASN A 1 385 ? -33.255 5.451 25.880 1.00 74.19 385 ASN A N 1
ATOM 2978 C CA . ASN A 1 385 ? -32.356 5.955 24.849 1.00 74.19 385 ASN A CA 1
ATOM 2979 C C . ASN A 1 385 ? -30.932 6.155 25.389 1.00 74.19 385 ASN A C 1
ATOM 2981 O O . ASN A 1 385 ? -29.987 5.752 24.713 1.00 74.19 385 ASN A O 1
ATOM 2985 N N . ALA A 1 386 ? -30.772 6.673 26.611 1.00 70.44 386 ALA A N 1
ATOM 2986 C CA . ALA A 1 386 ? -29.475 6.804 27.272 1.00 70.44 386 ALA A CA 1
ATOM 2987 C C . ALA A 1 386 ? -28.792 5.437 27.436 1.00 70.44 386 ALA A C 1
ATOM 2989 O O . ALA A 1 386 ? -27.644 5.270 27.031 1.00 70.44 386 ALA A O 1
ATOM 2990 N N . LEU A 1 387 ? -29.519 4.416 27.904 1.00 65.88 387 LEU A N 1
ATOM 2991 C CA . LEU A 1 387 ? -28.992 3.054 28.042 1.00 65.88 387 LEU A CA 1
ATOM 2992 C C . LEU A 1 387 ? -28.638 2.399 26.701 1.00 65.88 387 LEU A C 1
ATOM 2994 O O . LEU A 1 387 ? -27.593 1.753 26.591 1.00 65.88 387 LEU A O 1
ATOM 2998 N N . LYS A 1 388 ? -29.472 2.568 25.667 1.00 72.50 388 LYS A N 1
ATOM 2999 C CA . LYS A 1 388 ? -29.169 2.082 24.307 1.00 72.50 388 LYS A CA 1
ATOM 3000 C C . LYS A 1 388 ? -27.914 2.732 23.741 1.00 72.50 388 LYS A C 1
ATOM 3002 O O . LYS A 1 388 ? -27.086 2.058 23.121 1.00 72.50 388 LYS A O 1
ATOM 3007 N N . ASP A 1 389 ? -27.766 4.032 23.954 1.00 74.19 389 ASP A N 1
ATOM 3008 C CA . ASP A 1 389 ? -26.584 4.767 23.536 1.00 74.19 389 ASP A CA 1
ATOM 3009 C C . ASP A 1 389 ? -25.344 4.285 24.284 1.00 74.19 389 ASP A C 1
ATOM 3011 O O . ASP A 1 389 ? -24.343 3.956 23.642 1.00 74.19 389 ASP A O 1
ATOM 3015 N N . SER A 1 390 ? -25.424 4.154 25.610 1.00 68.25 390 SER A N 1
ATOM 3016 C CA . SER A 1 390 ? -24.340 3.626 26.440 1.00 68.25 390 SER A CA 1
ATOM 3017 C C . SER A 1 390 ? -23.939 2.216 26.003 1.00 68.25 390 SER A C 1
ATOM 3019 O O . SER A 1 390 ? -22.759 1.936 25.794 1.00 68.25 390 SER A O 1
ATOM 3021 N N . GLN A 1 391 ? -24.905 1.338 25.714 1.00 75.31 391 GLN A N 1
ATOM 3022 C CA . GLN A 1 391 ? -24.635 0.008 25.165 1.00 75.31 391 GLN A CA 1
ATOM 3023 C C . GLN A 1 391 ? -23.904 0.075 23.815 1.00 75.31 391 GLN A C 1
ATOM 3025 O O . GLN A 1 391 ? -22.971 -0.697 23.568 1.00 75.31 391 GLN A O 1
ATOM 3030 N N . LYS A 1 392 ? -24.324 0.967 22.911 1.00 75.50 392 LYS A N 1
ATOM 3031 C CA . LYS A 1 392 ? -23.696 1.137 21.593 1.00 75.50 392 LYS A CA 1
ATOM 3032 C C . LYS A 1 392 ? -22.255 1.627 21.726 1.00 75.50 392 LYS A C 1
ATOM 3034 O O . LYS A 1 392 ? -21.394 1.166 20.972 1.00 75.50 392 LYS A O 1
ATOM 3039 N N . ILE A 1 393 ? -21.997 2.531 22.668 1.00 73.12 393 ILE A N 1
ATOM 3040 C CA . ILE A 1 393 ? -20.662 3.042 22.988 1.00 73.12 393 ILE A CA 1
ATOM 3041 C C . ILE A 1 393 ? -19.793 1.910 23.552 1.00 73.12 393 ILE A C 1
ATOM 3043 O O . ILE A 1 393 ? -18.755 1.604 22.968 1.00 73.12 393 ILE A O 1
ATOM 3047 N N . ILE A 1 394 ? -20.258 1.183 24.569 1.00 70.25 394 ILE A N 1
ATOM 3048 C CA . ILE A 1 394 ? -19.509 0.074 25.187 1.00 70.25 394 ILE A CA 1
ATOM 3049 C C . ILE A 1 394 ? -19.228 -1.050 24.189 1.00 70.25 394 ILE A C 1
ATOM 3051 O O . ILE A 1 394 ? -18.125 -1.590 24.149 1.00 70.25 394 ILE A O 1
ATOM 3055 N N . LYS A 1 395 ? -20.173 -1.368 23.298 1.00 77.62 395 LYS A N 1
ATOM 3056 C CA . LYS A 1 395 ? -19.940 -2.338 22.217 1.00 77.62 395 LYS A CA 1
ATOM 3057 C C . LYS A 1 395 ? -18.805 -1.901 21.286 1.00 77.62 395 LYS A C 1
ATOM 3059 O O . LYS A 1 395 ? -18.026 -2.740 20.831 1.00 77.62 395 LYS A O 1
ATOM 3064 N N . LYS A 1 396 ? -18.713 -0.603 20.977 1.00 76.62 396 LYS A N 1
ATOM 3065 C CA . LYS A 1 396 ? -17.607 -0.055 20.179 1.00 76.62 396 LYS A CA 1
ATOM 3066 C C . LYS A 1 396 ? -16.279 -0.160 20.935 1.00 76.62 396 LYS A C 1
ATOM 3068 O O . LYS A 1 396 ? -15.311 -0.601 20.320 1.00 76.62 396 LYS A O 1
ATOM 3073 N N . VAL A 1 397 ? -16.247 0.171 22.232 1.00 70.75 397 VAL A N 1
ATOM 3074 C CA . VAL A 1 397 ? -15.058 0.004 23.095 1.00 70.75 397 VAL A CA 1
ATOM 3075 C C . VAL A 1 397 ? -14.605 -1.459 23.105 1.00 70.75 397 VAL A C 1
ATOM 3077 O O . VAL A 1 397 ? -13.459 -1.755 22.772 1.00 70.75 397 VAL A O 1
ATOM 3080 N N . TYR A 1 398 ? -15.528 -2.392 23.358 1.00 75.56 398 TYR A N 1
ATOM 3081 C CA . TYR A 1 398 ? -15.256 -3.831 23.360 1.00 75.56 398 TYR A CA 1
ATOM 3082 C C . TYR A 1 398 ? -14.639 -4.320 22.046 1.00 75.56 398 TYR A C 1
ATOM 3084 O O . TYR A 1 398 ? -13.611 -4.996 22.053 1.00 75.56 398 TYR A O 1
ATOM 3092 N N . ASN A 1 399 ? -15.242 -3.969 20.905 1.00 78.62 399 ASN A N 1
ATOM 3093 C CA . ASN A 1 399 ? -14.744 -4.396 19.598 1.00 78.62 399 ASN A CA 1
ATOM 3094 C C . ASN A 1 399 ? -13.327 -3.874 19.323 1.00 78.62 399 ASN A C 1
ATOM 3096 O O . ASN A 1 399 ? -12.510 -4.605 18.762 1.00 78.62 399 ASN A O 1
ATOM 3100 N N . ARG A 1 400 ? -13.031 -2.636 19.737 1.00 74.00 400 ARG A N 1
ATOM 3101 C CA . ARG A 1 400 ? -11.706 -2.025 19.576 1.00 74.00 400 ARG A CA 1
ATOM 3102 C C . ARG A 1 400 ? -10.655 -2.709 20.438 1.00 74.00 400 ARG A C 1
ATOM 3104 O O . ARG A 1 400 ? -9.620 -3.110 19.916 1.00 74.00 400 ARG A O 1
ATOM 3111 N N . VAL A 1 401 ? -10.933 -2.941 21.719 1.00 70.44 401 VAL A N 1
ATOM 3112 C CA . VAL A 1 401 ? -9.985 -3.659 22.586 1.00 70.44 401 VAL A CA 1
ATOM 3113 C C . VAL A 1 401 ? -9.787 -5.099 22.116 1.00 70.44 401 VAL A C 1
ATOM 3115 O O . VAL A 1 401 ? -8.659 -5.580 22.064 1.00 70.44 401 VAL A O 1
ATOM 3118 N N . ALA A 1 402 ? -10.842 -5.778 21.659 1.00 76.06 402 ALA A N 1
ATOM 3119 C CA . ALA A 1 402 ? -10.708 -7.108 21.068 1.00 76.06 402 ALA A CA 1
ATOM 3120 C C . ALA A 1 402 ? -9.798 -7.112 19.822 1.00 76.06 402 ALA A C 1
ATOM 3122 O O . ALA A 1 402 ? -9.041 -8.062 19.610 1.00 76.06 402 ALA A O 1
ATOM 3123 N N . GLN A 1 403 ? -9.847 -6.059 19.000 1.00 79.06 403 GLN A N 1
ATOM 3124 C CA . GLN A 1 403 ? -8.949 -5.882 17.859 1.00 79.06 403 GLN A CA 1
ATOM 3125 C C . GLN A 1 403 ? -7.503 -5.620 18.307 1.00 79.06 403 GLN A C 1
ATOM 3127 O O . GLN A 1 403 ? -6.597 -6.268 17.784 1.00 79.06 403 GLN A O 1
ATOM 3132 N N . LEU A 1 404 ? -7.285 -4.757 19.305 1.00 72.50 404 LEU A N 1
ATOM 3133 C CA . LEU A 1 404 ? -5.957 -4.506 19.882 1.00 72.50 404 LEU A CA 1
ATOM 3134 C C . LEU A 1 404 ? -5.325 -5.789 20.429 1.00 72.50 404 LEU A C 1
ATOM 3136 O O . LEU A 1 404 ? -4.162 -6.061 20.153 1.00 72.50 404 LEU A O 1
ATOM 3140 N N . MET A 1 405 ? -6.105 -6.637 21.098 1.00 70.00 405 MET A N 1
ATOM 3141 C CA . MET A 1 405 ? -5.629 -7.926 21.612 1.00 70.00 405 MET A CA 1
ATOM 3142 C C . MET A 1 405 ? -5.247 -8.907 20.500 1.00 70.00 405 MET A C 1
ATOM 3144 O O . MET A 1 405 ? -4.278 -9.656 20.627 1.00 70.00 405 MET A O 1
ATOM 3148 N N . ARG A 1 406 ? -5.983 -8.912 19.380 1.00 78.69 406 ARG A N 1
ATOM 3149 C CA . ARG A 1 406 ? -5.603 -9.716 18.207 1.00 78.69 406 ARG A CA 1
ATOM 3150 C C . ARG A 1 406 ? -4.276 -9.242 17.624 1.00 78.69 406 ARG A C 1
ATOM 3152 O O . ARG A 1 406 ? -3.435 -10.080 17.307 1.00 78.69 406 ARG A O 1
ATOM 3159 N N . LEU A 1 407 ? -4.088 -7.928 17.510 1.00 74.19 407 LEU A N 1
ATOM 3160 C CA . LEU A 1 407 ? -2.834 -7.338 17.041 1.00 74.19 407 LEU A CA 1
ATOM 3161 C C . LEU A 1 407 ? -1.688 -7.636 18.013 1.00 74.19 407 LEU A C 1
ATOM 3163 O O . LEU A 1 407 ? -0.626 -8.058 17.575 1.00 74.19 407 LEU A O 1
ATOM 3167 N N . GLN A 1 408 ? -1.917 -7.532 19.322 1.00 73.12 408 GLN A N 1
ATOM 3168 C CA . GLN A 1 408 ? -0.954 -7.928 20.349 1.00 73.12 408 GLN A CA 1
ATOM 3169 C C . GLN A 1 408 ? -0.543 -9.399 20.215 1.00 73.12 408 GLN A C 1
ATOM 3171 O O . GLN A 1 408 ? 0.646 -9.703 20.219 1.00 73.12 408 GLN A O 1
ATOM 3176 N N . GLY A 1 409 ? -1.503 -10.315 20.055 1.00 74.19 409 GLY A N 1
ATOM 3177 C CA . GLY A 1 409 ? -1.207 -11.735 19.852 1.00 74.19 409 GLY A CA 1
ATOM 3178 C C . GLY A 1 409 ? -0.361 -11.985 18.601 1.00 74.19 409 GLY A C 1
ATOM 3179 O O . GLY A 1 409 ? 0.569 -12.786 18.636 1.00 74.19 409 GLY A O 1
ATOM 3180 N N . GLN A 1 410 ? -0.633 -11.260 17.512 1.00 77.81 410 GLN A N 1
ATOM 3181 C CA . GLN A 1 410 ? 0.187 -11.312 16.298 1.00 77.81 410 GLN A CA 1
ATOM 3182 C C . GLN A 1 410 ? 1.596 -10.761 16.526 1.00 77.81 410 GLN A C 1
ATOM 3184 O O . GLN A 1 410 ? 2.553 -11.356 16.041 1.00 77.81 410 GLN A O 1
ATOM 3189 N N . THR A 1 411 ? 1.730 -9.661 17.269 1.00 70.81 411 THR A N 1
ATOM 3190 C CA . THR A 1 411 ? 3.023 -9.063 17.614 1.00 70.81 411 THR A CA 1
ATOM 3191 C C . THR A 1 411 ? 3.871 -10.010 18.455 1.00 70.81 411 THR A C 1
ATOM 3193 O O . THR A 1 411 ? 5.030 -10.227 18.124 1.00 70.81 411 THR A O 1
ATOM 3196 N N . ILE A 1 412 ? 3.293 -10.621 19.493 1.00 71.62 412 ILE A N 1
ATOM 3197 C CA . ILE A 1 412 ? 4.003 -11.578 20.352 1.00 71.62 412 ILE A CA 1
ATOM 3198 C C . ILE A 1 412 ? 4.492 -12.770 19.526 1.00 71.62 412 ILE A C 1
ATOM 3200 O O . ILE A 1 412 ? 5.672 -13.082 19.585 1.00 71.62 412 ILE A O 1
ATOM 3204 N N . ASN A 1 413 ? 3.629 -13.353 18.688 1.00 74.31 413 ASN A N 1
ATOM 3205 C CA . ASN A 1 413 ? 3.987 -14.484 17.822 1.00 74.31 413 ASN A CA 1
ATOM 3206 C C . ASN A 1 413 ? 5.047 -14.155 16.754 1.00 74.31 413 ASN A C 1
ATOM 3208 O O . ASN A 1 413 ? 5.536 -15.062 16.089 1.00 74.31 413 ASN A O 1
ATOM 3212 N N . LEU A 1 414 ? 5.314 -12.871 16.494 1.00 69.25 414 LEU A N 1
ATOM 3213 C CA . LEU A 1 414 ? 6.355 -12.433 15.561 1.00 69.25 414 LEU A CA 1
ATOM 3214 C C . LEU A 1 414 ? 7.685 -12.136 16.254 1.00 69.25 414 LEU A C 1
ATOM 3216 O O . LEU A 1 414 ? 8.704 -12.084 15.567 1.00 69.25 414 LEU A O 1
ATOM 3220 N N . ILE A 1 415 ? 7.648 -11.854 17.558 1.00 65.31 415 ILE A N 1
ATOM 3221 C CA . ILE A 1 415 ? 8.830 -11.580 18.380 1.00 65.31 415 ILE A CA 1
ATOM 3222 C C . ILE A 1 415 ? 9.376 -12.888 18.969 1.00 65.31 415 ILE A C 1
ATOM 3224 O O . ILE A 1 415 ? 10.590 -13.039 19.033 1.00 65.31 415 ILE A O 1
ATOM 3228 N N . SER A 1 416 ? 8.495 -13.822 19.349 1.00 72.25 416 SER A N 1
ATOM 3229 C CA . SER A 1 416 ? 8.845 -15.213 19.678 1.00 72.25 416 SER A CA 1
ATOM 3230 C C . SER A 1 416 ? 9.259 -15.990 18.436 1.00 72.25 416 SER A C 1
ATOM 3232 O O . SER A 1 416 ? 10.232 -16.765 18.516 1.00 72.25 416 SER A O 1
#